Protein AF-A0A9E1XM73-F1 (afdb_monomer_lite)

Foldseek 3Di:
DPDDPDPALDDPVLVVLLVVLLVQLLVVQCCQQPVDPNHDQQLVDQQRNSLVVSLVVVVVVLVVVCVVPVVSHDALSSSVSSSVSSSVCSCVSGCNPPPVVLCVQCVCLADPVNVQCVLVDDLLQHFWADWQQPCQQCPVPQVQKWKWKDQAPPGDTDTADPVHPVVQWGWDADPPAPSPRGIWIKGFDAAGMKMKIWRKGFCDDPNDGPDAAFFWKKKKKWKAWFPADQFKKKWKWKAAPVGDTWTQDIDRDGFDADPVGNPRGGMRIRSGTGHHLHHPRIMIGITMIHGGTMMIMHRTTMIRNRLSVCVPVPAAEDEQVCLVVDDPNVNSRYHYAHPCLPDPSNVVCVVVPPRPCVSVVSSVVVSVVVVVVVVVVVVVVCVVCVCVCCPPVVPDPLSVPVVVLQSDWDQDPVRDIDRPLVVDPVNVVVVVVVCVQVVQVVCVVVHVGDHDDQKDFPLVVCVVPQLVNQLQQVVVNRGPIDGNVCVVSVVSDDPVVVVVVVVVSNVVSNQSSCCVPPVVVCVPPPCPVVVVVVVVVVVVVVVVVD

Structure (mmCIF, N/CA/C/O backbone):
data_AF-A0A9E1XM73-F1
#
_entry.id   AF-A0A9E1XM73-F1
#
loop_
_atom_site.group_PDB
_atom_site.id
_atom_site.type_symbol
_atom_site.label_atom_id
_atom_site.label_alt_id
_atom_site.label_comp_id
_atom_site.label_asym_id
_atom_site.label_entity_id
_atom_site.label_seq_id
_atom_site.pdbx_PDB_ins_code
_atom_site.Cartn_x
_atom_site.Cartn_y
_atom_site.Cartn_z
_atom_site.occupancy
_atom_site.B_iso_or_equiv
_atom_site.auth_seq_id
_atom_site.auth_comp_id
_atom_site.auth_asym_id
_atom_site.auth_atom_id
_atom_site.pdbx_PDB_model_num
ATOM 1 N N . MET A 1 1 ? -30.822 -29.667 42.435 1.00 35.81 1 MET A N 1
ATOM 2 C CA . MET A 1 1 ? -31.017 -28.547 41.488 1.00 35.81 1 MET A CA 1
ATOM 3 C C . MET A 1 1 ? -30.211 -28.839 40.231 1.00 35.81 1 MET A C 1
ATOM 5 O O . MET A 1 1 ? -28.995 -28.717 40.272 1.00 35.81 1 MET A O 1
ATOM 9 N N . SER A 1 2 ? -30.849 -29.288 39.146 1.00 38.12 2 SER A N 1
ATOM 10 C CA . SER A 1 2 ? -30.176 -29.369 37.845 1.00 38.12 2 SER A CA 1
ATOM 11 C C . SER A 1 2 ? -29.907 -27.944 37.365 1.00 38.12 2 SER A C 1
ATOM 13 O O . SER A 1 2 ? -30.855 -27.184 37.160 1.00 38.12 2 SER A O 1
ATOM 15 N N . GLN A 1 3 ? -28.639 -27.560 37.227 1.00 41.94 3 GLN A N 1
ATOM 16 C CA . GLN A 1 3 ? -28.286 -26.322 36.539 1.00 41.94 3 GLN A CA 1
ATOM 17 C C . GLN A 1 3 ? -28.843 -26.418 35.116 1.00 41.94 3 GLN A C 1
ATOM 19 O O . GLN A 1 3 ? -28.481 -27.323 34.364 1.00 41.94 3 GLN A O 1
ATOM 24 N N . SER A 1 4 ? -29.777 -25.534 34.766 1.00 43.78 4 SER A N 1
ATOM 25 C CA . SER A 1 4 ? -30.188 -25.359 33.378 1.00 43.78 4 SER A CA 1
ATOM 26 C C . SER A 1 4 ? -28.936 -25.075 32.539 1.00 43.78 4 SER A C 1
ATOM 28 O O . SER A 1 4 ? -28.057 -24.337 32.998 1.00 43.78 4 SER A O 1
ATOM 30 N N . PRO A 1 5 ? -28.799 -25.671 31.340 1.00 52.03 5 PRO A N 1
ATOM 31 C CA . PRO A 1 5 ? -27.625 -25.447 30.513 1.00 52.03 5 PRO A CA 1
ATOM 32 C C . PRO A 1 5 ? -27.493 -23.948 30.249 1.00 52.03 5 PRO A C 1
ATOM 34 O O . PRO A 1 5 ? -28.436 -23.311 29.771 1.00 52.03 5 PRO A O 1
ATOM 37 N N . LEU A 1 6 ? -26.333 -23.383 30.600 1.00 56.50 6 LEU A N 1
ATOM 38 C CA . LEU A 1 6 ? -26.008 -21.994 30.296 1.00 56.50 6 LEU A CA 1
ATOM 39 C C . LEU A 1 6 ? -26.280 -21.763 28.800 1.00 56.50 6 LEU A C 1
ATOM 41 O O . LEU A 1 6 ? -25.823 -22.565 27.977 1.00 56.50 6 LEU A O 1
ATOM 45 N N . PRO A 1 7 ? -27.041 -20.719 28.426 1.00 58.50 7 PRO A N 1
ATOM 46 C CA . PRO A 1 7 ? -27.326 -20.448 27.025 1.00 58.50 7 PRO A CA 1
ATOM 47 C C . PRO A 1 7 ? -26.005 -20.336 26.261 1.00 58.50 7 PRO A C 1
ATOM 49 O O . PRO A 1 7 ? -25.076 -19.668 26.720 1.00 58.50 7 PRO A O 1
ATOM 52 N N . LYS A 1 8 ? -25.908 -21.018 25.111 1.00 67.12 8 LYS A N 1
ATOM 53 C CA . LYS A 1 8 ? -24.701 -20.985 24.275 1.00 67.12 8 LYS A CA 1
ATOM 54 C C . LYS A 1 8 ? -24.354 -19.529 23.970 1.00 67.12 8 LYS A C 1
ATOM 56 O O . LYS A 1 8 ? -25.162 -18.816 23.378 1.00 67.12 8 LYS A O 1
ATOM 61 N N . SER A 1 9 ? -23.148 -19.113 24.357 1.00 72.38 9 SER A N 1
ATOM 62 C CA . SER A 1 9 ? -22.650 -17.747 24.157 1.00 72.38 9 SER A CA 1
ATOM 63 C C . SER A 1 9 ? -22.649 -17.336 22.683 1.00 72.38 9 SER A C 1
ATOM 65 O O . SER A 1 9 ? -22.845 -16.167 22.376 1.00 72.38 9 SER A O 1
ATOM 67 N N . PHE A 1 10 ? -22.460 -18.304 21.781 1.00 85.00 10 PHE A N 1
ATOM 68 C CA . PHE A 1 10 ? -22.568 -18.134 20.338 1.00 85.00 10 PHE A CA 1
ATOM 69 C C . PHE A 1 10 ? -23.850 -18.783 19.810 1.00 85.00 10 PHE A C 1
ATOM 71 O O . PHE A 1 10 ? -24.077 -19.981 20.008 1.00 85.00 10 PHE A O 1
ATOM 78 N N . ASN A 1 11 ? -24.669 -18.004 19.104 1.00 89.06 11 ASN A N 1
ATOM 79 C CA . ASN A 1 11 ? -25.840 -18.488 18.383 1.00 89.06 11 ASN A CA 1
ATOM 80 C C . ASN A 1 11 ? -26.101 -17.663 17.106 1.00 89.06 11 ASN A C 1
ATOM 82 O O . ASN A 1 11 ? -25.461 -16.639 16.858 1.00 89.06 11 ASN A O 1
ATOM 86 N N . ALA A 1 12 ? -27.047 -18.116 16.275 1.00 90.31 12 ALA A N 1
ATOM 87 C CA . ALA A 1 12 ? -27.368 -17.461 15.003 1.00 90.31 12 ALA A CA 1
ATOM 88 C C . ALA A 1 12 ? -27.808 -15.997 15.181 1.00 90.31 12 ALA A C 1
ATOM 90 O O . ALA A 1 12 ? -27.494 -15.148 14.351 1.00 90.31 12 ALA A O 1
ATOM 91 N N . ARG A 1 13 ? -28.487 -15.688 16.291 1.00 90.38 13 ARG A N 1
ATOM 92 C CA . ARG A 1 13 ? -28.955 -14.339 16.613 1.00 90.38 13 ARG A CA 1
ATOM 93 C C . ARG A 1 13 ? -27.790 -13.402 16.932 1.00 90.38 13 ARG A C 1
ATOM 95 O O . ARG A 1 13 ? -27.703 -12.339 16.323 1.00 90.38 13 ARG A O 1
ATOM 102 N N . SER A 1 14 ? -26.884 -13.788 17.833 1.00 91.25 14 SER A N 1
ATOM 103 C CA . SER A 1 14 ? -25.699 -12.984 18.161 1.00 91.25 14 SER A CA 1
ATOM 104 C C . SER A 1 14 ? -24.798 -12.788 16.950 1.00 91.25 14 SER A C 1
ATOM 106 O O . SER A 1 14 ? -24.252 -11.706 16.759 1.00 91.25 14 SER A O 1
ATOM 108 N N . PHE A 1 15 ? -24.681 -13.814 16.104 1.00 93.31 15 PHE A N 1
ATOM 109 C CA . PHE A 1 15 ? -23.923 -13.729 14.864 1.00 93.31 15 PHE A CA 1
ATOM 110 C C . PHE A 1 15 ? -24.558 -12.749 13.868 1.00 93.31 15 PHE A C 1
ATOM 112 O O . PHE A 1 15 ? -23.859 -11.888 13.342 1.00 93.31 15 PHE A O 1
ATOM 119 N N . ALA A 1 16 ? -25.879 -12.806 13.665 1.00 93.94 16 ALA A N 1
ATOM 120 C CA . ALA A 1 16 ? -26.592 -11.880 12.784 1.00 93.94 16 ALA A CA 1
ATOM 121 C C . ALA A 1 16 ? -26.496 -10.421 13.266 1.00 93.94 16 ALA A C 1
ATOM 123 O O . ALA A 1 16 ? -26.184 -9.530 12.477 1.00 93.94 16 ALA A O 1
ATOM 124 N N . ILE A 1 17 ? -26.697 -10.171 14.566 1.00 93.31 17 ILE A N 1
ATOM 125 C CA . ILE A 1 17 ? -26.517 -8.832 15.156 1.00 93.31 17 ILE A CA 1
ATOM 126 C C . ILE A 1 17 ? -25.060 -8.381 15.009 1.00 93.31 17 ILE A C 1
ATOM 128 O O . ILE A 1 17 ? -24.808 -7.228 14.660 1.00 93.31 17 ILE A O 1
ATOM 132 N N . GLY A 1 18 ? -24.106 -9.289 15.218 1.00 95.00 18 GLY A N 1
ATOM 133 C CA . GLY A 1 18 ? -22.690 -9.056 14.962 1.00 95.00 18 GLY A CA 1
ATOM 134 C C . GLY A 1 18 ? -22.425 -8.612 13.522 1.00 95.00 18 GLY A C 1
ATOM 135 O O . GLY A 1 18 ? -21.801 -7.578 13.328 1.00 95.00 18 GLY A O 1
ATOM 136 N N . LEU A 1 19 ? -22.952 -9.315 12.514 1.00 95.25 19 LEU A N 1
ATOM 137 C CA . LEU A 1 19 ? -22.796 -8.954 11.097 1.00 95.25 19 LEU A CA 1
ATOM 138 C C . LEU A 1 19 ? -23.386 -7.577 10.766 1.00 95.25 19 LEU A C 1
ATOM 140 O O . LEU A 1 19 ? -22.743 -6.787 10.078 1.00 95.25 19 LEU A O 1
ATOM 144 N N . ILE A 1 20 ? -24.573 -7.257 11.288 1.00 95.38 20 ILE A N 1
ATOM 145 C CA . ILE A 1 20 ? -25.176 -5.925 11.120 1.00 95.38 20 ILE A CA 1
ATOM 146 C C . ILE A 1 20 ? -24.285 -4.856 11.764 1.00 95.38 20 ILE A C 1
ATOM 148 O O . ILE A 1 20 ? -24.027 -3.811 11.169 1.00 95.38 20 ILE A O 1
ATOM 152 N N . SER A 1 21 ? -23.765 -5.133 12.959 1.00 96.19 21 SER A N 1
ATOM 153 C CA . SER A 1 21 ? -22.861 -4.226 13.672 1.00 96.19 21 SER A CA 1
ATOM 154 C C . SER A 1 21 ? -21.559 -4.008 12.894 1.00 96.19 21 SER A C 1
ATOM 156 O O . SER A 1 21 ? -21.075 -2.884 12.803 1.00 96.19 21 SER A O 1
ATOM 158 N N . LEU A 1 22 ? -21.016 -5.060 12.275 1.00 95.88 22 LEU A N 1
ATOM 159 C CA . LEU A 1 22 ? -19.850 -4.973 11.396 1.00 95.88 22 LEU A CA 1
ATOM 160 C C . LEU A 1 22 ? -20.126 -4.121 10.154 1.00 95.88 22 LEU A C 1
ATOM 162 O O . LEU A 1 22 ? -19.284 -3.309 9.785 1.00 95.88 22 LEU A O 1
ATOM 166 N N . ALA A 1 23 ? -21.299 -4.260 9.533 1.00 93.75 23 ALA A N 1
ATOM 167 C CA . ALA A 1 23 ? -21.686 -3.433 8.391 1.00 93.75 23 ALA A CA 1
ATOM 168 C C . ALA A 1 23 ? -21.808 -1.948 8.776 1.00 93.75 23 ALA A C 1
ATOM 170 O O . ALA A 1 23 ? -21.314 -1.080 8.057 1.00 93.75 23 ALA A O 1
ATOM 171 N N . LEU A 1 24 ? -22.400 -1.652 9.939 1.00 94.44 24 LEU A N 1
ATOM 172 C CA . LEU A 1 24 ? -22.470 -0.292 10.482 1.00 94.44 24 LEU A CA 1
ATOM 173 C C . LEU A 1 24 ? -21.077 0.277 10.776 1.00 94.44 24 LEU A C 1
ATOM 175 O O . LEU A 1 24 ? -20.789 1.415 10.409 1.00 94.44 24 LEU A O 1
ATOM 179 N N . LEU A 1 25 ? -20.199 -0.521 11.392 1.00 93.44 25 LEU A N 1
ATOM 180 C CA . LEU A 1 25 ? -18.812 -0.138 11.647 1.00 93.44 25 LEU A CA 1
ATOM 181 C C . LEU A 1 25 ? -18.062 0.153 10.341 1.00 93.44 25 LEU A C 1
ATOM 183 O O . LEU A 1 25 ? -17.358 1.157 10.259 1.00 93.44 25 LEU A O 1
ATOM 187 N N . ALA A 1 26 ? -18.237 -0.686 9.318 1.00 90.62 26 ALA A N 1
ATOM 188 C CA . ALA A 1 26 ? -17.618 -0.502 8.011 1.00 90.62 26 ALA A CA 1
ATOM 189 C C . ALA A 1 26 ? -18.095 0.792 7.337 1.00 90.62 26 ALA A C 1
ATOM 191 O O . ALA A 1 26 ? -17.269 1.573 6.869 1.00 90.62 26 ALA A O 1
ATOM 192 N N . ALA A 1 27 ? -19.405 1.060 7.345 1.00 90.38 27 ALA A N 1
ATOM 193 C CA . ALA A 1 27 ? -19.973 2.288 6.793 1.00 90.38 27 ALA A CA 1
ATOM 194 C C . ALA A 1 27 ? -19.458 3.535 7.528 1.00 90.38 27 ALA A C 1
ATOM 196 O O . ALA A 1 27 ? -19.053 4.514 6.898 1.00 90.38 27 ALA A O 1
ATOM 197 N N . TRP A 1 28 ? -19.413 3.485 8.862 1.00 90.44 28 TRP A N 1
ATOM 198 C CA . TRP A 1 28 ? -18.930 4.597 9.676 1.00 90.44 28 TRP A CA 1
ATOM 199 C C . TRP A 1 28 ? -17.426 4.845 9.484 1.00 90.44 28 TRP A C 1
ATOM 201 O O . TRP A 1 28 ? -17.003 5.993 9.324 1.00 90.44 28 TRP A O 1
ATOM 211 N N . SER A 1 29 ? -16.633 3.770 9.414 1.00 87.88 29 SER A N 1
ATOM 212 C CA . SER A 1 29 ? -15.202 3.814 9.094 1.00 87.88 29 SER A CA 1
ATOM 213 C C . SER A 1 29 ? -14.960 4.399 7.705 1.00 87.88 29 SER A C 1
ATOM 215 O O . SER A 1 29 ? -14.148 5.306 7.553 1.00 87.88 29 SER A O 1
ATOM 217 N N . HIS A 1 30 ? -15.695 3.939 6.689 1.00 85.94 30 HIS A N 1
ATOM 218 C CA . HIS A 1 30 ? -15.559 4.437 5.322 1.00 85.94 30 HIS A CA 1
ATOM 219 C C . HIS A 1 30 ? -15.846 5.941 5.238 1.00 85.94 30 HIS A C 1
ATOM 221 O O . HIS A 1 30 ? -15.057 6.694 4.667 1.00 85.94 30 HIS A O 1
ATOM 227 N N . TRP A 1 31 ? -16.923 6.398 5.880 1.00 86.75 31 TRP A N 1
ATOM 228 C CA . TRP A 1 31 ? -17.245 7.819 5.944 1.00 86.75 31 TRP A CA 1
ATOM 229 C C . TRP A 1 31 ? -16.103 8.640 6.563 1.00 86.75 31 TRP A C 1
ATOM 231 O O . TRP A 1 31 ? -15.586 9.554 5.923 1.00 86.75 31 TRP A O 1
ATOM 241 N N . HIS A 1 32 ? -15.655 8.293 7.773 1.00 84.31 32 HIS A N 1
ATOM 242 C CA . HIS A 1 32 ? -14.663 9.094 8.503 1.00 84.31 32 HIS A CA 1
ATOM 243 C C . HIS A 1 32 ? -13.231 8.978 7.987 1.00 84.31 32 HIS A C 1
ATOM 245 O O . HIS A 1 32 ? -12.479 9.950 8.058 1.00 84.31 32 HIS A O 1
ATOM 251 N N . CYS A 1 33 ? -12.827 7.800 7.518 1.00 78.56 33 CYS A N 1
ATOM 252 C CA . CYS A 1 33 ? -11.443 7.544 7.135 1.00 78.56 33 CYS A CA 1
ATOM 253 C C . CYS A 1 33 ? -11.191 7.782 5.641 1.00 78.56 33 CYS A C 1
ATOM 255 O O . CYS A 1 33 ? -10.046 8.034 5.267 1.00 78.56 33 CYS A O 1
ATOM 257 N N . VAL A 1 34 ? -12.226 7.719 4.790 1.00 77.25 34 VAL A N 1
ATOM 258 C CA . VAL A 1 34 ? -12.077 7.830 3.328 1.00 77.25 34 VAL A CA 1
ATOM 259 C C . VAL A 1 34 ? -12.761 9.075 2.766 1.00 77.25 34 VAL A C 1
ATOM 261 O O . VAL A 1 34 ? -12.102 9.843 2.067 1.00 77.25 34 VAL A O 1
ATOM 264 N N . LEU A 1 35 ? -14.049 9.282 3.063 1.00 82.25 35 LEU A N 1
ATOM 265 C CA . LEU A 1 35 ? -14.868 10.304 2.391 1.00 82.25 35 LEU A CA 1
ATOM 266 C C . LEU A 1 35 ? -14.705 11.713 2.977 1.00 82.25 35 LEU A C 1
ATOM 268 O O . LEU A 1 35 ? -14.743 12.698 2.242 1.00 82.25 35 LEU A O 1
ATOM 272 N N . VAL A 1 36 ? -14.536 11.833 4.295 1.00 82.12 36 VAL A N 1
ATOM 273 C CA . VAL A 1 36 ? -14.437 13.137 4.965 1.00 82.12 36 VAL A CA 1
ATOM 274 C C . VAL A 1 36 ? -13.058 13.773 4.741 1.00 82.12 36 VAL A C 1
ATOM 276 O O . VAL A 1 36 ? -12.023 13.129 4.902 1.00 82.12 36 VAL A O 1
ATOM 279 N N . VAL A 1 37 ? -13.046 15.076 4.424 1.00 70.06 37 VAL A N 1
ATOM 280 C CA . VAL A 1 37 ? -11.822 15.875 4.195 1.00 70.06 37 VAL A CA 1
ATOM 281 C C . VAL A 1 37 ? -10.913 15.885 5.432 1.00 70.06 37 VAL A C 1
ATOM 283 O O . VAL A 1 37 ? -9.709 15.670 5.327 1.00 70.06 37 VAL A O 1
ATOM 286 N N . ASN A 1 38 ? -11.499 16.065 6.619 1.00 70.06 38 ASN A N 1
ATOM 287 C CA . ASN A 1 38 ? -10.803 15.981 7.904 1.00 70.06 38 ASN A CA 1
ATOM 288 C C . ASN A 1 38 ? -10.852 14.548 8.440 1.00 70.06 38 ASN A C 1
ATOM 290 O O . ASN A 1 38 ? -11.642 14.237 9.335 1.00 70.06 38 ASN A O 1
ATOM 294 N N . ARG A 1 39 ? -10.035 13.670 7.853 1.00 69.44 39 ARG A N 1
ATOM 295 C CA . ARG A 1 39 ? -9.975 12.255 8.237 1.00 69.44 39 ARG A CA 1
ATOM 296 C C . ARG A 1 39 ? -9.687 12.108 9.729 1.00 69.44 39 ARG A C 1
ATOM 298 O O . ARG A 1 39 ? -8.763 12.730 10.252 1.00 69.44 39 ARG A O 1
ATOM 305 N N . THR A 1 40 ? -10.454 11.256 10.402 1.00 70.69 40 THR A N 1
ATOM 306 C CA . THR A 1 40 ? -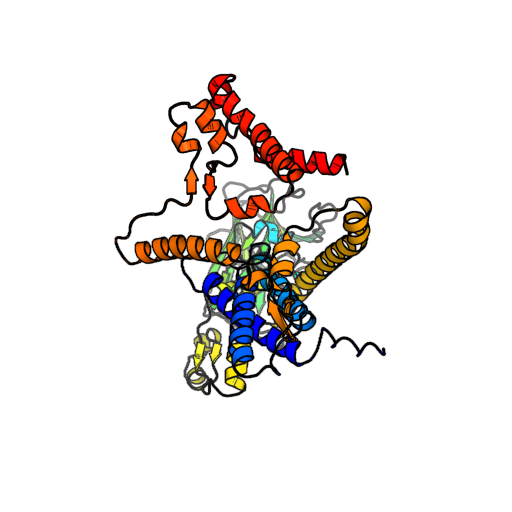10.229 10.913 11.811 1.00 70.69 40 THR A CA 1
ATOM 307 C C . THR A 1 40 ? -9.818 9.452 11.955 1.00 70.69 40 THR A C 1
ATOM 309 O O . THR A 1 40 ? -10.318 8.569 11.257 1.00 70.69 40 THR A O 1
ATOM 312 N N . SER A 1 41 ? -8.928 9.180 12.909 1.00 72.69 41 SER A N 1
ATOM 313 C CA . SER A 1 41 ? -8.505 7.827 13.283 1.00 72.69 41 SER A CA 1
ATOM 314 C C . SER A 1 41 ? -9.557 7.141 14.158 1.00 72.69 41 SER A C 1
ATOM 316 O O . SER A 1 41 ? -9.350 6.918 15.348 1.00 72.69 41 SER A O 1
ATOM 318 N N . LEU A 1 42 ? -10.722 6.829 13.583 1.00 82.50 42 LEU A N 1
ATOM 319 C CA . LEU A 1 42 ? -11.839 6.203 14.307 1.00 82.50 42 LEU A CA 1
ATOM 320 C C . LEU A 1 42 ? -11.456 4.832 14.895 1.00 82.50 42 LEU A C 1
ATOM 322 O O . LEU A 1 42 ? -11.857 4.486 16.009 1.00 82.50 42 LEU A O 1
ATOM 326 N N . ASN A 1 43 ? -10.664 4.066 14.145 1.00 83.94 43 ASN A N 1
ATOM 327 C CA . ASN A 1 43 ? -10.338 2.676 14.456 1.00 83.94 43 ASN A CA 1
ATOM 328 C C . ASN A 1 43 ? -8.887 2.452 14.903 1.00 83.94 43 ASN A C 1
ATOM 330 O O . ASN A 1 43 ? -8.560 1.342 15.310 1.00 83.94 43 ASN A O 1
ATOM 334 N N . ASP A 1 44 ? -8.039 3.485 14.907 1.00 77.06 44 ASP A N 1
ATOM 335 C CA . ASP A 1 44 ? -6.606 3.346 15.227 1.00 77.06 44 ASP A CA 1
ATOM 336 C C . ASP A 1 44 ? -6.313 3.503 16.732 1.00 77.06 44 ASP A C 1
ATOM 338 O O . ASP A 1 44 ? -5.201 3.831 17.136 1.00 77.06 44 ASP A O 1
ATOM 342 N N . ASN A 1 45 ? -7.326 3.282 17.572 1.00 79.50 45 ASN A N 1
ATOM 343 C CA . ASN A 1 45 ? -7.239 3.385 19.025 1.00 79.50 45 ASN A CA 1
ATOM 344 C C . ASN A 1 45 ? -7.458 2.015 19.661 1.00 79.50 45 ASN A C 1
ATOM 346 O O . ASN A 1 45 ? -8.061 1.124 19.064 1.00 79.50 45 ASN A O 1
ATOM 350 N N . SER A 1 46 ? -7.017 1.862 20.904 1.00 78.31 46 SER A N 1
ATOM 351 C CA . SER A 1 46 ? -7.297 0.677 21.707 1.00 78.31 46 SER A CA 1
ATOM 352 C C . SER A 1 46 ? -8.040 1.104 22.984 1.00 78.31 46 SER A C 1
ATOM 354 O O . SER A 1 46 ? -7.532 1.971 23.690 1.00 78.31 46 SER A O 1
ATOM 356 N N . PRO A 1 47 ? -9.215 0.525 23.305 1.00 82.75 47 PRO A N 1
ATOM 357 C CA . PRO A 1 47 ? -10.084 -0.196 22.375 1.00 82.75 47 PRO A CA 1
ATOM 358 C C . PRO A 1 47 ? -10.551 0.722 21.219 1.00 82.75 47 PRO A C 1
ATOM 360 O O . PRO A 1 47 ? -10.637 1.938 21.407 1.00 82.75 47 PRO A O 1
ATOM 363 N N . PRO A 1 48 ? -10.878 0.179 20.030 1.00 87.75 48 PRO A N 1
ATOM 364 C CA . PRO A 1 48 ? -11.269 1.007 18.889 1.00 87.75 48 PRO A CA 1
ATOM 365 C C . PRO A 1 48 ? -12.549 1.799 19.168 1.00 87.75 48 PRO A C 1
ATOM 367 O O . PRO A 1 48 ? -13.580 1.225 19.530 1.00 87.75 48 PRO A O 1
ATOM 370 N N . VAL A 1 49 ? -12.502 3.121 18.972 1.00 87.44 49 VAL A N 1
ATOM 371 C CA . VAL A 1 49 ? -13.629 4.025 19.264 1.00 87.44 49 VAL A CA 1
ATOM 372 C C . VAL A 1 49 ? -14.840 3.675 18.403 1.00 87.44 49 VAL A C 1
ATOM 374 O O . VAL A 1 49 ? -15.954 3.627 18.921 1.00 87.44 49 VAL A O 1
ATOM 377 N N . GLY A 1 50 ? -14.627 3.352 17.123 1.00 90.44 50 GLY A N 1
ATOM 378 C CA . GLY A 1 50 ? -15.691 2.879 16.235 1.00 90.44 50 GLY A CA 1
ATOM 379 C C . GLY A 1 50 ? -16.387 1.623 16.767 1.00 90.44 50 GLY A C 1
ATOM 380 O O . GLY A 1 50 ? -17.614 1.585 16.859 1.00 90.44 50 GLY A O 1
ATOM 381 N N . ALA A 1 51 ? -15.613 0.619 17.193 1.00 91.81 51 ALA A N 1
ATOM 382 C CA . ALA A 1 51 ? -16.147 -0.619 17.763 1.00 91.81 51 ALA A CA 1
ATOM 383 C C . ALA A 1 51 ? -16.960 -0.358 19.039 1.00 91.81 51 ALA A C 1
ATOM 385 O O . ALA A 1 51 ? -18.082 -0.845 19.171 1.00 91.81 51 ALA A O 1
ATOM 386 N N . VAL A 1 52 ? -16.417 0.444 19.960 1.00 91.19 52 VAL A N 1
ATOM 387 C CA . VAL A 1 52 ? -17.105 0.825 21.201 1.00 91.19 52 VAL A CA 1
ATOM 388 C C . VAL A 1 52 ? -18.387 1.601 20.900 1.00 91.19 52 VAL A C 1
ATOM 390 O O . VAL A 1 52 ? -19.422 1.298 21.484 1.00 91.19 52 VAL A O 1
ATOM 393 N N . GLY A 1 53 ? -18.351 2.566 19.980 1.00 91.69 53 GLY A N 1
ATOM 394 C CA . GLY A 1 53 ? -19.509 3.384 19.624 1.00 91.69 53 GLY A CA 1
ATOM 395 C C . GLY A 1 53 ? -20.649 2.564 19.018 1.00 91.69 53 GLY A C 1
ATOM 396 O O . GLY A 1 53 ? -21.787 2.671 19.473 1.00 91.69 53 GLY A O 1
ATOM 397 N N . VAL A 1 54 ? -20.347 1.684 18.057 1.00 94.62 54 VAL A N 1
ATOM 398 C CA . VAL A 1 54 ? -21.349 0.767 17.486 1.00 94.62 54 VAL A CA 1
ATOM 399 C C . VAL A 1 54 ? -21.904 -0.157 18.565 1.00 94.62 54 VAL A C 1
ATOM 401 O O . VAL A 1 54 ? -23.116 -0.343 18.653 1.00 94.62 54 VAL A O 1
ATOM 404 N N . PHE A 1 55 ? -21.040 -0.688 19.432 1.00 94.12 55 PHE A N 1
ATOM 405 C CA . PHE A 1 55 ? -21.467 -1.552 20.525 1.00 94.12 55 PHE A CA 1
ATOM 406 C C . PHE A 1 55 ? -22.394 -0.834 21.519 1.00 94.12 55 PHE A C 1
ATOM 408 O O . PHE A 1 55 ? -23.421 -1.388 21.905 1.00 94.12 55 PHE A O 1
ATOM 415 N N . LEU A 1 56 ? -22.093 0.415 21.889 1.00 91.75 56 LEU A N 1
ATOM 416 C CA . LEU A 1 56 ? -22.975 1.248 22.713 1.00 91.75 56 LEU A CA 1
ATOM 417 C C . LEU A 1 56 ? -24.324 1.499 22.026 1.00 91.75 56 LEU A C 1
ATOM 419 O O . LEU A 1 56 ? -25.357 1.461 22.692 1.00 91.75 56 LEU A O 1
ATOM 423 N N . GLY A 1 57 ? -24.334 1.693 20.704 1.00 91.56 57 GLY A N 1
ATOM 424 C CA . GLY A 1 57 ? -25.563 1.784 19.914 1.00 91.56 57 GLY A CA 1
ATOM 425 C C . GLY A 1 57 ? -26.396 0.500 19.976 1.00 91.56 57 GLY A C 1
ATOM 426 O O . GLY A 1 57 ? -27.599 0.558 20.222 1.00 91.56 57 GLY A O 1
ATOM 427 N N . VAL A 1 58 ? -25.757 -0.668 19.845 1.00 90.06 58 VAL A N 1
ATOM 428 C CA . VAL A 1 58 ? -26.420 -1.972 20.019 1.00 90.06 58 VAL A CA 1
ATOM 429 C C . VAL A 1 58 ? -26.997 -2.102 21.426 1.00 90.06 58 VAL A C 1
ATOM 431 O O . VAL A 1 58 ? -28.155 -2.485 21.569 1.00 90.06 58 VAL A O 1
ATOM 434 N N . LEU A 1 59 ? -26.233 -1.748 22.465 1.00 88.69 59 LEU A N 1
ATOM 435 C CA . LEU A 1 59 ? -26.716 -1.771 23.847 1.00 88.69 59 LEU A CA 1
ATOM 436 C C . LEU A 1 59 ? -27.920 -0.847 24.047 1.00 88.69 59 LEU A C 1
ATOM 438 O O . LEU A 1 59 ? -28.894 -1.259 24.673 1.00 88.69 59 LEU A O 1
ATOM 442 N N . LEU A 1 60 ? -27.886 0.368 23.495 1.00 88.25 60 LEU A N 1
ATOM 443 C CA . LEU A 1 60 ? -28.998 1.315 23.570 1.00 88.25 60 LEU A CA 1
ATOM 444 C C . LEU A 1 60 ? -30.260 0.737 22.925 1.00 88.25 60 LEU A C 1
ATOM 446 O O . LEU A 1 60 ? -31.321 0.744 23.544 1.00 88.25 60 LEU A O 1
ATOM 450 N N . ILE A 1 61 ? -30.136 0.197 21.711 1.00 87.88 61 ILE A N 1
ATOM 451 C CA . ILE A 1 61 ? -31.245 -0.442 20.997 1.00 87.88 61 ILE A CA 1
ATOM 452 C C . ILE A 1 61 ? -31.791 -1.605 21.830 1.00 87.88 61 ILE A C 1
ATOM 454 O O . ILE A 1 61 ? -32.989 -1.667 22.080 1.00 87.88 61 ILE A O 1
ATOM 458 N N . VAL A 1 62 ? -30.933 -2.493 22.329 1.00 83.69 62 VAL A N 1
ATOM 459 C CA . VAL A 1 62 ? -31.355 -3.645 23.141 1.00 83.69 62 VAL A CA 1
ATOM 460 C C . VAL A 1 62 ? -32.080 -3.199 24.409 1.00 83.69 62 VAL A C 1
ATOM 462 O O . VAL A 1 62 ? -33.140 -3.742 24.705 1.00 83.69 62 VAL A O 1
ATOM 465 N N . CYS A 1 63 ? -31.573 -2.185 25.116 1.00 81.31 63 CYS A N 1
ATOM 466 C CA . CYS A 1 63 ? -32.231 -1.609 26.289 1.00 81.31 63 CYS A CA 1
ATOM 467 C C . CYS A 1 63 ? -33.618 -1.039 25.951 1.00 81.31 63 CYS A C 1
ATOM 469 O O . CYS A 1 63 ? -34.579 -1.317 26.666 1.00 81.31 63 CYS A O 1
ATOM 471 N N . LEU A 1 64 ? -33.741 -0.275 24.859 1.00 84.25 64 LEU A N 1
ATOM 472 C CA . LEU A 1 64 ? -35.018 0.296 24.415 1.00 84.25 64 LEU A CA 1
ATOM 473 C C . LEU A 1 64 ? -36.021 -0.796 24.027 1.00 84.25 64 LEU A C 1
ATOM 475 O O . LEU A 1 64 ? -37.180 -0.745 24.425 1.00 84.25 64 LEU A O 1
ATOM 479 N N . TYR A 1 65 ? -35.581 -1.819 23.296 1.00 80.44 65 TYR A N 1
ATOM 480 C CA . TYR A 1 65 ? -36.444 -2.932 22.903 1.00 80.44 65 TYR A CA 1
ATOM 481 C C . TYR A 1 65 ? -36.808 -3.842 24.078 1.00 80.44 65 TYR A C 1
ATOM 483 O O . TYR A 1 65 ? -37.913 -4.380 24.100 1.00 80.44 65 TYR A O 1
ATOM 491 N N . GLU A 1 66 ? -35.939 -3.992 25.079 1.00 79.94 66 GLU A N 1
ATOM 492 C CA . GLU A 1 66 ? -36.254 -4.726 26.308 1.00 79.94 66 GLU A CA 1
ATOM 493 C C . GLU A 1 66 ? -37.392 -4.060 27.095 1.00 79.94 66 GLU A C 1
ATOM 495 O O . GLU A 1 66 ? -38.200 -4.764 27.707 1.00 79.94 66 GLU A O 1
ATOM 500 N N . MET A 1 67 ? -37.512 -2.726 27.031 1.00 80.56 67 MET A N 1
ATOM 501 C CA . MET A 1 67 ? -38.653 -2.012 27.619 1.00 80.56 67 MET A CA 1
ATOM 502 C C . MET A 1 67 ? -39.987 -2.443 26.990 1.00 80.56 67 MET A C 1
ATOM 504 O O . MET A 1 67 ? -41.001 -2.436 27.685 1.00 80.56 67 MET A O 1
ATOM 508 N N . LEU A 1 68 ? -39.987 -2.851 25.714 1.00 83.50 68 LEU A N 1
ATOM 509 C CA . LEU A 1 68 ? -41.177 -3.316 24.995 1.00 83.50 68 LEU A CA 1
ATOM 510 C C . LEU A 1 68 ? -41.366 -4.838 25.111 1.00 83.50 68 LEU A C 1
ATOM 512 O O . LEU A 1 68 ? -42.478 -5.307 25.342 1.00 83.50 68 LEU A O 1
ATOM 516 N N . ASN A 1 69 ? -40.300 -5.628 24.937 1.00 80.31 69 ASN A N 1
ATOM 517 C CA . ASN A 1 69 ? -40.366 -7.089 24.928 1.00 80.31 69 ASN A CA 1
ATOM 518 C C . ASN A 1 69 ? -39.121 -7.742 25.549 1.00 80.31 69 ASN A C 1
ATOM 520 O O . ASN A 1 69 ? -38.049 -7.828 24.947 1.00 80.31 69 ASN A O 1
ATOM 524 N N . ARG A 1 70 ? -39.311 -8.334 26.733 1.00 73.06 70 ARG A N 1
ATOM 525 C CA . ARG A 1 70 ? -38.246 -8.985 27.514 1.00 73.06 70 ARG A CA 1
ATOM 526 C C . ARG A 1 70 ? -37.621 -10.209 26.836 1.00 73.06 70 ARG A C 1
ATOM 528 O O . ARG A 1 70 ? -36.494 -10.567 27.166 1.00 73.06 70 ARG A O 1
ATOM 535 N N . LYS A 1 71 ? -38.305 -10.849 25.878 1.00 74.19 71 LYS A N 1
ATOM 536 C CA . LYS A 1 71 ? -37.765 -12.017 25.149 1.00 74.19 71 LYS A CA 1
ATOM 537 C C . LYS A 1 71 ? -36.602 -11.655 24.221 1.00 74.19 71 LYS A C 1
ATOM 539 O O . LYS A 1 71 ? -35.835 -12.530 23.837 1.00 74.19 71 LYS A O 1
ATOM 544 N N . LEU A 1 72 ? -36.457 -10.374 23.876 1.00 73.69 72 LEU A N 1
ATOM 545 C CA . LEU A 1 72 ? -35.390 -9.860 23.017 1.00 73.69 72 LEU A CA 1
ATOM 546 C C . LEU A 1 72 ? -34.160 -9.398 23.804 1.00 73.69 72 LEU A C 1
ATOM 548 O O . LEU A 1 72 ? -33.258 -8.782 23.236 1.00 73.69 72 LEU A O 1
ATOM 552 N N . ARG A 1 73 ? -34.052 -9.724 25.088 1.00 80.06 73 ARG A N 1
ATOM 553 C CA . ARG A 1 73 ? -32.831 -9.431 25.829 1.00 80.06 73 ARG A CA 1
ATOM 554 C C . ARG A 1 73 ? -31.652 -10.257 25.302 1.00 80.06 73 ARG A C 1
ATOM 556 O O . ARG A 1 73 ? -31.817 -11.420 24.931 1.00 80.06 73 ARG A O 1
ATOM 563 N N . LEU A 1 74 ? -30.467 -9.646 25.256 1.00 85.06 74 LEU A N 1
ATOM 564 C CA . LEU A 1 74 ? -29.219 -10.341 24.942 1.00 85.06 74 LEU A CA 1
ATOM 565 C C . LEU A 1 74 ? -28.519 -10.767 26.244 1.00 85.06 74 LEU A C 1
ATOM 567 O O . LEU A 1 74 ? -28.237 -9.914 27.099 1.00 85.06 74 LEU A O 1
ATOM 571 N N . PRO A 1 75 ? -28.228 -12.066 26.432 1.00 84.88 75 PRO A N 1
ATOM 572 C CA . PRO A 1 75 ? -27.415 -12.518 27.547 1.00 84.88 75 PRO A CA 1
ATOM 573 C C . PRO A 1 75 ? -25.968 -12.042 27.375 1.00 84.88 75 PRO A C 1
ATOM 575 O O . PRO A 1 75 ? -25.496 -11.787 26.265 1.00 84.88 75 PRO A O 1
ATOM 578 N N . ARG A 1 76 ? -25.230 -11.981 28.488 1.00 85.25 76 ARG A N 1
ATOM 579 C CA . ARG A 1 76 ? -23.823 -11.548 28.512 1.00 85.25 76 ARG A CA 1
ATOM 580 C C . ARG A 1 76 ? -22.943 -12.281 27.489 1.00 85.25 76 ARG A C 1
ATOM 582 O O . ARG A 1 76 ? -22.080 -11.653 26.888 1.00 85.25 76 ARG A O 1
ATOM 589 N N . GLY A 1 77 ? -23.178 -13.577 27.267 1.00 87.19 77 GLY A N 1
ATOM 590 C CA . GLY A 1 77 ? -22.445 -14.373 26.278 1.00 87.19 77 GLY A CA 1
ATOM 591 C C . GLY A 1 77 ? -22.590 -13.848 24.845 1.00 87.19 77 GLY A C 1
ATOM 592 O O . GLY A 1 77 ? -21.585 -13.676 24.163 1.00 87.19 77 GLY A O 1
ATOM 593 N N . GLU A 1 78 ? -23.811 -13.509 24.423 1.00 90.06 78 GLU A N 1
ATOM 594 C CA . GLU A 1 78 ? -24.071 -12.965 23.081 1.00 90.06 78 GLU A CA 1
ATOM 595 C C . GLU A 1 78 ? -23.436 -11.581 22.898 1.00 90.06 78 GLU A C 1
ATOM 597 O O . GLU A 1 78 ? -22.868 -11.281 21.849 1.00 90.06 78 GLU A O 1
ATOM 602 N N . LEU A 1 79 ? -23.477 -10.747 23.941 1.00 90.12 79 LEU A N 1
ATOM 603 C CA . LEU A 1 79 ? -22.850 -9.426 23.927 1.00 90.12 79 LEU A CA 1
ATOM 604 C C . LEU A 1 79 ? -21.322 -9.505 23.823 1.00 90.12 79 LEU A C 1
ATOM 606 O O . LEU A 1 79 ? -20.723 -8.699 23.115 1.00 90.12 79 LEU A O 1
ATOM 610 N N . ILE A 1 80 ? -20.695 -10.486 24.485 1.00 90.94 80 ILE A N 1
ATOM 611 C CA . ILE A 1 80 ? -19.253 -10.746 24.356 1.00 90.94 80 ILE A CA 1
ATOM 612 C C . ILE A 1 80 ? -18.905 -11.097 22.908 1.00 90.94 80 ILE A C 1
ATOM 614 O O . ILE A 1 80 ? -17.925 -10.571 22.389 1.00 90.94 80 ILE A O 1
ATOM 618 N N . VAL A 1 81 ? -19.708 -11.938 22.244 1.00 92.44 81 VAL A N 1
ATOM 619 C CA . VAL A 1 81 ? -19.491 -12.298 20.833 1.00 92.44 81 VAL A CA 1
ATOM 620 C C . VAL A 1 81 ? -19.563 -11.061 19.939 1.00 92.44 81 VAL A C 1
ATOM 622 O O . VAL A 1 81 ? -18.640 -10.822 19.165 1.00 92.44 81 VAL A O 1
ATOM 625 N N . ILE A 1 82 ? -20.612 -10.243 20.078 1.00 93.44 82 ILE A N 1
ATOM 626 C CA . ILE A 1 82 ? -20.784 -9.022 19.273 1.00 93.44 82 ILE A CA 1
ATOM 627 C C . ILE A 1 82 ? -19.618 -8.051 19.505 1.00 93.44 82 ILE A C 1
ATOM 629 O O . ILE A 1 82 ? -19.046 -7.528 18.547 1.00 93.44 82 ILE A O 1
ATOM 633 N N . TYR A 1 83 ? -19.231 -7.832 20.765 1.00 92.69 83 TYR A N 1
ATOM 634 C CA . TYR A 1 83 ? -18.115 -6.951 21.105 1.00 92.69 83 TYR A CA 1
ATOM 635 C C . TYR A 1 83 ? -16.781 -7.468 20.548 1.00 92.69 83 TYR A C 1
ATOM 637 O O . TYR A 1 83 ? -16.026 -6.701 19.954 1.00 92.69 83 TYR A O 1
ATOM 645 N N . ALA A 1 84 ? -16.507 -8.770 20.682 1.00 91.56 84 ALA A N 1
ATOM 646 C CA . ALA A 1 84 ? -15.297 -9.393 20.152 1.00 91.56 84 ALA A CA 1
ATOM 647 C C . ALA A 1 84 ? -15.218 -9.269 18.624 1.00 91.56 84 ALA A C 1
ATOM 649 O O . ALA A 1 84 ? -14.171 -8.886 18.105 1.00 91.56 84 ALA A O 1
ATOM 650 N N . MET A 1 85 ? -16.329 -9.505 17.912 1.00 94.31 85 MET A N 1
ATOM 651 C CA . MET A 1 85 ? -16.408 -9.300 16.461 1.00 94.31 85 MET A CA 1
ATOM 652 C C . MET A 1 85 ? -16.038 -7.860 16.080 1.00 94.31 85 MET A C 1
ATOM 654 O O . MET A 1 85 ? -15.214 -7.657 15.192 1.00 94.31 85 MET A O 1
ATOM 658 N N . LEU A 1 86 ? -16.597 -6.861 16.771 1.00 93.62 86 LEU A N 1
ATOM 659 C CA . LEU A 1 86 ? -16.337 -5.444 16.494 1.00 93.62 86 LEU A CA 1
ATOM 660 C C . LEU A 1 86 ? -14.886 -5.034 16.779 1.00 93.62 86 LEU A C 1
ATOM 662 O O . LEU A 1 86 ? -14.262 -4.376 15.947 1.00 93.62 86 LEU A O 1
ATOM 666 N N . VAL A 1 87 ? -14.336 -5.424 17.934 1.00 90.44 87 VAL A N 1
ATOM 667 C CA . VAL A 1 87 ? -12.954 -5.083 18.316 1.00 90.44 87 VAL A CA 1
ATOM 668 C C . VAL A 1 87 ? -11.945 -5.750 17.394 1.00 90.44 87 VAL A C 1
ATOM 670 O O . VAL A 1 87 ? -10.961 -5.116 17.022 1.00 90.44 87 VAL A O 1
ATOM 673 N N . MET A 1 88 ? -12.194 -6.998 16.990 1.00 88.06 88 MET A N 1
ATOM 674 C CA . MET A 1 88 ? -11.340 -7.675 16.021 1.00 88.06 88 MET A CA 1
ATOM 675 C C . MET A 1 88 ? -11.436 -7.041 14.637 1.00 88.06 88 MET A C 1
ATOM 677 O O . MET A 1 88 ? -10.418 -6.933 13.972 1.00 88.06 88 MET A O 1
ATOM 681 N N . ALA A 1 89 ? -12.617 -6.608 14.195 1.00 89.50 89 ALA A N 1
ATOM 682 C CA . ALA A 1 89 ? -12.802 -6.082 12.845 1.00 89.50 89 ALA A CA 1
ATOM 683 C C . ALA A 1 89 ? -12.347 -4.627 12.665 1.00 89.50 89 ALA A C 1
ATOM 685 O O . ALA A 1 89 ? -11.896 -4.265 11.580 1.00 89.50 89 ALA A O 1
ATOM 686 N N . ALA A 1 90 ? -12.441 -3.783 13.696 1.00 88.31 90 ALA A N 1
ATOM 687 C CA . ALA A 1 90 ? -12.101 -2.364 13.579 1.00 88.31 90 ALA A CA 1
ATOM 688 C C . ALA A 1 90 ? -10.672 -2.109 13.041 1.00 88.31 90 ALA A C 1
ATOM 690 O O . ALA A 1 90 ? -10.553 -1.348 12.078 1.00 88.31 90 ALA A O 1
ATOM 691 N N . PRO A 1 91 ? -9.603 -2.770 13.536 1.00 80.81 91 PRO A N 1
ATOM 692 C CA . PRO A 1 91 ? -8.256 -2.618 12.974 1.00 80.81 91 PRO A CA 1
ATOM 693 C C . PRO A 1 91 ? -8.143 -3.076 11.514 1.00 80.81 91 PRO A C 1
ATOM 695 O O . PRO A 1 91 ? -7.347 -2.523 10.753 1.00 80.81 91 PRO A O 1
ATOM 698 N N . TRP A 1 92 ? -8.953 -4.062 11.111 1.00 81.19 92 TRP A N 1
ATOM 699 C CA . TRP A 1 92 ? -8.991 -4.553 9.734 1.00 81.19 92 TRP A CA 1
ATOM 700 C C . TRP A 1 92 ? -9.675 -3.561 8.801 1.00 81.19 92 TRP A C 1
ATOM 702 O O . TRP A 1 92 ? -9.254 -3.444 7.661 1.00 81.19 92 TRP A O 1
ATOM 712 N N . MET A 1 93 ? -10.693 -2.836 9.276 1.00 82.94 93 MET A N 1
ATOM 713 C CA . MET A 1 93 ? -11.437 -1.821 8.514 1.00 82.94 93 MET A CA 1
ATOM 714 C C . MET A 1 93 ? -10.771 -0.433 8.517 1.00 82.94 93 MET A C 1
ATOM 716 O O . MET A 1 93 ? -11.188 0.443 7.759 1.00 82.94 93 MET A O 1
ATOM 720 N N . GLY A 1 94 ? -9.796 -0.212 9.402 1.00 74.69 94 GLY A N 1
ATOM 721 C CA . GLY A 1 94 ? -9.117 1.067 9.615 1.00 74.69 94 GLY A CA 1
ATOM 722 C C . GLY A 1 94 ? -7.783 1.214 8.879 1.00 74.69 94 GLY A C 1
ATOM 723 O O . GLY A 1 94 ? -7.522 0.592 7.848 1.00 74.69 94 GLY A O 1
ATOM 724 N N . HIS A 1 95 ? -6.908 2.057 9.433 1.00 64.94 95 HIS A N 1
ATOM 725 C CA . HIS A 1 95 ? -5.645 2.457 8.812 1.00 64.94 95 HIS A CA 1
ATOM 726 C C . HIS A 1 95 ? -4.584 1.337 8.800 1.00 64.94 95 HIS A C 1
ATOM 728 O O . HIS A 1 95 ? -3.592 1.424 8.073 1.00 64.94 95 HIS A O 1
ATOM 734 N N . GLY A 1 96 ? -4.770 0.293 9.616 1.00 63.06 96 GLY A N 1
ATOM 735 C CA . GLY A 1 96 ? -3.821 -0.808 9.779 1.00 63.06 96 GLY A CA 1
ATOM 736 C C . GLY A 1 96 ? -3.629 -1.612 8.497 1.00 63.06 96 GLY A C 1
ATOM 737 O O . GLY A 1 96 ? -2.541 -1.604 7.926 1.00 63.06 96 GLY A O 1
ATOM 738 N N . ILE A 1 97 ? -4.689 -2.280 8.038 1.00 67.50 97 ILE A N 1
ATOM 739 C CA . ILE A 1 97 ? -4.623 -3.141 6.853 1.00 67.50 97 ILE A CA 1
ATOM 740 C C . ILE A 1 97 ? -4.896 -2.313 5.600 1.00 67.50 97 ILE A C 1
ATOM 742 O O . ILE A 1 97 ? -3.943 -1.950 4.929 1.00 67.50 97 ILE A O 1
ATOM 746 N N . TRP A 1 98 ? -6.133 -1.915 5.297 1.00 71.50 98 TRP A N 1
ATOM 747 C CA . TRP A 1 98 ? -6.456 -1.331 3.981 1.00 71.50 98 TRP A CA 1
ATOM 748 C C . TRP A 1 98 ? -5.571 -0.154 3.550 1.00 71.50 98 TRP A C 1
ATOM 750 O O . TRP A 1 98 ? -5.131 -0.121 2.404 1.00 71.50 98 TRP A O 1
ATOM 760 N N . TYR A 1 99 ? -5.263 0.783 4.452 1.00 69.19 99 TYR A N 1
ATOM 761 C CA . TYR A 1 99 ? -4.465 1.959 4.094 1.00 69.19 99 TYR A CA 1
ATOM 762 C C . TYR A 1 99 ? -2.975 1.644 3.898 1.00 69.19 99 TYR A C 1
ATOM 764 O O . TYR A 1 99 ? -2.391 2.014 2.881 1.00 69.19 99 TYR A O 1
ATOM 772 N N . ARG A 1 100 ? -2.327 0.980 4.867 1.00 74.69 100 ARG A N 1
ATOM 773 C CA . ARG A 1 100 ? -0.875 0.731 4.800 1.00 74.69 100 ARG A CA 1
ATOM 774 C C . ARG A 1 100 ? -0.534 -0.466 3.931 1.00 74.69 100 ARG A C 1
ATOM 776 O O . ARG A 1 100 ? 0.419 -0.402 3.168 1.00 74.69 100 ARG A O 1
ATOM 783 N N . PHE A 1 101 ? -1.306 -1.538 4.035 1.00 76.25 101 PHE A N 1
ATOM 784 C CA . PHE A 1 101 ? -1.031 -2.789 3.345 1.00 76.25 101 PHE A CA 1
ATOM 785 C C . PHE A 1 101 ? -1.118 -2.643 1.832 1.00 76.25 101 PHE A C 1
ATOM 787 O O . PHE A 1 101 ? -0.161 -2.967 1.140 1.00 76.25 101 PHE A O 1
ATOM 794 N N . ILE A 1 102 ? -2.223 -2.092 1.319 1.00 78.62 102 ILE A N 1
ATOM 795 C CA . ILE A 1 102 ? -2.350 -1.861 -0.124 1.00 78.62 102 ILE A CA 1
ATOM 796 C C . ILE A 1 102 ? -1.284 -0.860 -0.572 1.00 78.62 102 ILE A C 1
ATOM 798 O O . ILE A 1 102 ? -0.636 -1.092 -1.588 1.00 78.62 102 ILE A O 1
ATOM 802 N N . GLY A 1 103 ? -1.016 0.178 0.230 1.00 80.38 103 GLY A N 1
ATOM 803 C CA . GLY A 1 103 ? 0.098 1.099 0.006 1.00 80.38 103 GLY A CA 1
ATOM 804 C C . GLY A 1 103 ? 1.435 0.386 -0.220 1.00 80.38 103 GLY A C 1
ATOM 805 O O . GLY A 1 103 ? 2.121 0.670 -1.201 1.00 80.38 103 GLY A O 1
ATOM 806 N N . LEU A 1 104 ? 1.793 -0.574 0.637 1.00 78.75 104 LEU A N 1
ATOM 807 C CA . LEU A 1 104 ? 3.037 -1.345 0.524 1.00 78.75 104 LEU A CA 1
ATOM 808 C C . LEU A 1 104 ? 3.119 -2.173 -0.765 1.00 78.75 104 LEU A C 1
ATOM 810 O O . LEU A 1 104 ? 4.214 -2.341 -1.295 1.00 78.75 104 LEU A O 1
ATOM 814 N N . ILE A 1 105 ? 1.983 -2.648 -1.280 1.00 86.31 105 ILE A N 1
ATOM 815 C CA . ILE A 1 105 ? 1.922 -3.482 -2.487 1.00 86.31 105 ILE A CA 1
ATOM 816 C C . ILE A 1 105 ? 2.304 -2.685 -3.744 1.00 86.31 105 ILE A C 1
ATOM 818 O O . ILE A 1 105 ? 3.004 -3.206 -4.606 1.00 86.31 105 ILE A O 1
ATOM 822 N N . TYR A 1 106 ? 1.864 -1.428 -3.875 1.00 86.50 106 TYR A N 1
ATOM 823 C CA . TYR A 1 106 ? 2.053 -0.671 -5.123 1.00 86.50 106 TYR A CA 1
ATOM 824 C C . TYR A 1 106 ? 3.065 0.479 -5.046 1.00 86.50 106 TYR A C 1
ATOM 826 O O . TYR A 1 106 ? 3.386 1.061 -6.078 1.00 86.50 106 TYR A O 1
ATOM 834 N N . THR A 1 107 ? 3.558 0.869 -3.864 1.00 86.88 107 THR A N 1
ATOM 835 C CA . THR A 1 107 ? 4.386 2.089 -3.732 1.00 86.88 107 THR A CA 1
ATOM 836 C C . THR A 1 107 ? 5.664 2.034 -4.577 1.00 86.88 107 THR A C 1
ATOM 838 O O . THR A 1 107 ? 5.968 2.999 -5.280 1.00 86.88 107 THR A O 1
ATOM 841 N N . ILE A 1 108 ? 6.384 0.909 -4.549 1.00 88.81 108 ILE A N 1
ATOM 842 C CA . ILE A 1 108 ? 7.636 0.713 -5.301 1.00 88.81 108 ILE A CA 1
ATOM 843 C C . ILE A 1 108 ? 7.409 0.775 -6.823 1.00 88.81 108 ILE A C 1
ATOM 845 O O . ILE A 1 108 ? 8.049 1.603 -7.470 1.00 88.81 108 ILE A O 1
ATOM 849 N N . PRO A 1 109 ? 6.489 -0.012 -7.416 1.00 88.69 109 PRO A N 1
ATOM 850 C CA . PRO A 1 109 ? 6.233 0.024 -8.860 1.00 88.69 109 PRO A CA 1
ATOM 851 C C . PRO A 1 109 ? 5.471 1.272 -9.338 1.00 88.69 109 PRO A C 1
ATOM 853 O O . PRO A 1 109 ? 5.160 1.377 -10.521 1.00 88.69 109 PRO A O 1
ATOM 856 N N . ARG A 1 110 ? 5.145 2.228 -8.458 1.00 88.38 110 ARG A N 1
ATOM 857 C CA . ARG A 1 110 ? 4.411 3.451 -8.817 1.00 88.38 110 ARG A CA 1
ATOM 858 C C . ARG A 1 110 ? 5.272 4.710 -8.786 1.00 88.38 110 ARG A C 1
ATOM 860 O O . ARG A 1 110 ? 5.179 5.524 -9.702 1.00 88.38 110 ARG A O 1
ATOM 867 N N . ASP A 1 111 ? 6.024 4.926 -7.708 1.00 84.62 111 ASP A N 1
ATOM 868 C CA . ASP A 1 111 ? 6.758 6.174 -7.477 1.00 84.62 111 ASP A CA 1
ATOM 869 C C . ASP A 1 111 ? 8.189 6.065 -8.002 1.00 84.62 111 ASP A C 1
ATOM 871 O O . ASP A 1 111 ? 8.968 5.245 -7.526 1.00 84.62 111 ASP A O 1
ATOM 875 N N . THR A 1 112 ? 8.571 6.947 -8.925 1.00 83.12 112 THR A N 1
ATOM 876 C CA . THR A 1 112 ? 9.922 7.027 -9.495 1.00 83.12 112 THR A CA 1
ATOM 877 C C . THR A 1 112 ? 11.028 7.107 -8.437 1.00 83.12 112 THR A C 1
ATOM 879 O O . THR A 1 112 ? 12.126 6.602 -8.668 1.00 83.12 112 THR A O 1
ATOM 882 N N . ARG A 1 113 ? 10.776 7.718 -7.269 1.00 83.25 113 ARG A N 1
ATOM 883 C CA . ARG A 1 113 ? 11.773 7.788 -6.183 1.00 83.25 113 ARG A CA 1
ATOM 884 C C . ARG A 1 113 ? 12.017 6.428 -5.536 1.00 83.25 113 ARG A C 1
ATOM 886 O O . ARG A 1 113 ? 13.158 6.104 -5.219 1.00 83.25 113 ARG A O 1
ATOM 893 N N . GLN A 1 114 ? 10.952 5.652 -5.365 1.00 84.50 114 GLN A N 1
ATOM 894 C CA . GLN A 1 114 ? 10.984 4.331 -4.735 1.00 84.50 114 GLN A CA 1
ATOM 895 C C . GLN A 1 114 ? 11.315 3.224 -5.736 1.00 84.50 114 GLN A C 1
ATOM 897 O O . GLN A 1 114 ? 11.868 2.196 -5.355 1.00 84.50 114 GLN A O 1
ATOM 902 N N . ALA A 1 115 ? 11.054 3.459 -7.021 1.00 79.38 115 ALA A N 1
ATOM 903 C CA . ALA A 1 115 ? 11.306 2.530 -8.113 1.00 79.38 115 ALA A CA 1
ATOM 904 C C . ALA A 1 115 ? 12.786 2.134 -8.245 1.00 79.38 115 ALA A C 1
ATOM 906 O O . ALA A 1 115 ? 13.087 1.105 -8.832 1.00 79.38 115 ALA A O 1
ATOM 907 N N . ARG A 1 116 ? 13.726 2.865 -7.630 1.00 80.81 116 ARG A N 1
ATOM 908 C CA . ARG A 1 116 ? 15.129 2.421 -7.506 1.00 80.81 116 ARG A CA 1
ATOM 909 C C . ARG A 1 116 ? 15.270 1.070 -6.795 1.00 80.81 116 ARG A C 1
ATOM 911 O O . ARG A 1 116 ? 16.204 0.333 -7.074 1.00 80.81 116 ARG A O 1
ATOM 918 N N . LEU A 1 117 ? 14.336 0.739 -5.903 1.00 86.38 117 LEU A N 1
ATOM 919 C CA . LEU A 1 117 ? 14.291 -0.539 -5.192 1.00 86.38 117 LEU A CA 1
ATOM 920 C C . LEU A 1 117 ? 13.613 -1.652 -6.004 1.00 86.38 117 LEU A C 1
ATOM 922 O O . LEU A 1 117 ? 13.562 -2.788 -5.544 1.00 86.38 117 LEU A O 1
ATOM 926 N N . PHE A 1 118 ? 13.081 -1.348 -7.191 1.00 88.88 118 PHE A N 1
ATOM 927 C CA . PHE A 1 118 ? 12.263 -2.272 -7.974 1.00 88.88 118 PHE A CA 1
ATOM 928 C C . PHE A 1 118 ? 12.998 -3.566 -8.332 1.00 88.88 118 PHE A C 1
ATOM 930 O O . PHE A 1 118 ? 12.424 -4.638 -8.196 1.00 88.88 118 PHE A O 1
ATOM 937 N N . HIS A 1 119 ? 14.282 -3.498 -8.694 1.00 85.00 119 HIS A N 1
ATOM 938 C CA . HIS A 1 119 ? 15.059 -4.701 -9.021 1.00 85.00 119 HIS A CA 1
ATOM 939 C C . HIS A 1 119 ? 15.309 -5.612 -7.806 1.00 85.00 119 HIS A C 1
ATOM 941 O O . HIS A 1 119 ? 15.508 -6.811 -7.980 1.00 85.00 119 HIS A O 1
ATOM 947 N N . HIS A 1 120 ? 15.227 -5.076 -6.585 1.00 84.38 120 HIS A N 1
ATOM 948 C CA . HIS A 1 120 ? 15.295 -5.850 -5.339 1.00 84.38 120 HIS A CA 1
ATOM 949 C C . HIS A 1 120 ? 13.916 -6.324 -4.861 1.00 84.38 120 HIS A C 1
ATOM 951 O O . HIS A 1 120 ? 13.808 -7.056 -3.877 1.00 84.38 120 HIS A O 1
ATOM 957 N N . TYR A 1 121 ? 12.851 -5.889 -5.531 1.00 87.06 121 TYR A N 1
ATOM 958 C CA . TYR A 1 121 ? 11.484 -6.214 -5.182 1.00 87.06 121 TYR A CA 1
ATOM 959 C C . TYR A 1 121 ? 10.978 -7.355 -6.066 1.00 87.06 121 TYR A C 1
ATOM 961 O O . TYR A 1 121 ? 11.067 -7.312 -7.290 1.00 87.06 121 TYR A O 1
ATOM 969 N N . SER A 1 122 ? 10.463 -8.413 -5.439 1.00 90.38 122 SER A N 1
ATOM 970 C CA . SER A 1 122 ? 9.974 -9.585 -6.167 1.00 90.38 122 SER A CA 1
ATOM 971 C C . SER A 1 122 ? 8.753 -9.230 -7.011 1.00 90.38 122 SER A C 1
ATOM 973 O O . SER A 1 122 ? 7.790 -8.659 -6.497 1.00 90.38 122 SER A O 1
ATOM 975 N N . ASP A 1 123 ? 8.752 -9.666 -8.273 1.00 89.81 123 ASP A N 1
ATOM 976 C CA . ASP A 1 123 ? 7.632 -9.448 -9.195 1.00 89.81 123 ASP A CA 1
ATOM 977 C C . ASP A 1 123 ? 6.309 -9.996 -8.631 1.00 89.81 123 ASP A C 1
ATOM 979 O O . ASP A 1 123 ? 5.256 -9.387 -8.757 1.00 89.81 123 ASP A O 1
ATOM 983 N N . LYS A 1 124 ? 6.371 -11.073 -7.840 1.00 91.69 124 LYS A N 1
ATOM 984 C CA . LYS A 1 124 ? 5.189 -11.699 -7.227 1.00 91.69 124 LYS A CA 1
ATOM 985 C C . LYS A 1 124 ? 4.480 -10.821 -6.182 1.00 91.69 124 LYS A C 1
ATOM 987 O O . LYS A 1 124 ? 3.372 -11.161 -5.770 1.00 91.69 124 LYS A O 1
ATOM 992 N N . LEU A 1 125 ? 5.126 -9.763 -5.688 1.00 91.75 125 LEU A N 1
ATOM 993 C CA . LEU A 1 125 ? 4.647 -8.961 -4.558 1.00 91.75 125 LEU A CA 1
ATOM 994 C C . LEU A 1 125 ? 3.879 -7.700 -4.966 1.00 91.75 125 LEU A C 1
ATOM 996 O O . LEU A 1 125 ? 3.349 -7.023 -4.086 1.00 91.75 125 LEU A O 1
ATOM 1000 N N . TRP A 1 126 ? 3.744 -7.416 -6.261 1.00 92.38 126 TRP A N 1
ATOM 1001 C CA . TRP A 1 126 ? 2.931 -6.310 -6.764 1.00 92.38 126 TRP A CA 1
ATOM 1002 C C . TRP A 1 126 ? 2.029 -6.737 -7.928 1.00 92.38 126 TRP A C 1
ATOM 1004 O O . TRP A 1 126 ? 2.274 -7.762 -8.557 1.00 92.38 126 TRP A O 1
ATOM 1014 N N . PRO A 1 127 ? 0.939 -5.999 -8.194 1.00 92.81 127 PRO A N 1
ATOM 1015 C CA . PRO A 1 127 ? 0.030 -6.305 -9.289 1.00 92.81 127 PRO A CA 1
ATOM 1016 C C . PRO A 1 127 ? 0.595 -5.816 -10.616 1.00 92.81 127 PRO A C 1
ATOM 1018 O O . PRO A 1 127 ? 0.883 -4.632 -10.775 1.00 92.81 127 PRO A O 1
ATOM 1021 N N . HIS A 1 128 ? 0.702 -6.726 -11.575 1.00 93.06 128 HIS A N 1
ATOM 1022 C CA . HIS A 1 128 ? 1.228 -6.428 -12.898 1.00 93.06 128 HIS A CA 1
ATOM 1023 C C . HIS A 1 128 ? 0.597 -7.317 -13.969 1.00 93.06 128 HIS A C 1
ATOM 1025 O O . HIS A 1 128 ? 0.092 -8.409 -13.687 1.00 93.06 128 HIS A O 1
ATOM 1031 N N . GLY A 1 129 ? 0.630 -6.855 -15.220 1.00 90.88 129 GLY A N 1
ATOM 1032 C CA . GLY A 1 129 ? 0.381 -7.713 -16.379 1.00 90.88 129 GLY A CA 1
ATOM 1033 C C . GLY A 1 129 ? 1.555 -8.659 -16.666 1.00 90.88 129 GLY A C 1
ATOM 1034 O O . GLY A 1 129 ? 2.572 -8.615 -15.979 1.00 90.88 129 GLY A O 1
ATOM 1035 N N . PRO A 1 130 ? 1.456 -9.533 -17.677 1.00 91.12 130 PRO A N 1
ATOM 1036 C CA . PRO A 1 130 ? 2.568 -10.408 -18.044 1.00 91.12 130 PRO A CA 1
ATOM 1037 C C . PRO A 1 130 ? 3.823 -9.604 -18.426 1.00 91.12 130 PRO A C 1
ATOM 1039 O O . PRO A 1 130 ? 3.728 -8.477 -18.909 1.00 91.12 130 PRO A O 1
ATOM 1042 N N . GLN A 1 131 ? 4.996 -10.207 -18.219 1.00 93.31 131 GLN A N 1
ATOM 1043 C CA . GLN A 1 131 ? 6.261 -9.686 -18.737 1.00 93.31 131 GLN A CA 1
ATOM 1044 C C . GLN A 1 131 ? 6.224 -9.725 -20.269 1.00 93.31 131 GLN A C 1
ATOM 1046 O O . GLN A 1 131 ? 6.109 -10.810 -20.847 1.00 93.31 131 GLN A O 1
ATOM 1051 N N . LEU A 1 132 ? 6.320 -8.564 -20.917 1.00 93.69 132 LEU A N 1
ATOM 1052 C CA . LEU A 1 132 ? 6.229 -8.460 -22.374 1.00 93.69 132 LEU A CA 1
ATOM 1053 C C . LEU A 1 132 ? 7.541 -8.834 -23.073 1.00 93.69 132 LEU A C 1
ATOM 1055 O O . LEU A 1 132 ? 7.510 -9.419 -24.157 1.00 93.69 132 LEU A O 1
ATOM 1059 N N . ASN A 1 133 ? 8.686 -8.572 -22.436 1.00 93.56 133 ASN A N 1
ATOM 1060 C CA . ASN A 1 133 ? 9.988 -8.992 -22.947 1.00 93.56 133 ASN A CA 1
ATOM 1061 C C . ASN A 1 133 ? 10.350 -10.405 -22.450 1.00 93.56 133 ASN A C 1
ATOM 1063 O O . ASN A 1 133 ? 10.763 -10.581 -21.302 1.00 93.56 133 ASN A O 1
ATOM 1067 N N . ARG A 1 134 ? 10.194 -11.428 -23.303 1.00 89.44 134 ARG A N 1
ATOM 1068 C CA . ARG A 1 134 ? 10.465 -12.832 -22.924 1.00 89.44 134 ARG A CA 1
ATOM 1069 C C . ARG A 1 134 ? 11.955 -13.109 -22.710 1.00 89.44 134 ARG A C 1
ATOM 1071 O O . ARG A 1 134 ? 12.298 -13.815 -21.766 1.00 89.44 134 ARG A O 1
ATOM 1078 N N . ASN A 1 135 ? 12.823 -12.508 -23.521 1.00 92.50 135 ASN A N 1
ATOM 1079 C CA . ASN A 1 135 ? 14.273 -12.679 -23.443 1.00 92.50 135 ASN A CA 1
ATOM 1080 C C . ASN A 1 135 ? 14.922 -11.513 -22.667 1.00 92.50 135 ASN A C 1
ATOM 1082 O O . ASN A 1 135 ? 15.870 -10.873 -23.120 1.00 92.50 135 ASN A O 1
ATOM 1086 N N . LYS A 1 136 ? 14.378 -11.209 -21.479 1.00 90.94 136 LYS A N 1
ATOM 1087 C CA . LYS A 1 136 ? 14.824 -10.088 -20.627 1.00 90.94 136 LYS A CA 1
ATOM 1088 C C . LYS A 1 136 ? 16.254 -10.221 -20.092 1.00 90.94 136 LYS A C 1
ATOM 1090 O O . LYS A 1 136 ? 16.881 -9.214 -19.778 1.00 90.94 136 LYS A O 1
ATOM 1095 N N . ASP A 1 137 ? 16.732 -11.460 -19.970 1.00 89.69 137 ASP A N 1
ATOM 1096 C CA . ASP A 1 137 ? 18.039 -11.805 -19.400 1.00 89.69 137 ASP A CA 1
ATOM 1097 C C . ASP A 1 137 ? 19.050 -12.231 -20.476 1.00 89.69 137 ASP A C 1
ATOM 1099 O O . ASP A 1 137 ? 20.148 -12.642 -20.123 1.00 89.69 137 ASP A O 1
ATOM 1103 N N . PHE A 1 138 ? 18.705 -12.179 -21.769 1.00 92.31 138 PHE A N 1
ATOM 1104 C CA . PHE A 1 138 ? 19.569 -12.612 -22.883 1.00 92.31 138 PHE A CA 1
ATOM 1105 C C . PHE A 1 138 ? 20.007 -14.090 -22.831 1.00 92.31 138 PHE A C 1
ATOM 1107 O O . PHE A 1 138 ? 21.063 -14.459 -23.347 1.00 92.31 138 PHE A O 1
ATOM 1114 N N . LYS A 1 139 ? 19.203 -14.967 -22.213 1.00 88.62 139 LYS A N 1
ATOM 1115 C CA . LYS A 1 139 ? 19.496 -16.413 -22.142 1.00 88.62 139 LYS A CA 1
ATOM 1116 C C . LYS A 1 139 ? 19.424 -17.084 -23.511 1.00 88.62 139 LYS A C 1
ATOM 1118 O O . LYS A 1 139 ? 20.219 -17.981 -23.780 1.00 88.62 139 LYS A O 1
ATOM 1123 N N . ASP A 1 140 ? 18.526 -16.595 -24.360 1.00 89.62 140 ASP A N 1
ATOM 1124 C CA . ASP A 1 140 ? 18.302 -17.077 -25.724 1.00 89.62 140 ASP A CA 1
ATOM 1125 C C . ASP A 1 140 ? 19.069 -16.213 -26.752 1.00 89.62 140 ASP A C 1
ATOM 1127 O O . ASP A 1 140 ? 18.678 -16.063 -27.909 1.00 89.62 140 ASP A O 1
ATOM 1131 N N . GLY A 1 141 ? 20.173 -15.584 -26.326 1.00 90.25 141 GLY A N 1
ATOM 1132 C CA . GLY A 1 141 ? 20.971 -14.690 -27.165 1.00 90.25 141 GLY A CA 1
ATOM 1133 C C . GLY A 1 141 ? 20.200 -13.423 -27.540 1.00 90.25 141 GLY A C 1
ATOM 1134 O O . GLY A 1 141 ? 19.694 -12.727 -26.660 1.00 90.25 141 GLY A O 1
ATOM 1135 N N . PHE A 1 142 ? 20.102 -13.138 -28.841 1.00 91.50 142 PHE A N 1
ATOM 1136 C CA . PHE A 1 142 ? 19.425 -11.957 -29.394 1.00 91.50 142 PHE A CA 1
ATOM 1137 C C . PHE A 1 142 ? 17.988 -12.223 -29.871 1.00 91.50 142 PHE A C 1
ATOM 1139 O O . PHE A 1 142 ? 17.425 -11.403 -30.591 1.00 91.50 142 PHE A O 1
ATOM 1146 N N . GLU A 1 143 ? 17.359 -13.343 -29.493 1.00 90.50 143 GLU A N 1
ATOM 1147 C CA . GLU A 1 143 ? 15.974 -13.613 -29.898 1.00 90.50 143 GLU A CA 1
ATOM 1148 C C . GLU A 1 143 ? 15.031 -12.471 -29.466 1.00 90.50 143 GLU A C 1
ATOM 1150 O O . GLU A 1 143 ? 14.974 -12.117 -28.285 1.00 90.50 143 GLU A O 1
ATOM 1155 N N . GLY A 1 144 ? 14.292 -11.906 -30.431 1.00 87.75 144 GLY A N 1
ATOM 1156 C CA . GLY A 1 144 ? 13.369 -10.782 -30.225 1.00 87.75 144 GLY A CA 1
ATOM 1157 C C . GLY A 1 144 ? 14.013 -9.391 -30.255 1.00 87.75 144 GLY A C 1
ATOM 1158 O O . GLY A 1 144 ? 13.318 -8.408 -29.984 1.00 87.75 144 GLY A O 1
ATOM 1159 N N . TYR A 1 145 ? 15.306 -9.304 -30.582 1.00 92.00 145 TYR A N 1
ATOM 1160 C CA . TYR A 1 145 ? 16.039 -8.049 -30.705 1.00 92.00 145 TYR A CA 1
ATOM 1161 C C . TYR A 1 145 ? 16.510 -7.801 -32.139 1.00 92.00 145 TYR A C 1
ATOM 1163 O O . TYR A 1 145 ? 16.850 -8.732 -32.867 1.00 92.00 145 TYR A O 1
ATOM 1171 N N . GLU A 1 146 ? 16.570 -6.529 -32.513 1.00 90.81 146 GLU A N 1
ATOM 1172 C CA . GLU A 1 146 ? 17.106 -6.039 -33.782 1.00 90.81 146 GLU A CA 1
ATOM 1173 C C . GLU A 1 146 ? 18.193 -4.999 -33.516 1.00 90.81 146 GLU A C 1
ATOM 1175 O O . GLU A 1 146 ? 18.202 -4.338 -32.471 1.00 90.81 146 GLU A O 1
ATOM 1180 N N . LEU A 1 147 ? 19.130 -4.875 -34.452 1.00 89.94 147 LEU A N 1
ATOM 1181 C CA . LEU A 1 147 ? 20.241 -3.941 -34.365 1.00 89.94 147 LEU A CA 1
ATOM 1182 C C . LEU A 1 147 ? 20.194 -2.970 -35.536 1.00 89.94 147 LEU A C 1
ATOM 1184 O O . LEU A 1 147 ? 20.162 -3.382 -36.690 1.00 89.94 147 LEU A O 1
ATOM 1188 N N . THR A 1 148 ? 20.287 -1.685 -35.223 1.00 87.44 148 THR A N 1
ATOM 1189 C CA . THR A 1 148 ? 20.524 -0.627 -36.201 1.00 87.44 148 THR A CA 1
ATOM 1190 C C . THR A 1 148 ? 21.815 0.108 -35.839 1.00 87.44 148 THR A C 1
ATOM 1192 O O . THR A 1 148 ? 22.039 0.465 -34.679 1.00 87.44 148 THR A O 1
ATOM 1195 N N . ILE A 1 149 ? 22.670 0.337 -36.832 1.00 83.62 149 ILE A N 1
ATOM 1196 C CA . ILE A 1 149 ? 23.973 0.989 -36.682 1.00 83.62 149 ILE A CA 1
ATOM 1197 C C . ILE A 1 149 ? 23.978 2.263 -37.520 1.00 83.62 149 ILE A C 1
ATOM 1199 O O . ILE A 1 149 ? 23.676 2.227 -38.711 1.00 83.62 149 ILE A O 1
ATOM 1203 N N . ALA A 1 150 ? 24.351 3.386 -36.912 1.00 80.81 150 ALA A N 1
ATOM 1204 C CA . ALA A 1 150 ? 24.599 4.636 -37.619 1.00 80.81 150 ALA A CA 1
ATOM 1205 C C . ALA A 1 150 ? 26.071 5.050 -37.420 1.00 80.81 150 ALA A C 1
ATOM 1207 O O . ALA A 1 150 ? 26.494 5.240 -36.272 1.00 80.81 150 ALA A O 1
ATOM 1208 N N . PRO A 1 151 ? 26.861 5.202 -38.502 1.00 70.25 151 PRO A N 1
ATOM 1209 C CA . PRO A 1 151 ? 28.275 5.580 -38.408 1.00 70.25 151 PRO A CA 1
ATOM 1210 C C . PRO A 1 151 ? 28.485 6.986 -37.838 1.00 70.25 151 PRO A C 1
ATOM 1212 O O . PRO A 1 151 ? 29.511 7.264 -37.219 1.00 70.25 151 PRO A O 1
ATOM 1215 N N . SER A 1 152 ? 27.511 7.878 -38.039 1.00 67.81 152 SER A N 1
ATOM 1216 C CA . SER A 1 152 ? 27.548 9.257 -37.565 1.00 67.81 152 SER A CA 1
ATOM 1217 C C . SER A 1 152 ? 26.149 9.770 -37.202 1.00 67.81 152 SER A C 1
ATOM 1219 O O . SER A 1 152 ? 25.127 9.168 -37.526 1.00 67.81 152 SER A O 1
ATOM 1221 N N . LYS A 1 153 ? 26.084 10.913 -36.505 1.00 61.69 153 LYS A N 1
ATOM 1222 C CA . LYS A 1 153 ? 24.825 11.537 -36.046 1.00 61.69 153 LYS A CA 1
ATOM 1223 C C . LYS A 1 153 ? 23.905 11.989 -37.191 1.00 61.69 153 LYS A C 1
ATOM 1225 O O . LYS A 1 153 ? 22.716 12.197 -36.954 1.00 61.69 153 LYS A O 1
ATOM 1230 N N . GLU A 1 154 ? 24.475 12.205 -38.370 1.00 61.91 154 GLU A N 1
ATOM 1231 C CA . GLU A 1 154 ? 23.822 12.795 -39.544 1.00 61.91 154 GLU A CA 1
ATOM 1232 C C . GLU A 1 154 ? 23.416 11.735 -40.575 1.00 61.91 154 GLU A C 1
ATOM 1234 O O . GLU A 1 154 ? 22.656 12.035 -41.492 1.00 61.91 154 GLU A O 1
ATOM 1239 N N . GLU A 1 155 ? 23.887 10.500 -40.401 1.00 66.19 155 GLU A N 1
ATOM 1240 C CA . GLU A 1 155 ? 23.563 9.369 -41.259 1.00 66.19 155 GLU A CA 1
ATOM 1241 C C . GLU A 1 155 ? 22.343 8.606 -40.742 1.00 66.19 155 GLU A C 1
ATOM 1243 O O . GLU A 1 155 ? 22.124 8.449 -39.536 1.00 66.19 155 GLU A O 1
ATOM 1248 N N . GLU A 1 156 ? 21.532 8.132 -41.683 1.00 67.44 156 GLU A N 1
ATOM 1249 C CA . GLU A 1 156 ? 20.386 7.285 -41.389 1.00 67.44 156 GLU A CA 1
ATOM 1250 C C . GLU A 1 156 ? 20.887 5.921 -40.896 1.00 67.44 156 GLU A C 1
ATOM 1252 O O . GLU A 1 156 ? 21.800 5.331 -41.475 1.00 67.44 156 GLU A O 1
ATOM 1257 N N . GLY A 1 157 ? 20.332 5.442 -39.781 1.00 77.00 157 GLY A N 1
ATOM 1258 C CA . GLY A 1 157 ? 20.733 4.161 -39.212 1.00 77.00 157 GLY A CA 1
ATOM 1259 C C . GLY A 1 157 ? 20.391 3.014 -40.158 1.00 77.00 157 GLY A C 1
ATOM 1260 O O . GLY A 1 157 ? 19.266 2.932 -40.646 1.00 77.00 157 GLY A O 1
ATOM 1261 N N . VAL A 1 158 ? 21.351 2.123 -40.389 1.00 82.44 158 VAL A N 1
ATOM 1262 C CA . VAL A 1 158 ? 21.194 0.948 -41.249 1.00 82.44 158 VAL A CA 1
ATOM 1263 C C . VAL A 1 158 ? 21.016 -0.286 -40.376 1.00 82.44 158 VAL A C 1
ATOM 1265 O O . VAL A 1 158 ? 21.762 -0.487 -39.414 1.00 82.44 158 VAL A O 1
ATOM 1268 N N . ASP A 1 159 ? 20.029 -1.118 -40.701 1.00 86.50 159 ASP A N 1
ATOM 1269 C CA . ASP A 1 159 ? 19.821 -2.382 -40.000 1.00 86.50 159 ASP A CA 1
ATOM 1270 C C . ASP A 1 159 ? 21.008 -3.322 -40.228 1.00 86.50 159 ASP A C 1
ATOM 1272 O O . ASP A 1 159 ? 21.468 -3.528 -41.354 1.00 86.50 159 ASP A O 1
ATOM 1276 N N . ALA A 1 160 ? 21.509 -3.890 -39.137 1.00 86.44 160 ALA A N 1
ATOM 1277 C CA . ALA A 1 160 ? 22.644 -4.795 -39.125 1.00 86.44 160 ALA A CA 1
ATOM 1278 C C . ALA A 1 160 ? 22.225 -6.164 -38.566 1.00 86.44 160 ALA A C 1
ATOM 1280 O O . ALA A 1 160 ? 21.337 -6.253 -37.713 1.00 86.44 160 ALA A O 1
ATOM 1281 N N . PRO A 1 161 ? 22.848 -7.258 -39.034 1.00 87.62 161 PRO A N 1
ATOM 1282 C CA . PRO A 1 161 ? 22.540 -8.584 -38.524 1.00 87.62 161 PRO A CA 1
ATOM 1283 C C . PRO A 1 161 ? 22.993 -8.738 -37.064 1.00 87.62 161 PRO A C 1
ATOM 1285 O O . PRO A 1 161 ? 24.028 -8.215 -36.658 1.00 87.62 161 PRO A O 1
ATOM 1288 N N . LEU A 1 162 ? 22.229 -9.515 -36.293 1.00 85.12 162 LEU A N 1
ATOM 1289 C CA . LEU A 1 162 ? 22.631 -10.033 -34.985 1.00 85.12 162 LEU A CA 1
ATOM 1290 C C . LEU A 1 162 ? 22.881 -11.546 -35.107 1.00 85.12 162 LEU A C 1
ATOM 1292 O O . LEU A 1 162 ? 22.007 -12.250 -35.621 1.00 85.12 162 LEU A O 1
ATOM 1296 N N . PRO A 1 163 ? 24.019 -12.085 -34.625 1.00 83.31 163 PRO A N 1
ATOM 1297 C CA . PRO A 1 163 ? 25.153 -11.393 -33.995 1.00 83.31 163 PRO A CA 1
ATOM 1298 C C . PRO A 1 163 ? 25.907 -10.455 -34.953 1.00 83.31 163 PRO A C 1
ATOM 1300 O O . PRO A 1 163 ? 26.013 -10.754 -36.142 1.00 83.31 163 PRO A O 1
ATOM 1303 N N . ASP A 1 164 ? 26.445 -9.352 -34.424 1.00 86.12 164 ASP A N 1
ATOM 1304 C CA . ASP A 1 164 ? 27.199 -8.365 -35.210 1.00 86.12 164 ASP A CA 1
ATOM 1305 C C . ASP A 1 164 ? 28.555 -8.942 -35.675 1.00 86.12 164 ASP A C 1
ATOM 1307 O O . ASP A 1 164 ? 29.334 -9.389 -34.826 1.00 86.12 164 ASP A O 1
ATOM 1311 N N . PRO A 1 165 ? 28.883 -8.918 -36.984 1.00 81.69 165 PRO A N 1
ATOM 1312 C CA . PRO A 1 165 ? 30.158 -9.414 -37.507 1.00 81.69 165 PRO A CA 1
ATOM 1313 C C . PRO A 1 165 ? 31.390 -8.746 -36.887 1.00 81.69 165 PRO A C 1
ATOM 1315 O O . PRO A 1 165 ? 32.427 -9.393 -36.736 1.00 81.69 165 PRO A O 1
ATOM 1318 N N . ASP A 1 166 ? 31.266 -7.474 -36.503 1.00 83.62 166 ASP A N 1
ATOM 1319 C CA . ASP A 1 166 ? 32.358 -6.683 -35.928 1.00 83.62 166 ASP A CA 1
ATOM 1320 C C . ASP A 1 166 ? 32.464 -6.833 -34.400 1.00 83.62 166 ASP A C 1
ATOM 1322 O O . ASP A 1 166 ? 33.311 -6.198 -33.770 1.00 83.62 166 ASP A O 1
ATOM 1326 N N . ASN A 1 167 ? 31.624 -7.680 -33.787 1.00 86.50 167 ASN A N 1
ATOM 1327 C CA . ASN A 1 167 ? 31.520 -7.868 -32.337 1.00 86.50 167 ASN A CA 1
ATOM 1328 C C . ASN A 1 167 ? 31.328 -6.554 -31.555 1.00 86.50 167 ASN A C 1
ATOM 1330 O O . ASN A 1 167 ? 31.724 -6.461 -30.392 1.00 86.50 167 ASN A O 1
ATOM 1334 N N . ARG A 1 168 ? 30.703 -5.532 -32.156 1.00 86.62 168 ARG A N 1
ATOM 1335 C CA . ARG A 1 168 ? 30.344 -4.302 -31.436 1.00 86.62 168 ARG A CA 1
ATOM 1336 C C . ARG A 1 168 ? 29.211 -4.554 -30.458 1.00 86.62 168 ARG A C 1
ATOM 1338 O O . ARG A 1 168 ? 29.125 -3.855 -29.455 1.00 86.62 168 ARG A O 1
ATOM 1345 N N . ILE A 1 169 ? 28.367 -5.555 -30.718 1.00 91.25 169 ILE A N 1
ATOM 1346 C CA . ILE A 1 169 ? 27.344 -6.016 -29.778 1.00 91.25 169 ILE A CA 1
ATOM 1347 C C . ILE A 1 169 ? 27.523 -7.495 -29.470 1.00 91.25 169 ILE A C 1
ATOM 1349 O O . ILE A 1 169 ? 27.448 -8.342 -30.359 1.00 91.25 169 ILE A O 1
ATOM 1353 N N . VAL A 1 170 ? 27.704 -7.812 -28.188 1.00 93.25 170 VAL A N 1
ATOM 1354 C CA . VAL A 1 170 ? 27.944 -9.178 -27.711 1.00 93.25 170 VAL A CA 1
ATOM 1355 C C . VAL A 1 170 ? 27.080 -9.466 -26.488 1.00 93.25 170 VAL A C 1
ATOM 1357 O O . VAL A 1 170 ? 26.900 -8.612 -25.624 1.00 93.25 170 VAL A O 1
ATOM 1360 N N . VAL A 1 171 ? 26.544 -10.686 -26.392 1.00 92.56 171 VAL A N 1
ATOM 1361 C CA . VAL A 1 171 ? 25.948 -11.174 -25.141 1.00 92.56 171 VAL A CA 1
ATOM 1362 C C . VAL A 1 171 ? 27.062 -11.713 -24.246 1.00 92.56 171 VAL A C 1
ATOM 1364 O O . VAL A 1 171 ? 27.667 -12.745 -24.541 1.00 92.56 171 VAL A O 1
ATOM 1367 N N . GLU A 1 172 ? 27.328 -11.027 -23.139 1.00 92.81 172 GLU A N 1
ATOM 1368 C CA . GLU A 1 172 ? 28.316 -11.419 -22.137 1.00 92.81 172 GLU A CA 1
ATOM 1369 C C . GLU A 1 172 ? 27.654 -12.245 -21.024 1.00 92.81 172 GLU A C 1
ATOM 1371 O O . GLU A 1 172 ? 26.584 -11.903 -20.514 1.00 92.81 172 GLU A O 1
ATOM 1376 N N . LYS A 1 173 ? 28.306 -13.334 -20.598 1.00 90.25 173 LYS A N 1
ATOM 1377 C CA . LYS A 1 173 ? 27.916 -14.074 -19.387 1.00 90.25 173 LYS A CA 1
ATOM 1378 C C . LYS A 1 173 ? 28.615 -13.475 -18.173 1.00 90.25 173 LYS A C 1
ATOM 1380 O O . LYS A 1 173 ? 29.840 -13.420 -18.122 1.00 90.25 173 LYS A O 1
ATOM 1385 N N . LEU A 1 174 ? 27.836 -13.087 -17.172 1.00 87.94 174 LEU A N 1
ATOM 1386 C CA . LEU A 1 174 ? 28.324 -12.424 -15.968 1.00 87.94 174 LEU A CA 1
ATOM 1387 C C . LEU A 1 174 ? 28.592 -13.463 -14.869 1.00 87.94 174 LEU A C 1
ATOM 1389 O O . LEU A 1 174 ? 27.708 -13.804 -14.092 1.00 87.94 174 LEU A O 1
ATOM 1393 N N . THR A 1 175 ? 29.813 -14.002 -14.797 1.00 76.50 175 THR A N 1
ATOM 1394 C CA . THR A 1 175 ? 30.159 -15.063 -13.823 1.00 76.50 175 THR A CA 1
ATOM 1395 C C . THR A 1 175 ? 30.614 -14.548 -12.456 1.00 76.50 175 THR A C 1
ATOM 1397 O O . THR A 1 175 ? 30.600 -15.300 -11.487 1.00 76.50 175 THR A O 1
ATOM 1400 N N . THR A 1 176 ? 31.045 -13.288 -12.361 1.00 74.44 176 THR A N 1
ATOM 1401 C CA . THR A 1 176 ? 31.633 -12.679 -11.147 1.00 74.44 176 THR A CA 1
ATOM 1402 C C . THR A 1 176 ? 30.805 -11.519 -10.583 1.00 74.44 176 THR A C 1
ATOM 1404 O O . THR A 1 176 ? 31.243 -10.829 -9.662 1.00 74.44 176 THR A O 1
ATOM 1407 N N . ASN A 1 177 ? 29.608 -11.292 -11.126 1.00 82.62 177 ASN A N 1
ATOM 1408 C CA . ASN A 1 177 ? 28.733 -10.194 -10.734 1.00 82.62 177 ASN A CA 1
ATOM 1409 C C . ASN A 1 177 ? 28.150 -10.409 -9.322 1.00 82.62 177 ASN A C 1
ATOM 1411 O O . ASN A 1 177 ? 27.721 -11.505 -8.972 1.00 82.62 177 ASN A O 1
ATOM 1415 N N . LYS A 1 178 ? 28.116 -9.341 -8.516 1.00 80.75 178 LYS A N 1
ATOM 1416 C CA . LYS A 1 178 ? 27.619 -9.336 -7.125 1.00 80.75 178 LYS A CA 1
ATOM 1417 C C . LYS A 1 178 ? 26.171 -8.831 -6.999 1.00 80.75 178 LYS A C 1
ATOM 1419 O O . LYS A 1 178 ? 25.731 -8.499 -5.903 1.00 80.75 178 LYS A O 1
ATOM 1424 N N . GLN A 1 179 ? 25.452 -8.721 -8.116 1.00 85.12 179 GLN A N 1
ATOM 1425 C CA . GLN A 1 179 ? 24.060 -8.262 -8.220 1.00 85.12 179 GLN A CA 1
ATOM 1426 C C . GLN A 1 179 ? 23.134 -9.358 -8.796 1.00 85.12 179 GLN A C 1
ATOM 1428 O O . GLN A 1 179 ? 22.063 -9.041 -9.308 1.00 85.12 179 GLN A O 1
ATOM 1433 N N . ASP A 1 180 ? 23.539 -10.633 -8.713 1.00 84.69 180 ASP A N 1
ATOM 1434 C CA . ASP A 1 180 ? 22.786 -11.817 -9.166 1.00 84.69 180 ASP A CA 1
ATOM 1435 C C . ASP A 1 180 ? 22.379 -11.803 -10.656 1.00 84.69 180 ASP A C 1
ATOM 1437 O O . ASP A 1 180 ? 21.392 -12.425 -11.062 1.00 84.69 180 ASP A O 1
ATOM 1441 N N . LEU A 1 181 ? 23.151 -11.111 -11.499 1.00 88.00 181 LEU A N 1
ATOM 1442 C CA . LEU A 1 181 ? 22.940 -11.088 -12.947 1.00 88.00 181 LEU A CA 1
ATOM 1443 C C . LEU A 1 181 ? 23.625 -12.274 -13.624 1.00 88.00 181 LEU A C 1
ATOM 1445 O O . LEU A 1 181 ? 24.739 -12.647 -13.272 1.00 88.00 181 LEU A O 1
ATOM 1449 N N . THR A 1 182 ? 22.959 -12.847 -14.629 1.00 87.31 182 THR A N 1
ATOM 1450 C CA . THR A 1 182 ? 23.456 -14.032 -15.355 1.00 87.31 182 THR A CA 1
ATOM 1451 C C . THR A 1 182 ? 24.104 -13.678 -16.689 1.00 87.31 182 THR A C 1
ATOM 1453 O O . THR A 1 182 ? 25.142 -14.238 -17.047 1.00 87.31 182 THR A O 1
ATOM 1456 N N . SER A 1 183 ? 23.526 -12.720 -17.405 1.00 92.81 183 SER A N 1
ATOM 1457 C CA . SER A 1 183 ? 24.021 -12.233 -18.689 1.00 92.81 183 SER A CA 1
ATOM 1458 C C . SER A 1 183 ? 23.593 -10.791 -18.927 1.00 92.81 183 SER A C 1
ATOM 1460 O O . SER A 1 183 ? 22.621 -10.307 -18.339 1.00 92.81 183 SER A O 1
ATOM 1462 N N . CYS A 1 184 ? 24.336 -10.109 -19.788 1.00 93.81 184 CYS A N 1
ATOM 1463 C CA . CYS A 1 184 ? 24.021 -8.780 -20.288 1.00 93.81 184 CYS A CA 1
ATOM 1464 C C . CYS A 1 184 ? 24.357 -8.690 -21.777 1.00 93.81 184 CYS A C 1
ATOM 1466 O O . CYS A 1 184 ? 25.084 -9.522 -22.317 1.00 93.81 184 CYS A O 1
ATOM 1468 N N . VAL A 1 185 ? 23.834 -7.663 -22.435 1.00 95.06 185 VAL A N 1
ATOM 1469 C CA . VAL A 1 185 ? 24.312 -7.243 -23.751 1.00 95.06 185 VAL A CA 1
ATOM 1470 C C . VAL A 1 185 ? 25.317 -6.114 -23.566 1.00 95.06 185 VAL A C 1
ATOM 1472 O O . VAL A 1 185 ? 25.006 -5.124 -22.906 1.00 95.06 185 VAL A O 1
ATOM 1475 N N . ALA A 1 186 ? 26.514 -6.271 -24.120 1.00 94.44 186 ALA A N 1
ATOM 1476 C CA . ALA A 1 186 ? 27.541 -5.243 -24.190 1.00 94.44 186 ALA A CA 1
ATOM 1477 C C . ALA A 1 186 ? 27.525 -4.608 -25.581 1.00 94.44 186 ALA A C 1
ATOM 1479 O O . ALA A 1 186 ? 27.492 -5.316 -26.584 1.00 94.44 186 ALA A O 1
ATOM 1480 N N . MET A 1 187 ? 27.521 -3.279 -25.626 1.00 92.69 187 MET A N 1
ATOM 1481 C CA . MET A 1 187 ? 27.578 -2.465 -26.834 1.00 92.69 187 MET A CA 1
ATOM 1482 C C . MET A 1 187 ? 28.821 -1.584 -26.770 1.00 92.69 187 MET A C 1
ATOM 1484 O O . MET A 1 187 ? 28.946 -0.753 -25.868 1.00 92.69 187 MET A O 1
ATOM 1488 N N . HIS A 1 188 ? 29.729 -1.768 -27.718 1.00 92.31 188 HIS A N 1
ATOM 1489 C CA . HIS A 1 188 ? 30.994 -1.055 -27.819 1.00 92.31 188 HIS A CA 1
ATOM 1490 C C . HIS A 1 188 ? 30.918 -0.035 -28.952 1.00 92.31 188 HIS A C 1
ATOM 1492 O O . HIS A 1 188 ? 30.669 -0.400 -30.101 1.00 92.31 188 HIS A O 1
ATOM 1498 N N . THR A 1 189 ? 31.152 1.237 -28.637 1.00 86.88 189 THR A N 1
ATOM 1499 C CA . THR A 1 189 ? 31.102 2.331 -29.616 1.00 86.88 189 THR A CA 1
ATOM 1500 C C . THR A 1 189 ? 32.328 3.223 -29.538 1.00 86.88 189 THR A C 1
ATOM 1502 O O . THR A 1 189 ? 32.922 3.440 -28.474 1.00 86.88 189 THR A O 1
ATOM 1505 N N . THR A 1 190 ? 32.695 3.783 -30.689 1.00 81.56 190 THR A N 1
ATOM 1506 C CA . THR A 1 190 ? 33.679 4.865 -30.784 1.00 81.56 190 THR A CA 1
ATOM 1507 C C . THR A 1 190 ? 32.997 6.241 -30.742 1.00 81.56 190 THR A C 1
ATOM 1509 O O . THR A 1 190 ? 31.778 6.347 -30.820 1.00 81.56 190 THR A O 1
ATOM 1512 N N . ASP A 1 191 ? 33.773 7.320 -30.572 1.00 72.00 191 ASP A N 1
ATOM 1513 C CA . ASP A 1 191 ? 33.298 8.664 -30.166 1.00 72.00 191 ASP A CA 1
ATOM 1514 C C . ASP A 1 191 ? 32.162 9.276 -31.019 1.00 72.00 191 ASP A C 1
ATOM 1516 O O . ASP A 1 191 ? 31.468 10.181 -30.557 1.00 72.00 191 ASP A O 1
ATOM 1520 N N . ILE A 1 192 ? 31.978 8.803 -32.253 1.00 74.88 192 ILE A N 1
ATOM 1521 C CA . ILE A 1 192 ? 31.058 9.375 -33.249 1.00 74.88 192 ILE A CA 1
ATOM 1522 C C . ILE A 1 192 ? 29.929 8.411 -33.645 1.00 74.88 192 ILE A C 1
ATOM 1524 O O . ILE A 1 192 ? 28.946 8.843 -34.247 1.00 74.88 192 ILE A O 1
ATOM 1528 N N . GLU A 1 193 ? 30.054 7.132 -33.287 1.00 79.19 193 GLU A N 1
ATOM 1529 C CA . GLU A 1 193 ? 29.111 6.084 -33.672 1.00 79.19 193 GLU A CA 1
ATOM 1530 C C . GLU A 1 193 ? 27.861 6.090 -32.787 1.00 79.19 193 GLU A C 1
ATOM 1532 O O . GLU A 1 193 ? 27.859 6.537 -31.631 1.00 79.19 193 GLU A O 1
ATOM 1537 N N . MET A 1 194 ? 26.778 5.555 -33.346 1.00 87.25 194 MET A N 1
ATOM 1538 C CA . MET A 1 194 ? 25.531 5.310 -32.641 1.00 87.25 194 MET A CA 1
ATOM 1539 C C . MET A 1 194 ? 25.070 3.874 -32.894 1.00 87.25 194 MET A C 1
ATOM 1541 O O . MET A 1 194 ? 24.901 3.450 -34.037 1.00 87.25 194 MET A O 1
ATOM 1545 N N . LEU A 1 195 ? 24.841 3.137 -31.807 1.00 90.69 195 LEU A N 1
ATOM 1546 C CA . LEU A 1 195 ? 24.236 1.808 -31.833 1.00 90.69 195 LEU A CA 1
ATOM 1547 C C . LEU A 1 195 ? 22.831 1.879 -31.250 1.00 90.69 195 LEU A C 1
ATOM 1549 O O . LEU A 1 195 ? 22.608 2.484 -30.200 1.00 90.69 195 LEU A O 1
ATOM 1553 N N . GLN A 1 196 ? 21.883 1.239 -31.924 1.00 93.06 196 GLN A N 1
ATOM 1554 C CA . GLN A 1 196 ? 20.519 1.074 -31.450 1.00 93.06 196 GLN A CA 1
ATOM 1555 C C . GLN A 1 196 ? 20.195 -0.408 -31.342 1.00 93.06 196 GLN A C 1
ATOM 1557 O O . GLN A 1 196 ? 20.031 -1.091 -32.351 1.00 93.06 196 GLN A O 1
ATOM 1562 N N . LEU A 1 197 ? 20.042 -0.887 -30.112 1.00 94.19 197 LEU A N 1
ATOM 1563 C CA . LEU A 1 197 ? 19.453 -2.192 -29.846 1.00 94.19 197 LEU A CA 1
ATOM 1564 C C . LEU A 1 197 ? 17.947 -2.016 -29.642 1.00 94.19 197 LEU A C 1
ATOM 1566 O O . LEU A 1 197 ? 17.523 -1.281 -28.749 1.00 94.19 197 LEU A O 1
ATOM 1570 N N . ARG A 1 198 ? 17.130 -2.684 -30.452 1.00 94.06 198 ARG A N 1
ATOM 1571 C CA . ARG A 1 198 ? 15.667 -2.573 -30.428 1.00 94.06 198 ARG A CA 1
ATOM 1572 C C . ARG A 1 198 ? 15.065 -3.878 -29.937 1.00 94.06 198 ARG A C 1
ATOM 1574 O O . ARG A 1 198 ? 15.294 -4.918 -30.539 1.00 94.06 198 ARG A O 1
ATOM 1581 N N . ALA A 1 199 ? 14.306 -3.842 -28.847 1.00 94.06 199 ALA A N 1
ATOM 1582 C CA . ALA A 1 199 ? 13.507 -4.987 -28.419 1.00 94.06 199 ALA A CA 1
ATOM 1583 C C . ALA A 1 199 ? 12.104 -4.867 -29.024 1.00 94.06 199 ALA A C 1
ATOM 1585 O O . ALA A 1 199 ? 11.350 -3.966 -28.643 1.00 94.06 199 ALA A O 1
ATOM 1586 N N . ARG A 1 200 ? 11.756 -5.771 -29.946 1.00 92.88 200 ARG A N 1
ATOM 1587 C CA . ARG A 1 200 ? 10.485 -5.722 -30.674 1.00 92.88 200 ARG A CA 1
ATOM 1588 C C . ARG A 1 200 ? 9.365 -6.371 -29.870 1.00 92.88 200 ARG A C 1
ATOM 1590 O O . ARG A 1 200 ? 9.349 -7.585 -29.641 1.00 92.88 200 ARG A O 1
ATOM 1597 N N . ILE A 1 201 ? 8.391 -5.565 -29.459 1.00 93.75 201 ILE A N 1
ATOM 1598 C CA . ILE A 1 201 ? 7.246 -6.002 -28.659 1.00 93.75 201 ILE A CA 1
ATOM 1599 C C . ILE A 1 201 ? 5.986 -5.985 -29.530 1.00 93.75 201 ILE A C 1
ATOM 1601 O O . ILE A 1 201 ? 5.498 -4.911 -29.874 1.00 93.75 201 ILE A O 1
ATOM 1605 N N . PRO A 1 202 ? 5.417 -7.148 -29.890 1.00 91.81 202 PRO A N 1
ATOM 1606 C CA . PRO A 1 202 ? 4.224 -7.186 -30.725 1.00 91.81 202 PRO A CA 1
ATOM 1607 C C . PRO A 1 202 ? 2.993 -6.689 -29.962 1.00 91.81 202 PRO A C 1
ATOM 1609 O O . PRO A 1 202 ? 2.776 -7.054 -28.802 1.00 91.81 202 PRO A O 1
ATOM 1612 N N . THR A 1 203 ? 2.143 -5.921 -30.643 1.00 89.62 203 THR A N 1
ATOM 1613 C CA . THR A 1 203 ? 0.879 -5.399 -30.105 1.00 89.62 203 THR A CA 1
ATOM 1614 C C . THR A 1 203 ? -0.088 -6.535 -29.772 1.00 89.62 203 THR A C 1
ATOM 1616 O O . THR A 1 203 ? -0.756 -6.510 -28.734 1.00 89.62 203 THR A O 1
ATOM 1619 N N . VAL A 1 204 ? -0.130 -7.571 -30.614 1.00 88.50 204 VAL A N 1
ATOM 1620 C CA . VAL A 1 204 ? -0.928 -8.787 -30.416 1.00 88.50 204 VAL A CA 1
ATOM 1621 C C . VAL A 1 204 ? -0.017 -10.007 -30.499 1.00 88.50 204 VAL A C 1
ATOM 1623 O O . VAL A 1 204 ? 0.747 -10.164 -31.445 1.00 88.50 204 VAL A O 1
ATOM 1626 N N . ARG A 1 205 ? -0.114 -10.907 -29.518 1.00 86.31 205 ARG A N 1
ATOM 1627 C CA . ARG A 1 205 ? 0.616 -12.183 -29.506 1.00 86.31 205 ARG A CA 1
ATOM 1628 C C . ARG A 1 205 ? -0.298 -13.300 -29.035 1.00 86.31 205 ARG A C 1
ATOM 1630 O O . ARG A 1 205 ? -1.027 -13.123 -28.061 1.00 86.31 205 ARG A O 1
ATOM 1637 N N . ASP A 1 206 ? -0.257 -14.446 -29.712 1.00 86.25 206 ASP A N 1
ATOM 1638 C CA . ASP A 1 206 ? -1.073 -15.625 -29.386 1.00 86.25 206 ASP A CA 1
ATOM 1639 C C . ASP A 1 206 ? -2.585 -15.296 -29.310 1.00 86.25 206 ASP A C 1
ATOM 1641 O O . ASP A 1 206 ? -3.311 -15.794 -28.448 1.00 86.25 206 ASP A O 1
ATOM 1645 N N . GLY A 1 207 ? -3.054 -14.379 -30.171 1.00 80.69 207 GLY A N 1
ATOM 1646 C CA . GLY A 1 207 ? -4.440 -13.891 -30.191 1.00 80.69 207 GLY A CA 1
ATOM 1647 C C . GLY A 1 207 ? -4.833 -12.982 -29.017 1.00 80.69 207 GLY A C 1
ATOM 1648 O O . GLY A 1 207 ? -6.011 -12.663 -28.867 1.00 80.69 207 GLY A O 1
ATOM 1649 N N . LYS A 1 208 ? -3.879 -12.562 -28.176 1.00 83.56 208 LYS A N 1
ATOM 1650 C CA . LYS A 1 208 ? -4.098 -11.656 -27.039 1.00 83.56 208 LYS A CA 1
ATOM 1651 C C . LYS A 1 208 ? -3.399 -10.319 -27.261 1.00 83.56 208 LYS A C 1
ATOM 1653 O O . LYS A 1 208 ? -2.207 -10.285 -27.567 1.00 83.56 208 LYS A O 1
ATOM 1658 N N . THR A 1 209 ? -4.125 -9.228 -27.039 1.00 86.06 209 THR A N 1
ATOM 1659 C CA . THR A 1 209 ? -3.566 -7.872 -27.011 1.00 86.06 209 THR A CA 1
ATOM 1660 C C . THR A 1 209 ? -2.599 -7.732 -25.835 1.00 86.06 209 THR A C 1
ATOM 1662 O O . THR A 1 209 ? -2.971 -7.987 -24.690 1.00 86.06 209 THR A O 1
ATOM 1665 N N . GLN A 1 210 ? -1.353 -7.366 -26.126 1.00 85.81 210 GLN A N 1
ATOM 1666 C CA . GLN A 1 210 ? -0.285 -7.141 -25.146 1.00 85.81 210 GLN A CA 1
ATOM 1667 C C . GLN A 1 210 ? -0.150 -5.654 -24.805 1.00 85.81 210 GLN A C 1
ATOM 1669 O O . GLN A 1 210 ? 0.025 -5.288 -23.640 1.00 85.81 210 GLN A O 1
ATOM 1674 N N . LEU A 1 211 ? -0.243 -4.806 -25.833 1.00 88.88 211 LEU A N 1
ATOM 1675 C CA . LEU A 1 211 ? -0.117 -3.356 -25.743 1.00 88.88 211 LEU A CA 1
ATOM 1676 C C . LEU A 1 211 ? -1.480 -2.707 -25.963 1.00 88.88 211 LEU A C 1
ATOM 1678 O O . LEU A 1 211 ? -2.110 -2.914 -26.999 1.00 88.88 211 LEU A O 1
ATOM 1682 N N . VAL A 1 212 ? -1.933 -1.939 -24.977 1.00 86.62 212 VAL A N 1
ATOM 1683 C CA . VAL A 1 212 ? -3.189 -1.193 -25.048 1.00 86.62 212 VAL A CA 1
ATOM 1684 C C . VAL A 1 212 ? -2.862 0.297 -25.183 1.00 86.62 212 VAL A C 1
ATOM 1686 O O . VAL A 1 212 ? -2.197 0.851 -24.300 1.00 86.62 212 VAL A O 1
ATOM 1689 N N . PRO A 1 213 ? -3.305 0.956 -26.269 1.00 86.06 213 PRO A N 1
ATOM 1690 C CA . PRO A 1 213 ? -3.127 2.392 -26.445 1.00 86.06 213 PRO A CA 1
ATOM 1691 C C . PRO A 1 213 ? -3.681 3.193 -25.261 1.00 86.06 213 PRO A C 1
ATOM 1693 O O . PRO A 1 213 ? -4.794 2.945 -24.792 1.00 86.06 213 PRO A O 1
ATOM 1696 N N . GLY A 1 214 ? -2.905 4.160 -24.769 1.00 83.38 214 GLY A N 1
ATOM 1697 C CA . GLY A 1 214 ? -3.307 5.027 -23.661 1.00 83.38 214 GLY A CA 1
ATOM 1698 C C . GLY A 1 214 ? -3.247 4.398 -22.262 1.00 83.38 214 GLY A C 1
ATOM 1699 O O . GLY A 1 214 ? -3.554 5.093 -21.291 1.00 83.38 214 GLY A O 1
ATOM 1700 N N . GLU A 1 215 ? -2.835 3.134 -22.123 1.00 88.19 215 GLU A N 1
ATOM 1701 C CA . GLU A 1 215 ? -2.520 2.538 -20.820 1.00 88.19 215 GLU A CA 1
ATOM 1702 C C . GLU A 1 215 ? -1.073 2.826 -20.393 1.00 88.19 215 GLU A C 1
ATOM 1704 O O . GLU A 1 215 ? -0.187 3.133 -21.199 1.00 88.19 215 GLU A O 1
ATOM 1709 N N . ASN A 1 216 ? -0.827 2.731 -19.086 1.00 91.19 216 ASN A N 1
ATOM 1710 C CA . ASN A 1 216 ? 0.479 2.955 -18.489 1.00 91.19 216 ASN A CA 1
ATOM 1711 C C . ASN A 1 216 ? 1.240 1.646 -18.276 1.00 91.19 216 ASN A C 1
ATOM 1713 O O . ASN A 1 216 ? 0.751 0.687 -17.673 1.00 91.19 216 ASN A O 1
ATOM 1717 N N . TYR A 1 217 ? 2.504 1.660 -18.674 1.00 93.81 217 TYR A N 1
ATOM 1718 C CA . TYR A 1 217 ? 3.422 0.545 -18.519 1.00 93.81 217 TYR A CA 1
ATOM 1719 C C . TYR A 1 217 ? 4.621 0.938 -17.657 1.00 93.81 217 TYR A C 1
ATOM 1721 O O . TYR A 1 217 ? 4.990 2.111 -17.552 1.00 93.81 217 TYR A O 1
ATOM 1729 N N . LEU A 1 218 ? 5.216 -0.065 -17.018 1.00 94.75 218 LEU A N 1
ATOM 1730 C CA . LEU A 1 218 ? 6.469 0.043 -16.288 1.00 94.75 218 LEU A CA 1
ATOM 1731 C C . LEU A 1 218 ? 7.583 -0.543 -17.146 1.00 94.75 218 LEU A C 1
ATOM 1733 O O . LEU A 1 218 ? 7.515 -1.706 -17.543 1.00 94.75 218 LEU A O 1
ATOM 1737 N N . ILE A 1 219 ? 8.618 0.259 -17.381 1.00 95.38 219 ILE A N 1
ATOM 1738 C CA . ILE A 1 219 ? 9.834 -0.158 -18.078 1.00 95.38 219 ILE A CA 1
ATOM 1739 C C . ILE A 1 219 ? 11.004 -0.018 -17.115 1.00 95.38 219 ILE A C 1
ATOM 1741 O O . ILE A 1 219 ? 11.161 1.014 -16.458 1.00 95.38 219 ILE A O 1
ATOM 1745 N N . SER A 1 220 ? 11.805 -1.070 -17.010 1.00 94.62 220 SER A N 1
ATOM 1746 C CA . SER A 1 220 ? 12.939 -1.149 -16.096 1.00 94.62 220 SER A CA 1
ATOM 1747 C C . SER A 1 220 ? 14.088 -1.884 -16.753 1.00 94.62 220 SER A C 1
ATOM 1749 O O . SER A 1 220 ? 13.863 -2.900 -17.400 1.00 94.62 220 SER A O 1
ATOM 1751 N N . TYR A 1 221 ? 15.308 -1.408 -16.565 1.00 94.75 221 TYR A N 1
ATOM 1752 C CA . TYR A 1 221 ? 16.509 -2.111 -16.997 1.00 94.75 221 TYR A CA 1
ATOM 1753 C C . TYR A 1 221 ? 17.696 -1.687 -16.134 1.00 94.75 221 TYR A C 1
ATOM 1755 O O . TYR A 1 221 ? 17.693 -0.615 -15.522 1.00 94.75 221 TYR A O 1
ATOM 1763 N N . LEU A 1 222 ? 18.709 -2.543 -16.085 1.00 94.31 222 LEU A N 1
ATOM 1764 C CA . LEU A 1 222 ? 19.982 -2.253 -15.447 1.00 94.31 222 LEU A CA 1
ATOM 1765 C C . LEU A 1 222 ? 20.979 -1.818 -16.514 1.00 94.31 222 LEU A C 1
ATOM 1767 O O . LEU A 1 222 ? 21.112 -2.496 -17.532 1.00 94.31 222 LEU A O 1
ATOM 1771 N N . ALA A 1 223 ? 21.674 -0.710 -16.280 1.00 95.06 223 ALA A N 1
ATOM 1772 C CA . ALA A 1 223 ? 22.684 -0.196 -17.194 1.00 95.06 223 ALA A CA 1
ATOM 1773 C C . ALA A 1 223 ? 24.008 0.038 -16.468 1.00 95.06 223 ALA A C 1
ATOM 1775 O O . ALA A 1 223 ? 24.028 0.503 -15.332 1.00 95.06 223 ALA A O 1
ATOM 1776 N N . ASN A 1 224 ? 25.102 -0.260 -17.150 1.00 95.25 224 ASN A N 1
ATOM 1777 C CA . ASN A 1 224 ? 26.457 0.033 -16.714 1.00 95.25 224 ASN A CA 1
ATOM 1778 C C . ASN A 1 224 ? 27.202 0.658 -17.899 1.00 95.25 224 ASN A C 1
ATOM 1780 O O . ASN A 1 224 ? 27.228 0.067 -18.976 1.00 95.25 224 ASN A O 1
ATOM 1784 N N . ILE A 1 225 ? 27.743 1.863 -17.726 1.00 95.19 225 ILE A N 1
ATOM 1785 C CA . ILE A 1 225 ? 28.576 2.518 -18.744 1.00 95.19 225 ILE A CA 1
ATOM 1786 C C . ILE A 1 225 ? 30.005 2.579 -18.219 1.00 95.19 225 ILE A C 1
ATOM 1788 O O . ILE A 1 225 ? 30.224 3.100 -17.129 1.00 95.19 225 ILE A O 1
ATOM 1792 N N . GLU A 1 226 ? 30.954 2.115 -19.027 1.00 93.62 226 GLU A N 1
ATOM 1793 C CA . GLU A 1 226 ? 32.397 2.202 -18.781 1.00 93.62 226 GLU A CA 1
ATOM 1794 C C . GLU A 1 226 ? 33.081 3.010 -19.890 1.00 93.62 226 GLU A C 1
ATOM 1796 O O . GLU A 1 226 ? 32.754 2.873 -21.074 1.00 93.62 226 GLU A O 1
ATOM 1801 N N . GLY A 1 227 ? 34.052 3.849 -19.522 1.00 90.88 227 GLY A N 1
ATOM 1802 C CA . GLY A 1 227 ? 34.807 4.672 -20.467 1.00 90.88 227 GLY A CA 1
ATOM 1803 C C . GLY A 1 227 ? 34.004 5.834 -21.056 1.00 90.88 227 GLY A C 1
ATOM 1804 O O . GLY A 1 227 ? 34.247 6.225 -22.201 1.00 90.88 227 GLY A O 1
ATOM 1805 N N . ALA A 1 228 ? 33.043 6.376 -20.298 1.00 88.88 228 ALA A N 1
ATOM 1806 C CA . ALA A 1 228 ? 32.208 7.486 -20.750 1.00 88.88 228 ALA A CA 1
ATOM 1807 C C . ALA A 1 228 ? 33.033 8.766 -20.975 1.00 88.88 228 ALA A C 1
ATOM 1809 O O . ALA A 1 228 ? 33.835 9.178 -20.138 1.00 88.88 228 ALA A O 1
ATOM 1810 N N . LYS A 1 229 ? 32.777 9.451 -22.088 1.00 88.50 229 LYS A N 1
ATOM 1811 C CA . LYS A 1 229 ? 33.275 10.797 -22.394 1.00 88.50 229 LYS A CA 1
ATOM 1812 C C . LYS A 1 229 ? 32.116 11.796 -22.444 1.00 88.50 229 LYS A C 1
ATOM 1814 O O . LYS A 1 229 ? 30.954 11.437 -22.294 1.00 88.50 229 LYS A O 1
ATOM 1819 N N . GLY A 1 230 ? 32.415 13.072 -22.701 1.00 84.50 230 GLY A N 1
ATOM 1820 C CA . GLY A 1 230 ? 31.392 14.125 -22.800 1.00 84.50 230 GLY A CA 1
ATOM 1821 C C . GLY A 1 230 ? 30.349 13.919 -23.913 1.00 84.50 230 GLY A C 1
ATOM 1822 O O . GLY A 1 230 ? 29.281 14.521 -23.855 1.00 84.50 230 GLY A O 1
ATOM 1823 N N . SER A 1 231 ? 30.642 13.079 -24.911 1.00 85.00 231 SER A N 1
ATOM 1824 C CA . SER A 1 231 ? 29.739 12.675 -26.001 1.00 85.00 231 SER A CA 1
ATOM 1825 C C . SER A 1 231 ? 28.839 11.484 -25.637 1.00 85.00 231 SER A C 1
ATOM 1827 O O . SER A 1 231 ? 27.878 11.212 -26.360 1.00 85.00 231 SER A O 1
ATOM 1829 N N . THR A 1 232 ? 29.135 10.777 -24.540 1.00 91.31 232 THR A N 1
ATOM 1830 C CA . THR A 1 232 ? 28.503 9.505 -24.191 1.00 91.31 232 THR A CA 1
ATOM 1831 C C . THR A 1 232 ? 27.087 9.705 -23.674 1.00 91.31 232 THR A C 1
ATOM 1833 O O . THR A 1 232 ? 26.851 10.422 -22.701 1.00 91.31 232 THR A O 1
ATOM 1836 N N . ASN A 1 233 ? 26.122 9.046 -24.307 1.00 92.75 233 ASN A N 1
ATOM 1837 C CA . ASN A 1 233 ? 24.727 9.120 -23.905 1.00 92.75 233 ASN A CA 1
ATOM 1838 C C . ASN A 1 233 ? 23.985 7.827 -24.249 1.00 92.75 233 ASN A C 1
ATOM 1840 O O . ASN A 1 233 ? 23.889 7.444 -25.413 1.00 92.75 233 ASN A O 1
ATOM 1844 N N . LEU A 1 234 ? 23.400 7.205 -23.232 1.00 94.81 234 LEU A N 1
ATOM 1845 C CA . LEU A 1 234 ? 22.371 6.187 -23.354 1.00 94.81 234 LEU A CA 1
ATOM 1846 C C . LEU A 1 234 ? 21.005 6.859 -23.299 1.00 94.81 234 LEU A C 1
ATOM 1848 O O . LEU A 1 234 ? 20.654 7.481 -22.299 1.00 94.81 234 LEU A O 1
ATOM 1852 N N . SER A 1 235 ? 20.200 6.667 -24.335 1.00 94.62 235 SER A N 1
ATOM 1853 C CA . SER A 1 235 ? 18.790 7.048 -24.368 1.00 94.62 235 SER A CA 1
ATOM 1854 C C . SER A 1 235 ? 17.918 5.826 -24.635 1.00 94.62 235 SER A C 1
ATOM 1856 O O . SER A 1 235 ? 18.151 5.072 -25.569 1.00 94.62 235 SER A O 1
ATOM 1858 N N . CYS A 1 236 ? 16.886 5.649 -23.824 1.00 95.44 236 CYS A N 1
ATOM 1859 C CA . CYS A 1 236 ? 15.876 4.614 -23.952 1.00 95.44 236 CYS A CA 1
ATOM 1860 C C . CYS A 1 236 ? 14.522 5.257 -24.235 1.00 95.44 236 CYS A C 1
ATOM 1862 O O . CYS A 1 236 ? 14.079 6.172 -23.527 1.00 95.44 236 CYS A O 1
ATOM 1864 N N . TYR A 1 237 ? 13.864 4.789 -25.286 1.00 94.94 237 TYR A N 1
ATOM 1865 C CA . TYR A 1 237 ? 12.577 5.303 -25.720 1.00 94.94 237 TYR A CA 1
ATOM 1866 C C . TYR A 1 237 ? 11.767 4.225 -26.422 1.00 94.94 237 TYR A C 1
ATOM 1868 O O . TYR A 1 237 ? 12.300 3.253 -26.946 1.00 94.94 237 TYR A O 1
ATOM 1876 N N . ILE A 1 238 ? 10.460 4.428 -26.422 1.00 94.38 238 ILE A N 1
ATOM 1877 C CA . ILE A 1 238 ? 9.525 3.672 -27.235 1.00 94.38 238 ILE A CA 1
ATOM 1878 C C . ILE A 1 238 ? 9.460 4.319 -28.619 1.00 94.38 238 ILE A C 1
ATOM 1880 O O . ILE A 1 238 ? 9.341 5.545 -28.700 1.00 94.38 238 ILE A O 1
ATOM 1884 N N . LEU A 1 239 ? 9.515 3.504 -29.667 1.00 92.75 239 LEU A N 1
ATOM 1885 C CA . LEU A 1 239 ? 9.310 3.893 -31.058 1.00 92.75 239 LEU A CA 1
ATOM 1886 C C . LEU A 1 239 ? 8.177 3.054 -31.664 1.00 92.75 239 LEU A C 1
ATOM 1888 O O . LEU A 1 239 ? 8.173 1.830 -31.537 1.00 92.75 239 LEU A O 1
ATOM 1892 N N . THR A 1 240 ? 7.210 3.714 -32.293 1.00 91.44 240 THR A N 1
ATOM 1893 C CA . THR A 1 240 ? 6.120 3.061 -33.035 1.00 91.44 240 THR A CA 1
ATOM 1894 C C . THR A 1 240 ? 6.454 2.974 -34.523 1.00 91.44 240 THR A C 1
ATOM 1896 O O . THR A 1 240 ? 7.314 3.711 -35.008 1.00 91.44 240 THR A O 1
ATOM 1899 N N . GLU A 1 241 ? 5.743 2.125 -35.270 1.00 85.56 241 GLU A N 1
ATOM 1900 C CA . GLU A 1 241 ? 5.882 2.043 -36.737 1.00 85.56 241 GLU A CA 1
ATOM 1901 C C . GLU A 1 241 ? 5.588 3.380 -37.444 1.00 85.56 241 GLU A C 1
ATOM 1903 O O . GLU A 1 241 ? 6.165 3.673 -38.488 1.00 85.56 241 GLU A O 1
ATOM 1908 N N . GLU A 1 242 ? 4.726 4.223 -36.864 1.00 81.38 242 GLU A N 1
ATOM 1909 C CA . GLU A 1 242 ? 4.414 5.560 -37.394 1.00 81.38 242 GLU A CA 1
ATOM 1910 C C . GLU A 1 242 ? 5.486 6.617 -37.055 1.00 81.38 242 GLU A C 1
ATOM 1912 O O . GLU A 1 242 ? 5.383 7.763 -37.490 1.00 81.38 242 GLU A O 1
ATOM 1917 N N . GLY A 1 243 ? 6.523 6.250 -36.293 1.00 83.12 243 GLY A N 1
ATOM 1918 C CA . GLY A 1 243 ? 7.613 7.143 -35.898 1.00 83.12 243 GLY A CA 1
ATOM 1919 C C . GLY A 1 243 ? 7.355 7.946 -34.618 1.00 83.12 243 GLY A C 1
ATOM 1920 O O . GLY A 1 243 ? 8.168 8.806 -34.266 1.00 83.12 243 GLY A O 1
ATOM 1921 N N . ASP A 1 244 ? 6.270 7.668 -33.884 1.00 85.69 244 ASP A N 1
ATOM 1922 C CA . ASP A 1 244 ? 6.009 8.318 -32.597 1.00 85.69 244 ASP A CA 1
ATOM 1923 C C . ASP A 1 244 ? 7.036 7.857 -31.557 1.00 85.69 244 ASP A C 1
ATOM 1925 O O . ASP A 1 244 ? 7.159 6.672 -31.233 1.00 85.69 244 ASP A O 1
ATOM 1929 N N . LYS A 1 245 ? 7.764 8.826 -30.992 1.00 89.31 245 LYS A N 1
ATOM 1930 C CA . LYS A 1 245 ? 8.829 8.588 -30.016 1.00 89.31 245 LYS A CA 1
ATOM 1931 C C . LYS A 1 245 ? 8.410 9.021 -28.616 1.00 89.31 245 LYS A C 1
ATOM 1933 O O . LYS A 1 245 ? 8.212 10.206 -28.356 1.00 89.31 245 LYS A O 1
ATOM 1938 N N . THR A 1 246 ? 8.365 8.074 -27.679 1.00 90.00 246 THR A N 1
ATOM 1939 C CA . THR A 1 246 ? 8.097 8.349 -26.256 1.00 90.00 246 THR A CA 1
ATOM 1940 C C . THR A 1 246 ? 9.328 8.053 -25.413 1.00 90.00 246 THR A C 1
ATOM 1942 O O . THR A 1 246 ? 9.729 6.902 -25.250 1.00 90.00 246 THR A O 1
ATOM 1945 N N . SER A 1 247 ? 9.942 9.098 -24.854 1.00 89.88 247 SER A N 1
ATOM 1946 C CA . SER A 1 247 ? 11.131 8.953 -24.010 1.00 89.88 247 SER A CA 1
ATOM 1947 C C . SER A 1 247 ? 10.806 8.204 -22.720 1.00 89.88 247 SER A C 1
ATOM 1949 O O . SER A 1 247 ? 9.933 8.615 -21.957 1.00 89.88 247 SER A O 1
ATOM 1951 N N . VAL A 1 248 ? 11.571 7.152 -22.439 1.00 88.19 248 VAL A N 1
ATOM 1952 C CA . VAL A 1 248 ? 11.527 6.436 -21.164 1.00 88.19 248 VAL A CA 1
ATOM 1953 C C . VAL A 1 248 ? 12.547 7.084 -20.242 1.00 88.19 248 VAL A C 1
ATOM 1955 O O . VAL A 1 248 ? 12.184 7.727 -19.251 1.00 88.19 248 VAL A O 1
ATOM 1958 N N . ASN A 1 249 ? 13.833 6.933 -20.568 1.00 88.44 249 ASN A N 1
ATOM 1959 C CA . ASN A 1 249 ? 14.913 7.436 -19.737 1.00 88.44 249 ASN A CA 1
ATOM 1960 C C . ASN A 1 249 ? 16.304 7.286 -20.340 1.00 88.44 249 ASN A C 1
ATOM 1962 O O . ASN A 1 249 ? 16.447 6.672 -21.379 1.00 88.44 249 ASN A O 1
ATOM 1966 N N . GLY A 1 250 ? 17.338 7.781 -19.663 1.00 88.38 250 GLY A N 1
ATOM 1967 C CA . GLY A 1 250 ? 18.711 7.615 -20.123 1.00 88.38 250 GLY A CA 1
ATOM 1968 C C . GLY A 1 250 ? 19.753 7.808 -19.031 1.00 88.38 250 GLY A C 1
ATOM 1969 O O . GLY A 1 250 ? 19.415 8.101 -17.881 1.00 88.38 250 GLY A O 1
ATOM 1970 N N . MET A 1 251 ? 21.014 7.649 -19.418 1.00 92.00 251 MET A N 1
ATOM 1971 C CA . MET A 1 251 ? 22.192 7.884 -18.587 1.00 92.00 251 MET A CA 1
ATOM 1972 C C . MET A 1 251 ? 23.336 8.388 -19.466 1.00 92.00 251 MET A C 1
ATOM 1974 O O . MET A 1 251 ? 23.552 7.879 -20.555 1.00 92.00 251 MET A O 1
ATOM 1978 N N . ASN A 1 252 ? 24.078 9.384 -19.001 1.00 91.50 252 ASN A N 1
ATOM 1979 C CA . ASN A 1 252 ? 25.146 10.038 -19.765 1.00 91.50 252 ASN A CA 1
ATOM 1980 C C . ASN A 1 252 ? 26.444 10.163 -18.956 1.00 91.50 252 ASN A C 1
ATOM 1982 O O . ASN A 1 252 ? 27.243 11.070 -19.175 1.00 91.50 252 ASN A O 1
ATOM 1986 N N . ARG A 1 253 ? 26.614 9.291 -17.964 1.00 91.56 253 ARG A N 1
ATOM 1987 C CA . ARG A 1 253 ? 27.774 9.263 -17.079 1.00 91.56 253 ARG A CA 1
ATOM 1988 C C . ARG A 1 253 ? 28.274 7.838 -16.932 1.00 91.56 253 ARG A C 1
ATOM 1990 O O . ARG A 1 253 ? 27.510 6.895 -17.131 1.00 91.56 253 ARG A O 1
ATOM 1997 N N . GLU A 1 254 ? 29.536 7.732 -16.551 1.00 92.88 254 GLU A N 1
ATOM 1998 C CA . GLU A 1 254 ? 30.142 6.477 -16.133 1.00 92.88 254 GLU A CA 1
ATOM 1999 C C . GLU A 1 254 ? 29.470 5.959 -14.859 1.00 92.88 254 GLU A C 1
ATOM 2001 O O . GLU A 1 254 ? 29.069 6.743 -13.991 1.00 92.88 254 GLU A O 1
ATOM 2006 N N . SER A 1 255 ? 29.304 4.642 -14.785 1.00 92.94 255 SER A N 1
ATOM 2007 C CA . SER A 1 255 ? 28.699 3.990 -13.631 1.00 92.94 255 SER A CA 1
ATOM 2008 C C . SER A 1 255 ? 29.738 3.727 -12.550 1.00 92.94 255 SER A C 1
ATOM 2010 O O . SER A 1 255 ? 30.826 3.230 -12.823 1.00 92.94 255 SER A O 1
ATOM 2012 N N . GLU A 1 256 ? 29.382 4.024 -11.302 1.00 91.38 256 GLU A N 1
ATOM 2013 C CA . GLU A 1 256 ? 30.286 3.887 -10.158 1.00 91.38 256 GLU A CA 1
ATOM 2014 C C . GLU A 1 256 ? 29.921 2.681 -9.286 1.00 91.38 256 GLU A C 1
ATOM 2016 O O . GLU A 1 256 ? 28.752 2.441 -8.957 1.00 91.38 256 GLU A O 1
ATOM 2021 N N . GLU A 1 257 ? 30.939 1.938 -8.851 1.00 90.44 257 GLU A N 1
ATOM 2022 C CA . GLU A 1 257 ? 30.762 0.913 -7.829 1.00 90.44 257 GLU A CA 1
ATOM 2023 C C . GLU A 1 257 ? 30.453 1.556 -6.474 1.00 90.44 257 GLU A C 1
ATOM 2025 O O . GLU A 1 257 ? 31.109 2.493 -6.018 1.00 90.44 257 GLU A O 1
ATOM 2030 N N . SER A 1 258 ? 29.452 1.018 -5.785 1.00 87.44 258 SER A N 1
ATOM 2031 C CA . SER A 1 258 ? 29.092 1.450 -4.435 1.00 87.44 258 SER A CA 1
ATOM 2032 C C . SER A 1 258 ? 28.687 0.258 -3.582 1.00 87.44 258 SER A C 1
ATOM 2034 O O . SER A 1 258 ? 28.426 -0.828 -4.094 1.00 87.44 258 SER A O 1
ATOM 2036 N N . PHE A 1 259 ? 28.560 0.465 -2.269 1.00 83.81 259 PHE A N 1
ATOM 2037 C CA . PHE A 1 259 ? 28.061 -0.576 -1.366 1.00 83.81 259 PHE A CA 1
ATOM 2038 C C . PHE A 1 259 ? 26.700 -1.144 -1.815 1.00 83.81 259 PHE A C 1
ATOM 2040 O O . PHE A 1 259 ? 26.465 -2.342 -1.710 1.00 83.81 259 PHE A O 1
ATOM 2047 N N . SER A 1 260 ? 25.815 -0.294 -2.349 1.00 80.44 260 SER A N 1
ATOM 2048 C CA . SER A 1 260 ? 24.510 -0.700 -2.887 1.00 80.44 260 SER A CA 1
ATOM 2049 C C . SER A 1 260 ? 24.561 -1.283 -4.302 1.00 80.44 260 SER A C 1
ATOM 2051 O O . SER A 1 260 ? 23.648 -2.013 -4.673 1.00 80.44 260 SER A O 1
ATOM 2053 N N . LEU A 1 261 ? 25.588 -0.956 -5.094 1.00 87.56 261 LEU A N 1
ATOM 2054 C CA . LEU A 1 261 ? 25.751 -1.374 -6.492 1.00 87.56 261 LEU A CA 1
ATOM 2055 C C . LEU A 1 261 ? 27.170 -1.938 -6.693 1.00 87.56 261 LEU A C 1
ATOM 2057 O O . LEU A 1 261 ? 28.020 -1.284 -7.300 1.00 87.56 261 LEU A O 1
ATOM 2061 N N . PRO A 1 262 ? 27.458 -3.135 -6.154 1.00 86.88 262 PRO A N 1
ATOM 2062 C CA . PRO A 1 262 ? 28.814 -3.684 -6.086 1.00 86.88 262 PRO A CA 1
ATOM 2063 C C . PRO A 1 262 ? 29.377 -4.156 -7.435 1.00 86.88 262 PRO A C 1
ATOM 2065 O O . PRO A 1 262 ? 30.491 -4.666 -7.480 1.00 86.88 262 PRO A O 1
ATOM 2068 N N . SER A 1 263 ? 28.602 -4.061 -8.516 1.00 90.00 263 SER A N 1
ATOM 2069 C CA . SER A 1 263 ? 29.054 -4.316 -9.888 1.00 90.00 263 SER A CA 1
ATOM 2070 C C . SER A 1 263 ? 28.629 -3.191 -10.837 1.00 90.00 263 SER A C 1
ATOM 2072 O O . SER A 1 263 ? 28.504 -3.420 -12.035 1.00 90.00 263 SER A O 1
ATOM 2074 N N . ALA A 1 264 ? 28.356 -1.999 -10.288 1.00 92.31 264 ALA A N 1
ATOM 2075 C CA . ALA A 1 264 ? 28.046 -0.775 -11.026 1.00 92.31 264 ALA A CA 1
ATOM 2076 C C . ALA A 1 264 ? 26.904 -0.886 -12.064 1.00 92.31 264 ALA A C 1
ATOM 2078 O O . ALA A 1 264 ? 26.843 -0.086 -12.993 1.00 92.31 264 ALA A O 1
ATOM 2079 N N . PHE A 1 265 ? 25.976 -1.842 -11.923 1.00 93.06 265 PHE A N 1
ATOM 2080 C CA . PHE A 1 265 ? 24.740 -1.867 -12.711 1.00 93.06 265 PHE A CA 1
ATOM 2081 C C . PHE A 1 265 ? 23.689 -0.980 -12.041 1.00 93.06 265 PHE A C 1
ATOM 2083 O O . PHE A 1 265 ? 23.086 -1.373 -11.038 1.00 93.06 265 PHE A O 1
ATOM 2090 N N . GLU A 1 266 ? 23.470 0.214 -12.589 1.00 92.25 266 GLU A N 1
ATOM 2091 C CA . GLU A 1 266 ? 22.511 1.195 -12.087 1.00 92.25 266 GLU A CA 1
ATOM 2092 C C . GLU A 1 266 ? 21.074 0.861 -12.535 1.00 92.25 266 GLU A C 1
ATOM 2094 O O . GLU A 1 266 ? 20.828 0.649 -13.727 1.00 92.25 266 GLU A O 1
ATOM 2099 N N . PRO A 1 267 ? 20.090 0.852 -11.613 1.00 91.56 267 PRO A N 1
ATOM 2100 C CA . PRO A 1 267 ? 18.696 0.621 -11.962 1.00 91.56 267 PRO A CA 1
ATOM 2101 C C . PRO A 1 267 ? 18.042 1.855 -12.574 1.00 91.56 267 PRO A C 1
ATOM 2103 O O . PRO A 1 267 ? 17.865 2.892 -11.923 1.00 91.56 267 PRO A O 1
ATOM 2106 N N . ILE A 1 268 ? 17.596 1.708 -13.818 1.00 92.75 268 ILE A N 1
ATOM 2107 C CA . ILE A 1 268 ? 16.833 2.716 -14.541 1.00 92.75 268 ILE A CA 1
ATOM 2108 C C . ILE A 1 268 ? 15.391 2.240 -14.641 1.00 92.75 268 ILE A C 1
ATOM 2110 O O . ILE A 1 268 ? 15.056 1.362 -15.428 1.00 92.75 268 ILE A O 1
ATOM 2114 N N . VAL A 1 269 ? 14.524 2.853 -13.833 1.00 92.75 269 VAL A N 1
ATOM 2115 C CA . VAL A 1 269 ? 13.125 2.433 -13.708 1.00 92.75 269 VAL A CA 1
ATOM 2116 C C . VAL A 1 269 ? 12.186 3.585 -14.015 1.00 92.75 269 VAL A C 1
ATOM 2118 O O . VAL A 1 269 ? 12.315 4.700 -13.489 1.00 92.75 269 VAL A O 1
ATOM 2121 N N . ARG A 1 270 ? 11.211 3.316 -14.876 1.00 94.06 270 ARG A N 1
ATOM 2122 C CA . ARG A 1 270 ? 10.148 4.239 -15.248 1.00 94.06 270 ARG A CA 1
ATOM 2123 C C . ARG A 1 270 ? 8.802 3.570 -15.014 1.00 94.06 270 ARG A C 1
ATOM 2125 O O . ARG A 1 270 ? 8.354 2.790 -15.846 1.00 94.06 270 ARG A O 1
ATOM 2132 N N . PRO A 1 271 ? 8.149 3.875 -13.878 1.00 91.25 271 PRO A N 1
ATOM 2133 C CA . PRO A 1 271 ? 6.914 3.204 -13.477 1.00 91.25 271 PRO A CA 1
ATOM 2134 C C . PRO A 1 271 ? 5.685 3.634 -14.284 1.00 91.25 271 PRO A C 1
ATOM 2136 O O . PRO A 1 271 ? 4.647 2.977 -14.213 1.00 91.25 271 PRO A O 1
ATOM 2139 N N . LYS A 1 272 ? 5.774 4.756 -15.005 1.00 91.19 272 LYS A N 1
ATOM 2140 C CA . LYS A 1 272 ? 4.672 5.335 -15.768 1.00 91.19 272 LYS A CA 1
ATOM 2141 C C . LYS A 1 272 ? 5.165 5.776 -17.142 1.00 91.19 272 LYS A C 1
ATOM 2143 O O . LYS A 1 272 ? 5.675 6.886 -17.285 1.00 91.19 272 LYS A O 1
ATOM 2148 N N . VAL A 1 273 ? 5.004 4.902 -18.125 1.00 92.19 273 VAL A N 1
ATOM 2149 C CA . VAL A 1 273 ? 5.210 5.190 -19.545 1.00 92.19 273 VAL A CA 1
ATOM 2150 C C . VAL A 1 273 ? 3.873 5.012 -20.249 1.00 92.19 273 VAL A C 1
ATOM 2152 O O . VAL A 1 273 ? 3.291 3.932 -20.193 1.00 92.19 273 VAL A O 1
ATOM 2155 N N . LEU A 1 274 ? 3.364 6.087 -20.847 1.00 90.12 274 LEU A N 1
ATOM 2156 C CA . LEU A 1 274 ? 2.107 6.056 -21.587 1.00 90.12 274 LEU A CA 1
ATOM 2157 C C . LEU A 1 274 ? 2.368 5.484 -22.979 1.00 90.12 274 LEU A C 1
ATOM 2159 O O . LEU A 1 274 ? 3.259 5.964 -23.678 1.00 90.12 274 LEU A O 1
ATOM 2163 N N . ILE A 1 275 ? 1.595 4.478 -23.369 1.00 89.38 275 ILE A N 1
ATOM 2164 C CA . ILE A 1 275 ? 1.677 3.912 -24.712 1.00 89.38 275 ILE A CA 1
ATOM 2165 C C . ILE A 1 275 ? 0.941 4.830 -25.704 1.00 89.38 275 ILE A C 1
ATOM 2167 O O . ILE A 1 275 ? -0.206 5.193 -25.420 1.00 89.38 275 ILE A O 1
ATOM 2171 N N . PRO A 1 276 ? 1.570 5.222 -26.834 1.00 86.50 276 PRO A N 1
ATOM 2172 C CA . PRO A 1 276 ? 0.945 6.073 -27.848 1.00 86.50 276 PRO A CA 1
ATOM 2173 C C . PRO A 1 276 ? -0.379 5.519 -28.386 1.00 86.50 276 PRO A C 1
ATOM 2175 O O . PRO A 1 276 ? -0.637 4.317 -28.336 1.00 86.50 276 PRO A O 1
ATOM 2178 N N . ASP A 1 277 ? -1.210 6.400 -28.946 1.00 82.19 277 ASP A N 1
ATOM 2179 C CA . ASP A 1 277 ? -2.524 6.015 -29.477 1.00 82.19 277 ASP A CA 1
ATOM 2180 C C . ASP A 1 277 ? -2.430 5.170 -30.764 1.00 82.19 277 ASP A C 1
ATOM 2182 O O . ASP A 1 277 ? -3.359 4.430 -31.095 1.00 82.19 277 ASP A O 1
ATOM 2186 N N . ARG A 1 278 ? -1.313 5.278 -31.493 1.00 83.75 278 ARG A N 1
ATOM 2187 C CA . ARG A 1 278 ? -1.073 4.607 -32.773 1.00 83.75 278 ARG A CA 1
ATOM 2188 C C . ARG A 1 278 ? 0.166 3.728 -32.678 1.00 83.75 278 ARG A C 1
ATOM 2190 O O . ARG A 1 278 ? 1.281 4.229 -32.581 1.00 83.75 278 ARG A O 1
ATOM 2197 N N . LEU A 1 279 ? -0.049 2.414 -32.637 1.00 81.00 279 LEU A N 1
ATOM 2198 C CA . LEU A 1 279 ? 1.013 1.450 -32.332 1.00 81.00 279 LEU A CA 1
ATOM 2199 C C . LEU A 1 279 ? 1.556 0.716 -33.554 1.00 81.00 279 LEU A C 1
ATOM 2201 O O . LEU A 1 279 ? 2.749 0.454 -33.588 1.00 81.00 279 LEU A O 1
ATOM 2205 N N . GLY A 1 280 ? 0.714 0.402 -34.540 1.00 85.12 280 GLY A N 1
ATOM 2206 C CA . GLY A 1 280 ? 1.067 -0.567 -35.581 1.00 85.12 280 GLY A CA 1
ATOM 2207 C C . GLY A 1 280 ? 1.020 -2.014 -35.071 1.00 85.12 280 GLY A C 1
ATOM 2208 O O . GLY A 1 280 ? 0.378 -2.314 -34.051 1.00 85.12 280 GLY A O 1
ATOM 2209 N N . GLU A 1 281 ? 1.677 -2.933 -35.781 1.00 89.12 281 GLU A N 1
ATOM 2210 C CA . GLU A 1 281 ? 1.721 -4.355 -35.403 1.00 89.12 281 GLU A CA 1
ATOM 2211 C C . GLU A 1 281 ? 2.647 -4.617 -34.211 1.00 89.12 281 GLU A C 1
ATOM 2213 O O . GLU A 1 281 ? 2.426 -5.558 -33.438 1.00 89.12 281 GLU A O 1
ATOM 2218 N N . HIS A 1 282 ? 3.657 -3.768 -34.030 1.00 90.81 282 HIS A N 1
ATOM 2219 C CA . HIS A 1 282 ? 4.620 -3.855 -32.945 1.00 90.81 282 HIS A CA 1
ATOM 2220 C C . HIS A 1 282 ? 5.122 -2.485 -32.497 1.00 90.81 282 HIS A C 1
ATOM 2222 O O . HIS A 1 282 ? 4.951 -1.468 -33.158 1.00 90.81 282 HIS A O 1
ATOM 2228 N N . VAL A 1 283 ? 5.778 -2.487 -31.344 1.00 93.06 283 VAL A N 1
ATOM 2229 C CA . VAL A 1 283 ? 6.452 -1.333 -30.771 1.00 93.06 283 VAL A CA 1
ATOM 2230 C C . VAL A 1 283 ? 7.871 -1.729 -30.407 1.00 93.06 283 VAL A C 1
ATOM 2232 O O . VAL A 1 283 ? 8.084 -2.764 -29.773 1.00 93.06 283 VAL A O 1
ATOM 2235 N N . ASP A 1 284 ? 8.828 -0.876 -30.747 1.00 93.88 284 ASP A N 1
ATOM 2236 C CA . ASP A 1 284 ? 10.231 -1.096 -30.435 1.00 93.88 284 ASP A CA 1
ATOM 2237 C C . ASP A 1 284 ? 10.620 -0.339 -29.164 1.00 93.88 284 ASP A C 1
ATOM 2239 O O . ASP A 1 284 ? 10.478 0.883 -29.057 1.00 93.88 284 ASP A O 1
ATOM 2243 N N . LEU A 1 285 ? 11.143 -1.070 -28.180 1.00 95.44 285 LEU A N 1
ATOM 2244 C CA . LEU A 1 285 ? 11.865 -0.475 -27.061 1.00 95.44 285 LEU A CA 1
ATOM 2245 C C . LEU A 1 285 ? 13.326 -0.305 -27.478 1.00 95.44 285 LEU A C 1
ATOM 2247 O O . LEU A 1 285 ? 14.083 -1.274 -27.529 1.00 95.44 285 LEU A O 1
ATOM 2251 N N . VAL A 1 286 ? 13.706 0.929 -27.794 1.00 95.06 286 VAL A N 1
ATOM 2252 C CA . VAL A 1 286 ? 15.009 1.263 -28.369 1.00 95.06 286 VAL A CA 1
ATOM 2253 C C . VAL A 1 286 ? 15.974 1.683 -27.270 1.00 95.06 286 VAL A C 1
ATOM 2255 O O . VAL A 1 286 ? 15.686 2.604 -26.505 1.00 95.06 286 VAL A O 1
ATOM 2258 N N . PHE A 1 287 ? 17.134 1.036 -27.226 1.00 95.75 287 PHE A N 1
ATOM 2259 C CA . PHE A 1 287 ? 18.302 1.429 -26.448 1.00 95.75 287 PHE A CA 1
ATOM 2260 C C . PHE A 1 287 ? 19.333 2.023 -27.394 1.00 95.75 287 PHE A C 1
ATOM 2262 O O . PHE A 1 287 ? 20.034 1.311 -28.106 1.00 95.75 287 PHE A O 1
ATOM 2269 N N . GLU A 1 288 ? 19.393 3.344 -27.413 1.00 94.31 288 GLU A N 1
ATOM 2270 C CA . GLU A 1 288 ? 20.300 4.107 -28.250 1.00 94.31 288 GLU A CA 1
ATOM 2271 C C . GLU A 1 288 ? 21.524 4.514 -27.435 1.00 94.31 288 GLU A C 1
ATOM 2273 O O . GLU A 1 288 ? 21.412 5.292 -26.484 1.00 94.31 288 GLU A O 1
ATOM 2278 N N . PHE A 1 289 ? 22.686 4.002 -27.819 1.00 94.06 289 PHE A N 1
ATOM 2279 C CA . PHE A 1 289 ? 23.968 4.359 -27.238 1.00 94.06 289 PHE A CA 1
ATOM 2280 C C . PHE A 1 289 ? 24.772 5.193 -28.225 1.00 94.06 289 PHE A C 1
ATOM 2282 O O . PHE A 1 289 ? 24.957 4.806 -29.377 1.00 94.06 289 PHE A O 1
ATOM 2289 N N . ARG A 1 290 ? 25.212 6.365 -27.772 1.00 91.00 290 ARG A N 1
ATOM 2290 C CA . ARG A 1 290 ? 26.009 7.317 -28.550 1.00 91.00 290 ARG A CA 1
ATOM 2291 C C . ARG A 1 290 ? 27.292 7.643 -27.811 1.00 91.00 290 ARG A C 1
ATOM 2293 O O . ARG A 1 290 ? 27.255 7.758 -26.588 1.00 91.00 290 ARG A O 1
ATOM 2300 N N . GLY A 1 291 ? 28.358 7.908 -28.560 1.00 88.00 291 GLY A N 1
ATOM 2301 C CA . GLY A 1 291 ? 29.638 8.377 -28.027 1.00 88.00 291 GLY A CA 1
ATOM 2302 C C . GLY A 1 291 ? 30.578 7.239 -27.643 1.00 88.00 291 GLY A C 1
ATOM 2303 O O . GLY A 1 291 ? 30.294 6.076 -27.896 1.00 88.00 291 GLY A O 1
ATOM 2304 N N . ALA A 1 292 ? 31.720 7.565 -27.042 1.00 87.88 292 ALA A N 1
ATOM 2305 C CA . ALA A 1 292 ? 32.724 6.560 -26.703 1.00 87.88 292 ALA A CA 1
ATOM 2306 C C . ALA A 1 292 ? 32.339 5.736 -25.462 1.00 87.88 292 ALA A C 1
ATOM 2308 O O . ALA A 1 292 ? 31.786 6.272 -24.498 1.00 87.88 292 ALA A O 1
ATOM 2309 N N . GLY A 1 293 ? 32.704 4.455 -25.465 1.00 91.62 293 GLY A N 1
ATOM 2310 C CA . GLY A 1 293 ? 32.671 3.606 -24.277 1.00 91.62 293 GLY A CA 1
ATOM 2311 C C . GLY A 1 293 ? 32.038 2.245 -24.527 1.00 91.62 293 GLY A C 1
ATOM 2312 O O . GLY A 1 293 ? 31.792 1.837 -25.661 1.00 91.62 293 GLY A O 1
ATOM 2313 N N . THR A 1 294 ? 31.789 1.537 -23.432 1.00 93.88 294 THR A N 1
ATOM 2314 C CA . THR A 1 294 ? 31.050 0.275 -23.428 1.00 93.88 294 THR A CA 1
ATOM 2315 C C . THR A 1 294 ? 29.802 0.435 -22.581 1.00 93.88 294 THR A C 1
ATOM 2317 O O . THR A 1 294 ? 29.894 0.771 -21.401 1.00 93.88 294 THR A O 1
ATOM 2320 N N . LEU A 1 295 ? 28.637 0.178 -23.169 1.00 95.56 295 LEU A N 1
ATOM 2321 C CA . LEU A 1 295 ? 27.373 0.099 -22.451 1.00 95.56 295 LEU A CA 1
ATOM 2322 C C . LEU A 1 295 ? 26.969 -1.361 -22.268 1.00 95.56 295 LEU A C 1
ATOM 2324 O O . LEU A 1 295 ? 26.761 -2.074 -23.244 1.00 95.56 295 LEU A O 1
ATOM 2328 N N . ARG A 1 296 ? 26.769 -1.779 -21.021 1.00 95.88 296 ARG A N 1
ATOM 2329 C CA . ARG A 1 296 ? 26.165 -3.064 -20.671 1.00 95.88 296 ARG A CA 1
ATOM 2330 C C . ARG A 1 296 ? 24.728 -2.874 -20.209 1.00 95.88 296 ARG A C 1
ATOM 2332 O O . ARG A 1 296 ? 24.475 -2.080 -19.304 1.00 95.88 296 ARG A O 1
ATOM 2339 N N . ILE A 1 297 ? 23.795 -3.625 -20.790 1.00 95.62 297 ILE A N 1
ATOM 2340 C CA . ILE A 1 297 ? 22.377 -3.629 -20.399 1.00 95.62 297 ILE A CA 1
ATOM 2341 C C . ILE A 1 297 ? 21.966 -5.027 -19.940 1.00 95.62 297 ILE A C 1
ATOM 2343 O O . ILE A 1 297 ? 22.265 -6.020 -20.601 1.00 95.62 297 ILE A O 1
ATOM 2347 N N . ALA A 1 298 ? 21.256 -5.113 -18.817 1.00 94.19 298 ALA A N 1
ATOM 2348 C CA . ALA A 1 298 ? 20.738 -6.365 -18.271 1.00 94.19 298 ALA A CA 1
ATOM 2349 C C . ALA A 1 298 ? 19.296 -6.217 -17.755 1.00 94.19 298 ALA A C 1
ATOM 2351 O O . ALA A 1 298 ? 18.852 -5.114 -17.430 1.00 94.19 298 ALA A O 1
ATOM 2352 N N . ASP A 1 299 ? 18.589 -7.349 -17.644 1.00 93.25 299 ASP A N 1
ATOM 2353 C CA . ASP A 1 299 ? 17.267 -7.478 -17.008 1.00 93.25 299 ASP A CA 1
ATOM 2354 C C . ASP A 1 299 ? 16.236 -6.454 -17.526 1.00 93.25 299 ASP A C 1
ATOM 2356 O O . ASP A 1 299 ? 15.681 -5.653 -16.769 1.00 93.25 299 ASP A O 1
ATOM 2360 N N . ILE A 1 300 ? 15.993 -6.463 -18.842 1.00 95.06 300 ILE A N 1
ATOM 2361 C CA . ILE A 1 300 ? 15.055 -5.544 -19.505 1.00 95.06 300 ILE A CA 1
ATOM 2362 C C . ILE A 1 300 ? 13.616 -5.994 -19.233 1.00 95.06 300 ILE A C 1
ATOM 2364 O O . ILE A 1 300 ? 13.085 -6.887 -19.896 1.00 95.06 300 ILE A O 1
ATOM 2368 N N . ARG A 1 301 ? 12.959 -5.350 -18.269 1.00 94.62 301 ARG A N 1
ATOM 2369 C CA . ARG A 1 301 ? 11.583 -5.630 -17.852 1.00 94.62 301 ARG A CA 1
ATOM 2370 C C . ARG A 1 301 ? 10.599 -4.619 -18.442 1.00 94.62 301 ARG A C 1
ATOM 2372 O O . ARG A 1 301 ? 10.813 -3.412 -18.367 1.00 94.62 301 ARG A O 1
ATOM 2379 N N . PHE A 1 302 ? 9.478 -5.124 -18.946 1.00 95.38 302 PHE A N 1
ATOM 2380 C CA . PHE A 1 302 ? 8.385 -4.357 -19.533 1.00 95.38 302 PHE A CA 1
ATOM 2381 C C . PHE A 1 302 ? 7.037 -4.955 -19.101 1.00 95.38 302 PHE A C 1
ATOM 2383 O O . PHE A 1 302 ? 6.611 -6.005 -19.581 1.00 95.38 302 PHE A O 1
ATOM 2390 N N . TYR A 1 303 ? 6.356 -4.278 -18.179 1.00 94.88 303 TYR A N 1
ATOM 2391 C CA . TYR A 1 303 ? 5.103 -4.734 -17.578 1.00 94.88 303 TYR A CA 1
ATOM 2392 C C . TYR A 1 303 ? 3.956 -3.762 -17.847 1.00 94.88 303 TYR A C 1
ATOM 2394 O O . TYR A 1 303 ? 4.139 -2.549 -17.765 1.00 94.88 303 TYR A O 1
ATOM 2402 N N . ASN A 1 304 ? 2.746 -4.281 -18.067 1.00 92.81 304 ASN A N 1
ATOM 2403 C CA . ASN A 1 304 ? 1.536 -3.467 -17.927 1.00 92.81 304 ASN A CA 1
ATOM 2404 C C . ASN A 1 304 ? 1.355 -3.104 -16.445 1.00 92.81 304 ASN A C 1
ATOM 2406 O O . ASN A 1 304 ? 1.302 -3.994 -15.592 1.00 92.81 304 ASN A O 1
ATOM 2410 N N . ASN A 1 305 ? 1.296 -1.805 -16.152 1.00 90.62 305 ASN A N 1
ATOM 2411 C CA . ASN A 1 305 ? 1.217 -1.261 -14.794 1.00 90.62 305 ASN A CA 1
ATOM 2412 C C . ASN A 1 305 ? -0.102 -0.497 -14.562 1.00 90.62 305 ASN A C 1
ATOM 2414 O O . ASN A 1 305 ? -0.263 0.233 -13.579 1.00 90.62 305 ASN A O 1
ATOM 2418 N N . GLU A 1 306 ? -1.069 -0.651 -15.470 1.00 89.38 306 GLU A N 1
ATOM 2419 C CA . GLU A 1 306 ? -2.308 0.122 -15.461 1.00 89.38 306 GLU A CA 1
ATOM 2420 C C . GLU A 1 306 ? -3.169 -0.192 -14.233 1.00 89.38 306 GLU A C 1
ATOM 2422 O O . GLU A 1 306 ? -3.823 0.692 -13.679 1.00 89.38 306 GLU A O 1
ATOM 2427 N N . ALA A 1 307 ? -3.116 -1.424 -13.721 1.00 88.75 307 ALA A N 1
ATOM 2428 C CA . ALA A 1 307 ? -3.800 -1.811 -12.488 1.00 88.75 307 ALA A CA 1
ATOM 2429 C C . ALA A 1 307 ? -3.421 -0.959 -11.268 1.00 88.75 307 ALA A C 1
ATOM 2431 O O . ALA A 1 307 ? -4.249 -0.765 -10.377 1.00 88.75 307 ALA A O 1
ATOM 2432 N N . ILE A 1 308 ? -2.190 -0.449 -11.224 1.00 90.31 308 ILE A N 1
ATOM 2433 C CA . ILE A 1 308 ? -1.713 0.430 -10.152 1.00 90.31 308 ILE A CA 1
ATOM 2434 C C . ILE A 1 308 ? -2.028 1.884 -10.474 1.00 90.31 308 ILE A C 1
ATOM 2436 O O . ILE A 1 308 ? -2.472 2.635 -9.603 1.00 90.31 308 ILE A O 1
ATOM 2440 N N . GLN A 1 309 ? -1.791 2.295 -11.718 1.00 87.81 309 GLN A N 1
ATOM 2441 C CA . GLN A 1 309 ? -1.952 3.688 -12.128 1.00 87.81 309 GLN A CA 1
ATOM 2442 C C . GLN A 1 309 ? -3.423 4.127 -12.085 1.00 87.81 309 GLN A C 1
ATOM 2444 O O . GLN A 1 309 ? -3.722 5.211 -11.568 1.00 87.81 309 GLN A O 1
ATOM 2449 N N . SER A 1 310 ? -4.340 3.254 -12.508 1.00 84.94 310 SER A N 1
ATOM 2450 C CA . SER A 1 310 ? -5.786 3.500 -12.468 1.00 84.94 310 SER A CA 1
ATOM 2451 C C . SER A 1 310 ? -6.364 3.618 -11.052 1.00 84.94 310 SER A C 1
ATOM 2453 O O . SER A 1 310 ? -7.357 4.319 -10.873 1.00 84.94 310 SER A O 1
ATOM 2455 N N . LEU A 1 311 ? -5.725 3.047 -10.018 1.00 82.44 311 LEU A N 1
ATOM 2456 C CA . LEU A 1 311 ? -6.157 3.209 -8.617 1.00 82.44 311 LEU A CA 1
ATOM 2457 C C . LEU A 1 311 ? -6.182 4.690 -8.189 1.00 82.44 311 LEU A C 1
ATOM 2459 O O . LEU A 1 311 ? -6.997 5.093 -7.362 1.00 82.44 311 LEU A O 1
ATOM 2463 N N . TYR A 1 312 ? -5.277 5.498 -8.745 1.00 77.94 312 TYR A N 1
ATOM 2464 C CA . TYR A 1 312 ? -5.136 6.917 -8.413 1.00 77.94 312 TYR A CA 1
ATOM 2465 C C . TYR A 1 312 ? -5.762 7.851 -9.431 1.00 77.94 312 TYR A C 1
ATOM 2467 O O . TYR A 1 312 ? -6.269 8.905 -9.058 1.00 77.94 312 TYR A O 1
ATOM 2475 N N . GLN A 1 313 ? -5.652 7.501 -10.710 1.00 80.38 313 GLN A N 1
ATOM 2476 C CA . GLN A 1 313 ? -6.184 8.322 -11.793 1.00 80.38 313 GLN A CA 1
ATOM 2477 C C . GLN A 1 313 ? -7.705 8.152 -11.919 1.00 80.38 313 GLN A C 1
ATOM 2479 O O . GLN A 1 313 ? -8.373 9.020 -12.474 1.00 80.38 313 GLN A O 1
ATOM 2484 N N . GLY A 1 314 ? -8.251 7.075 -11.342 1.00 79.12 314 GLY A N 1
ATOM 2485 C CA . GLY A 1 314 ? -9.608 6.631 -11.604 1.00 79.12 314 GLY A CA 1
ATOM 2486 C C . GLY A 1 314 ? -9.702 5.967 -12.975 1.00 79.12 314 GLY A C 1
ATOM 2487 O O . GLY A 1 314 ? -8.761 5.987 -13.770 1.00 79.12 314 GLY A O 1
ATOM 2488 N N . ARG A 1 315 ? -10.856 5.366 -13.249 1.00 79.19 315 ARG A N 1
ATOM 2489 C CA . ARG A 1 315 ? -11.217 4.881 -14.581 1.00 79.19 315 ARG A CA 1
ATOM 2490 C C . ARG A 1 315 ? -12.482 5.584 -15.032 1.00 79.19 315 ARG A C 1
ATOM 2492 O O . ARG A 1 315 ? -13.332 5.925 -14.209 1.00 79.19 315 ARG A O 1
ATOM 2499 N N . THR A 1 316 ? -12.583 5.823 -16.332 1.00 81.44 316 THR A N 1
ATOM 2500 C CA . THR A 1 316 ? -13.796 6.395 -16.915 1.00 81.44 316 THR A CA 1
ATOM 2501 C C . THR A 1 316 ? -14.746 5.251 -17.238 1.00 81.44 316 THR A C 1
ATOM 2503 O O . THR A 1 316 ? -14.362 4.310 -17.925 1.00 81.44 316 THR A O 1
ATOM 2506 N N . GLU A 1 317 ? -15.974 5.321 -16.734 1.00 84.69 317 GLU A N 1
ATOM 2507 C CA . GLU A 1 317 ? -17.010 4.322 -17.003 1.00 84.69 317 GLU A CA 1
ATOM 2508 C C . GLU A 1 317 ? -18.042 4.867 -17.990 1.00 84.69 317 GLU A C 1
ATOM 2510 O O . GLU A 1 317 ? -18.488 6.011 -17.872 1.00 84.69 317 GLU A O 1
ATOM 2515 N N . VAL A 1 318 ? -18.467 4.023 -18.928 1.00 86.94 318 VAL A N 1
ATOM 2516 C CA . VAL A 1 318 ? -19.518 4.326 -19.906 1.00 86.94 318 VAL A CA 1
ATOM 2517 C C . VAL A 1 318 ? -20.601 3.252 -19.826 1.00 86.94 318 VAL A C 1
ATOM 2519 O O . VAL A 1 318 ? -20.325 2.096 -19.510 1.00 86.94 318 VAL A O 1
ATOM 2522 N N . ALA A 1 319 ? -21.855 3.637 -20.066 1.00 86.06 319 ALA A N 1
ATOM 2523 C CA . ALA A 1 319 ? -22.969 2.696 -20.135 1.00 86.06 319 ALA A CA 1
ATOM 2524 C C . ALA A 1 319 ? -22.714 1.635 -21.221 1.00 86.06 319 ALA A C 1
ATOM 2526 O O . ALA A 1 319 ? -22.191 1.951 -22.291 1.00 86.06 319 ALA A O 1
ATOM 2527 N N . GLU A 1 320 ? -23.075 0.380 -20.965 1.00 85.88 320 GLU A N 1
ATOM 2528 C CA . GLU A 1 320 ? -22.836 -0.732 -21.895 1.00 85.88 320 GLU A CA 1
ATOM 2529 C C . GLU A 1 320 ? -23.481 -0.465 -23.268 1.00 85.88 320 GLU A C 1
ATOM 2531 O O . GLU A 1 320 ? -22.867 -0.731 -24.304 1.00 85.88 320 GLU A O 1
ATOM 2536 N N . SER A 1 321 ? -24.655 0.181 -23.292 1.00 85.81 321 SER A N 1
ATOM 2537 C CA . SER A 1 321 ? -25.309 0.629 -24.528 1.00 85.81 321 SER A CA 1
ATOM 2538 C C . SER A 1 321 ? -24.506 1.665 -25.323 1.00 85.81 321 SER A C 1
ATOM 2540 O O . SER A 1 321 ? -24.592 1.715 -26.551 1.00 85.81 321 SER A O 1
ATOM 2542 N N . ASP A 1 322 ? -23.737 2.508 -2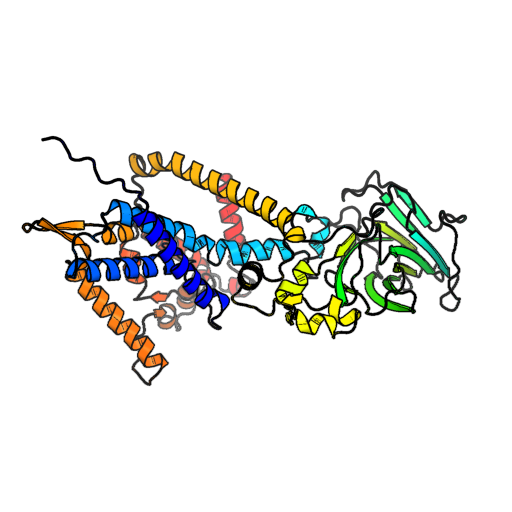4.636 1.00 86.56 322 ASP A N 1
ATOM 2543 C CA . ASP A 1 322 ? -22.978 3.608 -25.234 1.00 86.56 322 ASP A CA 1
ATOM 2544 C C . ASP A 1 322 ? -21.557 3.194 -25.625 1.00 86.56 322 ASP A C 1
ATOM 2546 O O . ASP A 1 322 ? -20.973 3.808 -26.516 1.00 86.56 322 ASP A O 1
ATOM 2550 N N . LEU A 1 323 ? -21.029 2.103 -25.058 1.00 84.75 323 LEU A N 1
ATOM 2551 C CA . LEU A 1 323 ? -19.720 1.556 -25.422 1.00 84.75 323 LEU A CA 1
ATOM 2552 C C . LEU A 1 323 ? -19.625 1.261 -26.924 1.00 84.75 323 LEU A C 1
ATOM 2554 O O . LEU A 1 323 ? -18.615 1.547 -27.561 1.00 84.75 323 LEU A O 1
ATOM 2558 N N . THR A 1 324 ? -20.695 0.721 -27.510 1.00 83.94 324 THR A N 1
ATOM 2559 C CA . THR A 1 324 ? -20.745 0.381 -28.943 1.00 83.94 324 THR A CA 1
ATOM 2560 C C . THR A 1 324 ? -20.708 1.602 -29.865 1.00 83.94 324 THR A C 1
ATOM 2562 O O . THR A 1 324 ? -20.352 1.463 -31.034 1.00 83.94 324 THR A O 1
ATOM 2565 N N . LYS A 1 325 ? -21.029 2.795 -29.346 1.00 88.62 325 LYS A N 1
ATOM 2566 C CA . LYS A 1 325 ? -21.033 4.061 -30.094 1.00 88.62 325 LYS A CA 1
ATOM 2567 C C . LYS A 1 325 ? -19.654 4.722 -30.143 1.00 88.62 325 LYS A C 1
ATOM 2569 O O . LYS A 1 325 ? -19.456 5.637 -30.938 1.00 88.62 325 LYS A O 1
ATOM 2574 N N . LEU A 1 326 ? -18.716 4.281 -29.304 1.00 83.38 326 LEU A N 1
ATOM 2575 C CA . LEU A 1 326 ? -17.387 4.876 -29.209 1.00 83.38 326 LEU A CA 1
ATOM 2576 C C . LEU A 1 326 ? -16.431 4.337 -30.292 1.00 83.38 326 LEU A C 1
ATOM 2578 O O . LEU A 1 326 ? -16.490 3.150 -30.655 1.00 83.38 326 LEU A O 1
ATOM 2582 N N . PRO A 1 327 ? -15.493 5.167 -30.786 1.00 81.31 327 PRO A N 1
ATOM 2583 C CA . PRO A 1 327 ? -14.383 4.709 -31.617 1.00 81.31 327 PRO A CA 1
ATOM 2584 C C . PRO A 1 327 ? -13.586 3.573 -30.939 1.00 81.31 327 PRO A C 1
ATOM 2586 O O . PRO A 1 327 ? -13.503 3.545 -29.710 1.00 81.31 327 PRO A O 1
ATOM 2589 N N . PRO A 1 328 ? -12.972 2.637 -31.695 1.00 75.06 328 PRO A N 1
ATOM 2590 C CA . PRO A 1 328 ? -12.206 1.519 -31.125 1.00 75.06 328 PRO A CA 1
ATOM 2591 C C . PRO A 1 328 ? -11.151 1.936 -30.087 1.00 75.06 328 PRO A C 1
ATOM 2593 O O . PRO A 1 328 ? -11.023 1.288 -29.051 1.00 75.06 328 PRO A O 1
ATOM 2596 N N . ASN A 1 329 ? -10.455 3.049 -30.329 1.00 68.31 329 ASN A N 1
ATOM 2597 C CA . ASN A 1 329 ? -9.400 3.548 -29.443 1.00 68.31 329 ASN A CA 1
ATOM 2598 C C . ASN A 1 329 ? -9.961 4.095 -28.121 1.00 68.31 329 ASN A C 1
ATOM 2600 O O . ASN A 1 329 ? -9.357 3.920 -27.069 1.00 68.31 329 ASN A O 1
ATOM 2604 N N . GLU A 1 330 ? -11.142 4.718 -28.150 1.00 75.12 330 GLU A N 1
ATOM 2605 C CA . GLU A 1 330 ? -11.810 5.203 -26.937 1.00 75.12 330 GLU A CA 1
ATOM 2606 C C . GLU A 1 330 ? -12.437 4.054 -26.145 1.00 75.12 330 GLU A C 1
ATOM 2608 O O . GLU A 1 330 ? -12.382 4.055 -24.916 1.00 75.12 330 GLU A O 1
ATOM 2613 N N . ARG A 1 331 ? -12.951 3.024 -26.833 1.00 77.44 331 ARG A N 1
ATOM 2614 C CA . ARG A 1 331 ? -13.473 1.804 -26.196 1.00 77.44 331 ARG A CA 1
ATOM 2615 C C . ARG A 1 331 ? -12.438 1.090 -25.335 1.00 77.44 331 ARG A C 1
ATOM 2617 O O . ARG A 1 331 ? -12.806 0.523 -24.316 1.00 77.44 331 ARG A O 1
ATOM 2624 N N . ALA A 1 332 ? -11.166 1.115 -25.730 1.00 69.31 332 ALA A N 1
ATOM 2625 C CA . ALA A 1 332 ? -10.088 0.484 -24.972 1.00 69.31 332 ALA A CA 1
ATOM 2626 C C . ALA A 1 332 ? -9.773 1.203 -23.644 1.00 69.31 332 ALA A C 1
ATOM 2628 O O . ALA A 1 332 ? -9.140 0.618 -22.771 1.00 69.31 332 ALA A O 1
ATOM 2629 N N . ARG A 1 333 ? -10.219 2.457 -23.482 1.00 71.25 333 ARG A N 1
ATOM 2630 C CA . ARG A 1 333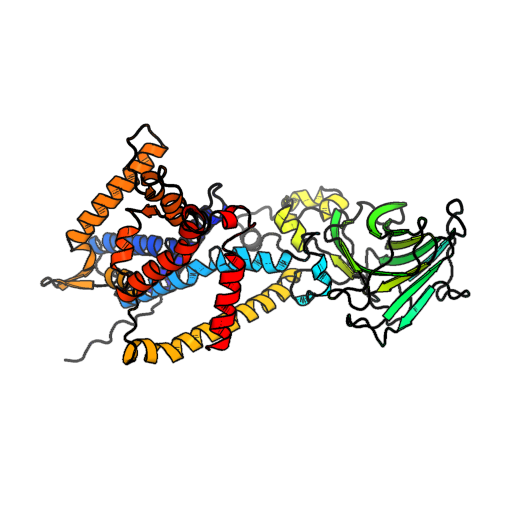 ? -9.872 3.334 -22.349 1.00 71.25 333 ARG A CA 1
ATOM 2631 C C . ARG A 1 333 ? -10.993 3.490 -21.322 1.00 71.25 333 ARG A C 1
ATOM 2633 O O . ARG A 1 333 ? -10.792 4.153 -20.303 1.00 71.25 333 ARG A O 1
ATOM 2640 N N . VAL A 1 334 ? -12.169 2.930 -21.598 1.00 79.19 334 VAL A N 1
ATOM 2641 C CA . VAL A 1 334 ? -13.353 3.060 -20.745 1.00 79.19 334 VAL A CA 1
ATOM 2642 C C . VAL A 1 334 ? -13.857 1.698 -20.296 1.00 79.19 334 VAL A C 1
ATOM 2644 O O . VAL A 1 334 ? -13.899 0.743 -21.070 1.00 79.19 334 VAL A O 1
ATOM 2647 N N . ASP A 1 335 ? -14.284 1.613 -19.042 1.00 81.56 335 ASP A N 1
ATOM 2648 C CA . ASP A 1 335 ? -14.919 0.408 -18.525 1.00 81.56 335 ASP A CA 1
ATOM 2649 C C . ASP A 1 335 ? -16.427 0.436 -18.801 1.00 81.56 335 ASP A C 1
ATOM 2651 O O . ASP A 1 335 ? -17.096 1.465 -18.666 1.00 81.56 335 ASP A O 1
ATOM 2655 N N . ALA A 1 336 ? -16.983 -0.720 -19.160 1.00 83.31 336 ALA A N 1
ATOM 2656 C CA . ALA A 1 336 ? -18.410 -0.865 -19.413 1.00 83.31 336 ALA A CA 1
ATOM 2657 C C . ALA A 1 336 ? -19.186 -1.061 -18.105 1.00 83.31 336 ALA A C 1
ATOM 2659 O O . ALA A 1 336 ? -18.962 -2.027 -17.364 1.00 83.31 336 ALA A O 1
ATOM 2660 N N . ARG A 1 337 ? -20.148 -0.176 -17.849 1.00 87.50 337 ARG A N 1
ATOM 2661 C CA . ARG A 1 337 ? -21.082 -0.279 -16.730 1.00 87.50 337 ARG A CA 1
ATOM 2662 C C . ARG A 1 337 ? -22.423 -0.844 -17.206 1.00 87.50 337 ARG A C 1
ATOM 2664 O O . ARG A 1 337 ? -23.016 -0.267 -18.116 1.00 87.50 337 ARG A O 1
ATOM 2671 N N . PRO A 1 338 ? -22.971 -1.882 -16.545 1.00 86.50 338 PRO A N 1
ATOM 2672 C CA . PRO A 1 338 ? -24.293 -2.403 -16.878 1.00 86.50 338 PRO A CA 1
ATOM 2673 C C . PRO A 1 338 ? -25.380 -1.328 -16.756 1.00 86.50 338 PRO A C 1
ATOM 2675 O O . PRO A 1 338 ? -25.473 -0.654 -15.725 1.00 86.50 338 PRO A O 1
ATOM 2678 N N . ASP A 1 339 ? -26.250 -1.228 -17.762 1.00 85.00 339 ASP A N 1
ATOM 2679 C CA . ASP A 1 339 ? -27.320 -0.218 -17.807 1.00 85.00 339 ASP A CA 1
ATOM 2680 C C . ASP A 1 339 ? -28.307 -0.386 -16.636 1.00 85.00 339 ASP A C 1
ATOM 2682 O O . ASP A 1 339 ? -28.688 0.565 -15.948 1.00 85.00 339 ASP A O 1
ATOM 2686 N N . ALA A 1 340 ? -28.670 -1.636 -16.333 1.00 86.50 340 ALA A N 1
ATOM 2687 C CA . ALA A 1 340 ? -29.547 -1.981 -15.220 1.00 86.50 340 ALA A CA 1
ATOM 2688 C C . ALA A 1 340 ? -28.764 -2.088 -13.899 1.00 86.50 340 ALA A C 1
ATOM 2690 O O . ALA A 1 340 ? -28.435 -3.180 -13.427 1.00 86.50 340 ALA A O 1
ATOM 2691 N N . THR A 1 341 ? -28.501 -0.950 -13.260 1.00 78.38 341 THR A N 1
ATOM 2692 C CA . THR A 1 341 ? -27.651 -0.874 -12.056 1.00 78.38 341 THR A CA 1
ATOM 2693 C C . THR A 1 341 ? -28.193 -1.593 -10.807 1.00 78.38 341 THR A C 1
ATOM 2695 O O . THR A 1 341 ? -27.416 -1.925 -9.913 1.00 78.38 341 THR A O 1
ATOM 2698 N N . LEU A 1 342 ? -29.504 -1.857 -10.736 1.00 81.19 342 LEU A N 1
ATOM 2699 C CA . LEU A 1 342 ? -30.159 -2.609 -9.649 1.00 81.19 342 LEU A CA 1
ATOM 2700 C C . LEU A 1 342 ? -30.363 -4.102 -9.968 1.00 81.19 342 LEU A C 1
ATOM 2702 O O . LEU A 1 342 ? -30.872 -4.844 -9.132 1.00 81.19 342 LEU A O 1
ATOM 2706 N N . SER A 1 343 ? -29.971 -4.558 -11.161 1.00 86.94 343 SER A N 1
ATOM 2707 C CA . SER A 1 343 ? -29.985 -5.984 -11.503 1.00 86.94 343 SER A CA 1
ATOM 2708 C C . SER A 1 343 ? -28.873 -6.741 -10.765 1.00 86.94 343 SER A C 1
ATOM 2710 O O . SER A 1 343 ? -27.914 -6.135 -10.290 1.00 86.94 343 SER A O 1
ATOM 2712 N N . GLY A 1 344 ? -28.935 -8.078 -10.727 1.00 87.25 344 GLY A N 1
ATOM 2713 C CA . GLY A 1 344 ? -27.852 -8.893 -10.157 1.00 87.25 344 GLY A CA 1
ATOM 2714 C C . GLY A 1 344 ? -26.479 -8.608 -10.789 1.00 87.25 344 GLY A C 1
ATOM 2715 O O . GLY A 1 344 ? -25.476 -8.573 -10.080 1.00 87.25 344 GLY A O 1
ATOM 2716 N N . ARG A 1 345 ? -26.435 -8.310 -12.099 1.00 83.81 345 ARG A N 1
ATOM 2717 C CA . ARG A 1 345 ? -25.204 -7.904 -12.805 1.00 83.81 345 ARG A CA 1
ATOM 2718 C C . ARG A 1 345 ? -24.748 -6.505 -12.390 1.00 83.81 345 ARG A C 1
ATOM 2720 O O . ARG A 1 345 ? -23.561 -6.309 -12.153 1.00 83.81 345 ARG A O 1
ATOM 2727 N N . GLY A 1 346 ? -25.678 -5.561 -12.240 1.00 85.56 346 GLY A N 1
ATOM 2728 C CA . GLY A 1 346 ? -25.388 -4.212 -11.745 1.00 85.56 346 GLY A CA 1
ATOM 2729 C C . GLY A 1 346 ? -24.869 -4.206 -10.305 1.00 85.56 346 GLY A C 1
ATOM 2730 O O . GLY A 1 346 ? -23.886 -3.533 -10.002 1.00 85.56 346 GLY A O 1
ATOM 2731 N N . LEU A 1 347 ? -25.461 -5.020 -9.426 1.00 84.50 347 LEU A N 1
ATOM 2732 C CA . LEU A 1 347 ? -25.000 -5.182 -8.049 1.00 84.50 347 LEU A CA 1
ATOM 2733 C C . LEU A 1 347 ? -23.615 -5.840 -7.992 1.00 84.50 347 LEU A C 1
ATOM 2735 O O . LEU A 1 347 ? -22.746 -5.361 -7.268 1.00 84.50 347 LEU A O 1
ATOM 2739 N N . ALA A 1 348 ? -23.385 -6.892 -8.784 1.00 84.06 348 ALA A N 1
ATOM 2740 C CA . ALA A 1 348 ? -22.073 -7.525 -8.890 1.00 84.06 348 ALA A CA 1
ATOM 2741 C C . ALA A 1 348 ? -21.006 -6.547 -9.407 1.00 84.06 348 ALA A C 1
ATOM 2743 O O . ALA A 1 348 ? -19.905 -6.505 -8.863 1.00 84.06 348 ALA A O 1
ATOM 2744 N N . HIS A 1 349 ? -21.342 -5.722 -10.403 1.00 84.31 349 HIS A N 1
ATOM 2745 C CA . HIS A 1 349 ? -20.458 -4.676 -10.911 1.00 84.31 349 HIS A CA 1
ATOM 2746 C C . HIS A 1 349 ? -20.148 -3.618 -9.841 1.00 84.31 349 HIS A C 1
ATOM 2748 O O . HIS A 1 349 ? -18.987 -3.282 -9.661 1.00 84.31 349 HIS A O 1
ATOM 2754 N N . ARG A 1 350 ? -21.131 -3.170 -9.045 1.00 82.75 350 ARG A N 1
ATOM 2755 C CA . ARG A 1 350 ? -20.885 -2.242 -7.920 1.00 82.75 350 ARG A CA 1
ATOM 2756 C C . ARG A 1 350 ? -20.011 -2.836 -6.816 1.00 82.75 350 ARG A C 1
ATOM 2758 O O . ARG A 1 350 ? -19.232 -2.113 -6.210 1.00 82.75 350 ARG A O 1
ATOM 2765 N N . LEU A 1 351 ? -20.166 -4.128 -6.525 1.00 78.56 351 LEU A N 1
ATOM 2766 C CA . LEU A 1 351 ? -19.381 -4.805 -5.490 1.00 78.56 351 LEU A CA 1
ATOM 2767 C C . LEU A 1 351 ? -17.944 -5.085 -5.941 1.00 78.56 351 LEU A C 1
ATOM 2769 O O . LEU A 1 351 ? -17.024 -4.984 -5.135 1.00 78.56 351 LEU A O 1
ATOM 2773 N N . LYS A 1 352 ? -17.750 -5.456 -7.211 1.00 78.44 352 LYS A N 1
ATOM 2774 C CA . LYS A 1 352 ? -16.431 -5.767 -7.776 1.00 78.44 352 LYS A CA 1
ATOM 2775 C C . LYS A 1 352 ? -15.666 -4.511 -8.210 1.00 78.44 352 LYS A C 1
ATOM 2777 O O . LYS A 1 352 ? -14.444 -4.472 -8.081 1.00 78.44 352 LYS A O 1
ATOM 2782 N N . GLY A 1 353 ? -16.377 -3.518 -8.742 1.00 76.75 353 GLY A N 1
ATOM 2783 C CA . GLY A 1 353 ? -15.807 -2.397 -9.487 1.00 76.75 353 GLY A CA 1
ATOM 2784 C C . GLY A 1 353 ? -15.043 -2.849 -10.737 1.00 76.75 353 GLY A C 1
ATOM 2785 O O . GLY A 1 353 ? -15.102 -4.015 -11.145 1.00 76.75 353 GLY A O 1
ATOM 2786 N N . SER A 1 354 ? -14.265 -1.935 -11.311 1.00 75.31 354 SER A N 1
ATOM 2787 C CA . SER A 1 354 ? -13.340 -2.190 -12.423 1.00 75.31 354 SER A CA 1
ATOM 2788 C C . SER A 1 354 ? -11.938 -2.635 -11.980 1.00 75.31 354 SER A C 1
ATOM 2790 O O . SER A 1 354 ? -10.939 -2.429 -12.667 1.00 75.31 354 SER A O 1
ATOM 2792 N N . ILE A 1 355 ? -11.836 -3.278 -10.814 1.00 82.75 355 ILE A N 1
ATOM 2793 C CA . ILE A 1 355 ? -10.548 -3.713 -10.266 1.00 82.75 355 ILE A CA 1
ATOM 2794 C C . ILE A 1 355 ? -10.046 -4.946 -11.045 1.00 82.75 355 ILE A C 1
ATOM 2796 O O . ILE A 1 355 ? -10.756 -5.962 -11.097 1.00 82.75 355 ILE A O 1
ATOM 2800 N N . PRO A 1 356 ? -8.818 -4.928 -11.605 1.00 86.06 356 PRO A N 1
ATOM 2801 C CA . PRO A 1 356 ? -8.247 -6.060 -12.337 1.00 86.06 356 PRO A CA 1
ATOM 2802 C C . PRO A 1 356 ? -7.787 -7.166 -11.374 1.00 86.06 356 PRO A C 1
ATOM 2804 O O . PRO A 1 356 ? -6.598 -7.371 -11.133 1.00 86.06 356 PRO A O 1
ATOM 2807 N N . LEU A 1 357 ? -8.749 -7.903 -10.808 1.00 87.62 357 LEU A N 1
ATOM 2808 C CA . LEU A 1 357 ? -8.512 -8.906 -9.762 1.00 87.62 357 LEU A CA 1
ATOM 2809 C C . LEU A 1 357 ? -7.482 -9.974 -10.147 1.00 87.62 357 LEU A C 1
ATOM 2811 O O . LEU A 1 357 ? -6.800 -10.480 -9.266 1.00 87.62 357 LEU A O 1
ATOM 2815 N N . SER A 1 358 ? -7.345 -10.316 -11.431 1.00 87.88 358 SER A N 1
ATOM 2816 C CA . SER A 1 358 ? -6.352 -11.295 -11.892 1.00 87.88 358 SER A CA 1
ATOM 2817 C C . SER A 1 358 ? -4.917 -10.843 -11.622 1.00 87.88 358 SER A C 1
ATOM 2819 O O . SER A 1 358 ? -4.113 -11.648 -11.163 1.00 87.88 358 SER A O 1
ATOM 2821 N N . GLN A 1 359 ? -4.613 -9.561 -11.845 1.00 90.62 359 GLN A N 1
ATOM 2822 C CA . GLN A 1 359 ? -3.292 -8.989 -11.570 1.00 90.62 359 GLN A CA 1
ATOM 2823 C C . GLN A 1 359 ? -3.065 -8.817 -10.060 1.00 90.62 359 GLN A C 1
ATOM 2825 O O . GLN A 1 359 ? -1.953 -8.979 -9.570 1.00 90.62 359 GLN A O 1
ATOM 2830 N N . TRP A 1 360 ? -4.127 -8.543 -9.297 1.00 90.69 360 TRP A N 1
ATOM 2831 C CA . TRP A 1 360 ? -4.054 -8.349 -7.844 1.00 90.69 360 TRP A CA 1
ATOM 2832 C C . TRP A 1 360 ? -4.089 -9.639 -7.021 1.00 90.69 360 TRP A C 1
ATOM 2834 O O . TRP A 1 360 ? -3.671 -9.626 -5.866 1.00 90.69 360 TRP A O 1
ATOM 2844 N N . ALA A 1 361 ? -4.572 -10.752 -7.573 1.00 91.31 361 ALA A N 1
ATOM 2845 C CA . ALA A 1 361 ? -4.789 -11.979 -6.812 1.00 91.31 361 ALA A CA 1
ATOM 2846 C C . ALA A 1 361 ? -3.491 -12.528 -6.209 1.00 91.31 361 ALA A C 1
ATOM 2848 O O . ALA A 1 361 ? -3.437 -12.807 -5.013 1.00 91.31 361 ALA A O 1
ATOM 2849 N N . GLN A 1 362 ? -2.437 -12.651 -7.018 1.00 93.00 362 GLN A N 1
ATOM 2850 C CA . GLN A 1 362 ? -1.149 -13.179 -6.569 1.00 93.00 362 GLN A CA 1
ATOM 2851 C C . GLN A 1 362 ? -0.514 -12.345 -5.442 1.00 93.00 362 GLN A C 1
ATOM 2853 O O . GLN A 1 362 ? -0.246 -12.923 -4.381 1.00 93.00 362 GLN A O 1
ATOM 2858 N N . PRO A 1 363 ? -0.305 -11.022 -5.597 1.00 92.56 363 PRO A N 1
ATOM 2859 C CA . PRO A 1 363 ? 0.265 -10.218 -4.524 1.00 92.56 363 PRO A CA 1
ATOM 2860 C C . PRO A 1 363 ? -0.651 -10.191 -3.300 1.00 92.56 363 PRO A C 1
ATOM 2862 O O . PRO A 1 363 ? -0.161 -10.334 -2.183 1.00 92.56 363 PRO A O 1
ATOM 2865 N N . ALA A 1 364 ? -1.975 -10.100 -3.477 1.00 89.19 364 ALA A N 1
ATOM 2866 C CA . ALA A 1 364 ? -2.913 -10.114 -2.358 1.00 89.19 364 ALA A CA 1
ATOM 2867 C C . ALA A 1 364 ? -2.812 -11.407 -1.537 1.00 89.19 364 ALA A C 1
ATOM 2869 O O . ALA A 1 364 ? -2.791 -11.336 -0.310 1.00 89.19 364 ALA A O 1
ATOM 2870 N N . VAL A 1 365 ? -2.709 -12.575 -2.180 1.00 91.88 365 VAL A N 1
ATOM 2871 C CA . VAL A 1 365 ? -2.566 -13.865 -1.486 1.00 91.88 365 VAL A CA 1
ATOM 2872 C C . VAL A 1 365 ? -1.239 -13.944 -0.740 1.00 91.88 365 VAL A C 1
ATOM 2874 O O . VAL A 1 365 ? -1.236 -14.277 0.444 1.00 91.88 365 VAL A O 1
ATOM 2877 N N . LEU A 1 366 ? -0.121 -13.613 -1.392 1.00 92.56 366 LEU A N 1
ATOM 2878 C CA . LEU A 1 366 ? 1.200 -13.694 -0.764 1.00 92.56 366 LEU A CA 1
ATOM 2879 C C . LEU A 1 366 ? 1.302 -12.760 0.437 1.00 92.56 366 LEU A C 1
ATOM 2881 O O . LEU A 1 366 ? 1.646 -13.191 1.539 1.00 92.56 366 LEU A O 1
ATOM 2885 N N . TRP A 1 367 ? 0.909 -11.506 0.259 1.00 89.81 367 TRP A N 1
ATOM 2886 C CA . TRP A 1 367 ? 0.930 -10.539 1.338 1.00 89.81 367 TRP A CA 1
ATOM 2887 C C . TRP A 1 367 ? -0.053 -10.897 2.467 1.00 89.81 367 TRP A C 1
ATOM 2889 O O . TRP A 1 367 ? 0.299 -10.784 3.643 1.00 89.81 367 TRP A O 1
ATOM 2899 N N . SER A 1 368 ? -1.255 -11.393 2.145 1.00 87.12 368 SER A N 1
ATOM 2900 C CA . SER A 1 368 ? -2.230 -11.817 3.164 1.00 87.12 368 SER A CA 1
ATOM 2901 C C . SER A 1 368 ? -1.748 -13.046 3.927 1.00 87.12 368 SER A C 1
ATOM 2903 O O . SER A 1 368 ? -1.974 -13.138 5.130 1.00 87.12 368 SER A O 1
ATOM 2905 N N . SER A 1 369 ? -1.047 -13.969 3.261 1.00 91.75 369 SER A N 1
ATOM 2906 C CA . SER A 1 369 ? -0.457 -15.139 3.912 1.00 91.75 369 SER A CA 1
ATOM 2907 C C . SER A 1 369 ? 0.615 -14.738 4.927 1.00 91.75 369 SER A C 1
ATOM 2909 O O . SER A 1 369 ? 0.611 -15.243 6.047 1.00 91.75 369 SER A O 1
ATOM 2911 N N . MET A 1 370 ? 1.463 -13.760 4.591 1.00 88.31 370 MET A N 1
ATOM 2912 C CA . MET A 1 370 ? 2.481 -13.246 5.505 1.00 88.31 370 MET A CA 1
ATOM 2913 C C . MET A 1 370 ? 1.849 -12.578 6.733 1.00 88.31 370 MET A C 1
ATOM 2915 O O . MET A 1 370 ? 2.271 -12.833 7.860 1.00 88.31 370 MET A O 1
ATOM 2919 N N . ILE A 1 371 ? 0.795 -11.776 6.535 1.00 85.25 371 ILE A N 1
ATOM 2920 C CA . ILE A 1 371 ? 0.030 -11.185 7.644 1.00 85.25 371 ILE A CA 1
ATOM 2921 C C . ILE A 1 371 ? -0.629 -12.262 8.495 1.00 85.25 371 ILE A C 1
ATOM 2923 O O . ILE A 1 371 ? -0.594 -12.170 9.719 1.00 85.25 371 ILE A O 1
ATOM 2927 N N . LEU A 1 372 ? -1.235 -13.269 7.870 1.00 88.50 372 LEU A N 1
ATOM 2928 C CA . LEU A 1 372 ? -1.890 -14.352 8.589 1.00 88.50 372 LEU A CA 1
ATOM 2929 C C . LEU A 1 372 ? -0.886 -15.101 9.466 1.00 88.50 372 LEU A C 1
ATOM 2931 O O . LEU A 1 372 ? -1.168 -15.329 10.637 1.00 88.50 372 LEU A O 1
ATOM 2935 N N . VAL A 1 373 ? 0.295 -15.430 8.938 1.00 94.19 373 VAL A N 1
ATOM 2936 C CA . VAL A 1 373 ? 1.366 -16.068 9.714 1.00 94.19 373 VAL A CA 1
ATOM 2937 C C . VAL A 1 373 ? 1.804 -15.172 10.869 1.00 94.19 373 VAL A C 1
ATOM 2939 O O . VAL A 1 373 ? 1.848 -15.639 12.003 1.00 94.19 373 VAL A O 1
ATOM 2942 N N . LEU A 1 374 ? 2.052 -13.882 10.622 1.00 89.19 374 LEU A N 1
ATOM 2943 C CA . LEU A 1 374 ? 2.415 -12.935 11.679 1.00 89.19 374 LEU A CA 1
ATOM 2944 C C . LEU A 1 374 ? 1.333 -12.862 12.767 1.00 89.19 374 LEU A C 1
ATOM 2946 O O . LEU A 1 374 ? 1.640 -12.916 13.956 1.00 89.19 374 LEU A O 1
ATOM 2950 N N . PHE A 1 375 ? 0.064 -12.789 12.370 1.00 86.94 375 PHE A N 1
ATOM 2951 C CA . PHE A 1 375 ? -1.069 -12.787 13.289 1.00 86.94 375 PHE A CA 1
ATOM 2952 C C . PHE A 1 375 ? -1.139 -14.080 14.106 1.00 86.94 375 PHE A C 1
ATOM 2954 O O . PHE A 1 375 ? -1.332 -14.020 15.317 1.00 86.94 375 PHE A O 1
ATOM 2961 N N . LEU A 1 376 ? -0.957 -15.242 13.473 1.00 92.50 376 LEU A N 1
ATOM 2962 C CA . LEU A 1 376 ? -0.956 -16.538 14.149 1.00 92.50 376 LEU A CA 1
ATOM 2963 C C . LEU A 1 376 ? 0.204 -16.664 15.136 1.00 92.50 376 LEU A C 1
ATOM 2965 O O . LEU A 1 376 ? -0.011 -17.160 16.237 1.00 92.50 376 LEU A O 1
ATOM 2969 N N . VAL A 1 377 ? 1.397 -16.177 14.785 1.00 94.25 377 VAL A N 1
ATOM 2970 C CA . VAL A 1 377 ? 2.555 -16.142 15.689 1.00 94.25 377 VAL A CA 1
ATOM 2971 C C . VAL A 1 377 ? 2.261 -15.248 16.889 1.00 94.25 377 VAL A C 1
ATOM 2973 O O . VAL A 1 377 ? 2.391 -15.698 18.022 1.00 94.25 377 VAL A O 1
ATOM 2976 N N . LEU A 1 378 ? 1.788 -14.017 16.668 1.00 90.62 378 LEU A N 1
ATOM 2977 C CA . LEU A 1 378 ? 1.427 -13.104 17.758 1.00 90.62 378 LEU A CA 1
ATOM 2978 C C . LEU A 1 378 ? 0.325 -13.692 18.649 1.00 90.62 378 LEU A C 1
ATOM 2980 O O . LEU A 1 378 ? 0.409 -13.607 19.872 1.00 90.62 378 LEU A O 1
ATOM 2984 N N . MET A 1 379 ? -0.685 -14.329 18.053 1.00 89.75 379 MET A N 1
ATOM 2985 C CA . MET A 1 379 ? -1.751 -15.008 18.785 1.00 89.75 379 MET A CA 1
ATOM 2986 C C . MET A 1 379 ? -1.212 -16.193 19.595 1.00 89.75 379 MET A C 1
ATOM 2988 O O . MET A 1 379 ? -1.564 -16.339 20.762 1.00 89.75 379 MET A O 1
ATOM 2992 N N . ALA A 1 380 ? -0.342 -17.022 19.016 1.00 93.62 380 ALA A N 1
ATOM 2993 C CA . ALA A 1 380 ? 0.278 -18.148 19.708 1.00 93.62 380 ALA A CA 1
ATOM 2994 C C . ALA A 1 380 ? 1.125 -17.671 20.894 1.00 93.62 380 ALA A C 1
ATOM 2996 O O . ALA A 1 380 ? 0.969 -18.192 21.998 1.00 93.62 380 ALA A O 1
ATOM 2997 N N . THR A 1 381 ? 1.935 -16.625 20.706 1.00 92.62 381 THR A N 1
ATOM 2998 C CA . THR A 1 381 ? 2.701 -15.988 21.784 1.00 92.62 381 THR A CA 1
ATOM 2999 C C . THR A 1 381 ? 1.778 -15.486 22.889 1.00 92.62 381 THR A C 1
ATOM 3001 O O . THR A 1 381 ? 2.012 -15.782 24.058 1.00 92.62 381 THR A O 1
ATOM 3004 N N . MET A 1 382 ? 0.683 -14.803 22.540 1.00 88.94 382 MET A N 1
ATOM 3005 C CA . MET A 1 382 ? -0.318 -14.348 23.510 1.00 88.94 382 MET A CA 1
ATOM 3006 C C . MET A 1 382 ? -0.955 -15.518 24.267 1.00 88.94 382 MET A C 1
ATOM 3008 O O . MET A 1 382 ? -1.153 -15.416 25.470 1.00 88.94 382 MET A O 1
ATOM 3012 N N . VAL A 1 383 ? -1.256 -16.642 23.609 1.00 91.44 383 VAL A N 1
ATOM 3013 C CA . VAL A 1 383 ? -1.837 -17.832 24.257 1.00 91.44 383 VAL A CA 1
ATOM 3014 C C . VAL A 1 383 ? -0.848 -18.495 25.217 1.00 91.44 383 VAL A C 1
ATOM 3016 O O . VAL A 1 383 ? -1.242 -18.846 26.331 1.00 91.44 383 VAL A O 1
ATOM 3019 N N . ILE A 1 384 ? 0.419 -18.636 24.817 1.00 91.81 384 ILE A N 1
ATOM 3020 C CA . ILE A 1 384 ? 1.492 -19.189 25.659 1.00 91.81 384 ILE A CA 1
ATOM 3021 C C . ILE A 1 384 ? 1.712 -18.285 26.877 1.00 91.81 384 ILE A C 1
ATOM 3023 O O . ILE A 1 384 ? 1.720 -18.755 28.016 1.00 91.81 384 ILE A O 1
ATOM 3027 N N . MET A 1 385 ? 1.825 -16.975 26.646 1.00 91.62 385 MET A N 1
ATOM 3028 C CA . MET A 1 385 ? 2.139 -16.004 27.691 1.00 91.62 385 MET A CA 1
ATOM 3029 C C . MET A 1 385 ? 0.944 -15.630 28.556 1.00 91.62 385 MET A C 1
ATOM 3031 O O . MET A 1 385 ? 1.132 -15.219 29.697 1.00 91.62 385 MET A O 1
ATOM 3035 N N . ARG A 1 386 ? -0.289 -15.856 28.088 1.00 90.25 386 ARG A N 1
ATOM 3036 C CA . ARG A 1 386 ? -1.517 -15.568 28.841 1.00 90.25 386 ARG A CA 1
ATOM 3037 C C . ARG A 1 386 ? -1.467 -16.139 30.251 1.00 90.25 386 ARG A C 1
ATOM 3039 O O . ARG A 1 386 ? -1.876 -15.452 31.181 1.00 90.25 386 ARG A O 1
ATOM 3046 N N . ARG A 1 387 ? -1.034 -17.396 30.409 1.00 87.44 387 ARG A N 1
ATOM 3047 C CA . ARG A 1 387 ? -1.018 -18.054 31.723 1.00 87.44 387 ARG A CA 1
ATOM 3048 C C . ARG A 1 387 ? 0.029 -17.427 32.640 1.00 87.44 387 ARG A C 1
ATOM 3050 O O . ARG A 1 387 ? -0.293 -17.095 33.773 1.00 87.44 387 ARG A O 1
ATOM 3057 N N . GLN A 1 388 ? 1.233 -17.208 32.119 1.00 89.19 388 GLN A N 1
ATOM 3058 C CA . GLN A 1 388 ? 2.322 -16.544 32.832 1.00 89.19 388 GLN A CA 1
ATOM 3059 C C . GLN A 1 388 ? 1.913 -15.136 33.293 1.00 89.19 388 GLN A C 1
ATOM 3061 O O . GLN A 1 388 ? 2.000 -14.827 34.479 1.00 89.19 388 GLN A O 1
ATOM 3066 N N . TRP A 1 389 ? 1.383 -14.319 32.381 1.00 88.25 389 TRP A N 1
ATOM 3067 C CA . TRP A 1 389 ? 0.951 -12.958 32.686 1.00 88.25 389 TRP A CA 1
ATOM 3068 C C . TRP A 1 389 ? -0.213 -12.918 33.672 1.00 88.25 389 TRP A C 1
ATOM 3070 O O . TRP A 1 389 ? -0.202 -12.116 34.598 1.00 88.25 389 TRP A O 1
ATOM 3080 N N . ALA A 1 390 ? -1.218 -13.782 33.505 1.00 85.75 390 ALA A N 1
ATOM 3081 C CA . ALA A 1 390 ? -2.409 -13.751 34.348 1.00 85.75 390 ALA A CA 1
ATOM 3082 C C . ALA A 1 390 ? -2.182 -14.343 35.749 1.00 85.75 390 ALA A C 1
ATOM 3084 O O . ALA A 1 390 ? -2.708 -13.804 36.721 1.00 85.75 390 ALA A O 1
ATOM 3085 N N . GLU A 1 391 ? -1.452 -15.457 35.863 1.00 88.31 391 GLU A N 1
ATOM 3086 C CA . GLU A 1 391 ? -1.308 -16.196 37.126 1.00 88.31 391 GLU A CA 1
ATOM 3087 C C . GLU A 1 391 ? -0.077 -15.747 37.925 1.00 88.31 391 GLU A C 1
ATOM 3089 O O . GLU A 1 391 ? -0.196 -15.498 39.127 1.00 88.31 391 GLU A O 1
ATOM 3094 N N . ASN A 1 392 ? 1.082 -15.611 37.269 1.00 87.06 392 ASN A N 1
ATOM 3095 C CA . ASN A 1 392 ? 2.359 -15.364 37.946 1.00 87.06 392 ASN A CA 1
ATOM 3096 C C . ASN A 1 392 ? 2.664 -13.871 38.071 1.00 87.06 392 ASN A C 1
ATOM 3098 O O . ASN A 1 392 ? 2.958 -13.395 39.164 1.00 87.06 392 ASN A O 1
ATOM 3102 N N . GLU A 1 393 ? 2.552 -13.126 36.972 1.00 84.12 393 GLU A N 1
ATOM 3103 C CA . GLU A 1 393 ? 2.842 -11.682 36.956 1.00 84.12 393 GLU A CA 1
ATOM 3104 C C . GLU A 1 393 ? 1.630 -10.835 37.350 1.00 84.12 393 GLU A C 1
ATOM 3106 O O . GLU A 1 393 ? 1.765 -9.642 37.597 1.00 84.12 393 GLU A O 1
ATOM 3111 N N . ARG A 1 394 ? 0.441 -11.453 37.430 1.00 80.50 394 ARG A N 1
ATOM 3112 C CA . ARG A 1 394 ? -0.839 -10.796 37.746 1.00 80.50 394 ARG A CA 1
ATOM 3113 C C . ARG A 1 394 ? -1.055 -9.519 36.937 1.00 80.50 394 ARG A C 1
ATOM 3115 O O . ARG A 1 394 ? -1.658 -8.566 37.431 1.00 80.50 394 ARG A O 1
ATOM 3122 N N . PHE A 1 395 ? -0.582 -9.536 35.693 1.00 77.50 395 PHE A N 1
ATOM 3123 C CA . PHE A 1 395 ? -0.622 -8.407 34.788 1.00 77.50 395 PHE A CA 1
ATOM 3124 C C . PHE A 1 395 ? -2.056 -7.899 34.704 1.00 77.50 395 PHE A C 1
ATOM 3126 O O . PHE A 1 395 ? -2.985 -8.630 34.330 1.00 77.50 395 PHE A O 1
ATOM 3133 N N . SER A 1 396 ? -2.250 -6.646 35.105 1.00 72.81 396 SER A N 1
ATOM 3134 C CA . SER A 1 396 ? -3.549 -6.020 34.985 1.00 72.81 396 SER A CA 1
ATOM 3135 C C . SER A 1 396 ? -3.880 -5.924 33.490 1.00 72.81 396 SER A C 1
ATOM 3137 O O . SER A 1 396 ? -3.037 -5.583 32.665 1.00 72.81 396 SER A O 1
ATOM 3139 N N . PHE A 1 397 ? -5.120 -6.226 33.094 1.00 78.81 397 PHE A N 1
ATOM 3140 C CA . PHE A 1 397 ? -5.579 -6.005 31.716 1.00 78.81 397 PHE A CA 1
ATOM 3141 C C . PHE A 1 397 ? -6.472 -4.748 31.658 1.00 78.81 397 PHE A C 1
ATOM 3143 O O . PHE A 1 397 ? -7.690 -4.901 31.501 1.00 78.81 397 PHE A O 1
ATOM 3150 N N . PRO A 1 398 ? -5.930 -3.509 31.781 1.00 73.62 398 PRO A N 1
ATOM 3151 C CA . PRO A 1 398 ? -6.712 -2.268 31.797 1.00 73.62 398 PRO A CA 1
ATOM 3152 C C . PRO A 1 398 ? -7.732 -2.168 30.667 1.00 73.62 398 PRO A C 1
ATOM 3154 O O . PRO A 1 398 ? -8.878 -1.766 30.866 1.00 73.62 398 PRO A O 1
ATOM 3157 N N . MET A 1 399 ? -7.342 -2.635 29.482 1.00 76.44 399 MET A N 1
ATOM 3158 C CA . MET A 1 399 ? -8.161 -2.591 28.271 1.00 76.44 399 MET A CA 1
ATOM 3159 C C . MET A 1 399 ? -9.413 -3.470 28.354 1.00 76.44 399 MET A C 1
ATOM 3161 O O . MET A 1 399 ? -10.370 -3.241 27.620 1.00 76.44 399 MET A O 1
ATOM 3165 N N . LEU A 1 400 ? -9.432 -4.455 29.258 1.00 79.19 400 LEU A N 1
ATOM 3166 C CA . LEU A 1 400 ? -10.594 -5.301 29.527 1.00 79.19 400 LEU A CA 1
ATOM 3167 C C . LEU A 1 400 ? -11.511 -4.726 30.612 1.00 79.19 400 LEU A C 1
ATOM 3169 O O . LEU A 1 400 ? -12.663 -5.152 30.689 1.00 79.19 400 LEU A O 1
ATOM 3173 N N . ILE A 1 401 ? -11.057 -3.760 31.420 1.00 81.94 401 ILE A N 1
ATOM 3174 C CA . ILE A 1 401 ? -11.848 -3.182 32.521 1.00 81.94 401 ILE A CA 1
ATOM 3175 C C . ILE A 1 401 ? -13.105 -2.510 31.971 1.00 81.94 401 ILE A C 1
ATOM 3177 O O . ILE A 1 401 ? -14.222 -2.840 32.377 1.00 81.94 401 ILE A O 1
ATOM 3181 N N . PHE A 1 402 ? -12.931 -1.602 31.010 1.00 80.81 402 PHE A N 1
ATOM 3182 C CA . PHE A 1 402 ? -14.042 -0.855 30.432 1.00 80.81 402 PHE A CA 1
ATOM 3183 C C . PHE A 1 402 ? -15.073 -1.772 29.740 1.00 80.81 402 PHE A C 1
ATOM 3185 O O . PHE A 1 402 ? -16.242 -1.735 30.140 1.00 80.81 402 PHE A O 1
ATOM 3192 N N . PRO A 1 403 ? -14.693 -2.675 28.812 1.00 81.81 403 PRO A N 1
ATOM 3193 C CA . PRO A 1 403 ? -15.643 -3.601 28.194 1.00 81.81 403 PRO A CA 1
ATOM 3194 C C . PRO A 1 403 ? -16.321 -4.527 29.200 1.00 81.81 403 PRO A C 1
ATOM 3196 O O . PRO A 1 403 ? -17.525 -4.759 29.115 1.00 81.81 403 PRO A O 1
ATOM 3199 N N . ARG A 1 404 ? -15.578 -5.027 30.196 1.00 85.69 404 ARG A N 1
ATOM 3200 C CA . ARG A 1 404 ? -16.149 -5.871 31.249 1.00 85.69 404 ARG A CA 1
ATOM 3201 C C . ARG A 1 404 ? -17.219 -5.124 32.039 1.00 85.69 404 ARG A C 1
ATOM 3203 O O . ARG A 1 404 ? -18.263 -5.716 32.291 1.00 85.69 404 ARG A O 1
ATOM 3210 N N . SER A 1 405 ? -16.986 -3.855 32.376 1.00 85.50 405 SER A N 1
ATOM 3211 C CA . SER A 1 405 ? -17.962 -3.025 33.094 1.00 85.50 405 SER A CA 1
ATOM 3212 C C . SER A 1 405 ? -19.221 -2.727 32.269 1.00 85.50 405 SER A C 1
ATOM 3214 O O . SER A 1 405 ? -20.323 -2.731 32.812 1.00 85.50 405 SER A O 1
ATOM 3216 N N . LEU A 1 406 ? -19.086 -2.542 30.950 1.00 84.50 406 LEU A N 1
ATOM 3217 C CA . LEU A 1 406 ? -20.220 -2.362 30.034 1.00 84.50 406 LEU A CA 1
ATOM 3218 C C . LEU A 1 406 ? -21.079 -3.626 29.912 1.00 84.50 406 LEU A C 1
ATOM 3220 O O . LEU A 1 406 ? -22.294 -3.550 29.746 1.00 84.50 406 LEU A O 1
ATOM 3224 N N . LEU A 1 407 ? -20.436 -4.791 29.977 1.00 85.44 407 LEU A N 1
ATOM 3225 C CA . LEU A 1 407 ? -21.057 -6.107 29.827 1.00 85.44 407 LEU A CA 1
ATOM 3226 C C . LEU A 1 407 ? -21.604 -6.679 31.141 1.00 85.44 407 LEU A C 1
ATOM 3228 O O . LEU A 1 407 ? -22.226 -7.745 31.136 1.00 85.44 407 LEU A O 1
ATOM 3232 N N . GLU A 1 408 ? -21.334 -6.027 32.269 1.00 85.38 408 GLU A N 1
ATOM 3233 C CA . GLU A 1 408 ? -21.740 -6.499 33.586 1.00 85.38 408 GLU A CA 1
ATOM 3234 C C . GLU A 1 408 ? -23.252 -6.343 33.768 1.00 85.38 408 GLU A C 1
ATOM 3236 O O . GLU A 1 408 ? -23.804 -5.246 33.677 1.00 85.38 408 GLU A O 1
ATOM 3241 N N . GLN A 1 409 ? -23.929 -7.468 34.000 1.00 82.56 409 GLN A N 1
ATOM 3242 C CA . GLN A 1 409 ? -25.374 -7.545 34.186 1.00 82.56 409 GLN A CA 1
ATOM 3243 C C . GLN A 1 409 ? -25.668 -8.013 35.621 1.00 82.56 409 GLN A C 1
ATOM 3245 O O . GLN A 1 409 ? -25.192 -9.071 36.026 1.00 82.56 409 GLN A O 1
ATOM 3250 N N . GLU A 1 410 ? -26.467 -7.251 36.368 1.00 79.69 410 GLU A N 1
ATOM 3251 C CA . GLU A 1 410 ? -26.909 -7.554 37.738 1.00 79.69 410 GLU A CA 1
ATOM 3252 C C . GLU A 1 410 ? -28.406 -7.841 37.768 1.00 79.69 410 GLU A C 1
ATOM 3254 O O . GLU A 1 410 ? -29.179 -7.079 37.187 1.00 79.69 410 GLU A O 1
ATOM 3259 N N . THR A 1 411 ? -28.820 -8.912 38.452 1.00 74.62 411 THR A N 1
ATOM 3260 C CA . THR A 1 411 ? -30.235 -9.272 38.631 1.00 74.62 411 THR A CA 1
ATOM 3261 C C . THR A 1 411 ? -30.774 -8.622 39.899 1.00 74.62 411 THR A C 1
ATOM 3263 O O . THR A 1 411 ? -30.326 -8.955 40.991 1.00 74.62 411 THR A O 1
ATOM 3266 N N . ASP A 1 412 ? -31.725 -7.696 39.756 1.00 71.94 412 ASP A N 1
ATOM 3267 C CA . ASP A 1 412 ? -32.443 -7.094 40.885 1.00 71.94 412 ASP A CA 1
ATOM 3268 C C . ASP A 1 412 ? -33.332 -8.122 41.604 1.00 71.94 412 ASP A C 1
ATOM 3270 O O . ASP A 1 412 ? -33.693 -9.157 41.038 1.00 71.94 412 ASP A O 1
ATOM 3274 N N . ALA A 1 413 ? -33.762 -7.778 42.823 1.00 64.12 413 ALA A N 1
ATOM 3275 C CA . ALA A 1 413 ? -34.697 -8.567 43.634 1.00 64.12 413 ALA A CA 1
ATOM 3276 C C . ALA A 1 413 ? -36.031 -8.883 42.918 1.00 64.12 413 ALA A C 1
ATOM 3278 O O . ALA A 1 413 ? -36.638 -9.916 43.173 1.00 64.12 413 ALA A O 1
ATOM 3279 N N . ASP A 1 414 ? -36.435 -8.048 41.953 1.00 65.94 414 ASP A N 1
ATOM 3280 C CA . ASP A 1 414 ? -37.590 -8.257 41.062 1.00 65.94 414 ASP A CA 1
ATOM 3281 C C . ASP A 1 414 ? -37.356 -9.308 39.949 1.00 65.94 414 ASP A C 1
ATOM 3283 O O . ASP A 1 414 ? -38.193 -9.472 39.056 1.00 65.94 414 ASP A O 1
ATOM 3287 N N . GLY A 1 415 ? -36.177 -9.936 39.890 1.00 66.50 415 GLY A N 1
ATOM 3288 C CA . GLY A 1 415 ? -35.763 -10.819 38.791 1.00 66.50 415 GLY A CA 1
ATOM 3289 C C . GLY A 1 415 ? -35.393 -10.083 37.493 1.00 66.50 415 GLY A C 1
ATOM 3290 O O . GLY A 1 415 ? -35.160 -10.712 36.460 1.00 66.50 415 GLY A O 1
ATOM 3291 N N . LYS A 1 416 ? -35.327 -8.744 37.514 1.00 66.19 416 LYS A N 1
ATOM 3292 C CA . LYS A 1 416 ? -34.922 -7.916 36.366 1.00 66.19 416 LYS A CA 1
ATOM 3293 C C . LYS A 1 416 ? -33.407 -7.821 36.330 1.00 66.19 416 LYS A C 1
ATOM 3295 O O . LYS A 1 416 ? -32.823 -7.160 37.181 1.00 66.19 416 LYS A O 1
ATOM 3300 N N . THR A 1 417 ? -32.755 -8.416 35.339 1.00 68.56 417 THR A N 1
ATOM 3301 C CA . THR A 1 417 ? -31.329 -8.140 35.157 1.00 68.56 417 THR A CA 1
ATOM 3302 C C . THR A 1 417 ? -31.124 -6.911 34.287 1.00 68.56 417 THR A C 1
ATOM 3304 O O . THR A 1 417 ? -31.677 -6.826 33.194 1.00 68.56 417 THR A O 1
ATOM 3307 N N . ARG A 1 418 ? -30.300 -5.983 34.758 1.00 75.12 418 ARG A N 1
ATOM 3308 C CA . ARG A 1 418 ? -29.949 -4.744 34.062 1.00 75.12 418 ARG A CA 1
ATOM 3309 C C . ARG A 1 418 ? -28.437 -4.595 34.028 1.00 75.12 418 ARG A C 1
ATOM 3311 O O . ARG A 1 418 ? -27.729 -5.226 34.807 1.00 75.12 418 ARG A O 1
ATOM 3318 N N . PHE A 1 419 ? -27.936 -3.751 33.138 1.00 82.31 419 PHE A N 1
ATOM 3319 C CA . PHE A 1 419 ? -26.514 -3.421 33.120 1.00 82.31 419 PHE A CA 1
ATOM 3320 C C . PHE A 1 419 ? -26.132 -2.648 34.388 1.00 82.31 419 PHE A C 1
ATOM 3322 O O . PHE A 1 419 ? -26.720 -1.605 34.685 1.00 82.31 419 PHE A O 1
ATOM 3329 N N . ALA A 1 420 ? -25.149 -3.158 35.128 1.00 83.81 420 ALA A N 1
ATOM 3330 C CA . ALA A 1 420 ? -24.747 -2.622 36.427 1.00 83.81 420 ALA A CA 1
ATOM 3331 C C . ALA A 1 420 ? -24.206 -1.188 36.309 1.00 83.81 420 ALA A C 1
ATOM 3333 O O . ALA A 1 420 ? -24.521 -0.317 37.122 1.00 83.81 420 ALA A O 1
ATOM 3334 N N . LEU A 1 421 ? -23.438 -0.912 35.250 1.00 85.00 421 LEU A N 1
ATOM 3335 C CA . LEU A 1 421 ? -22.817 0.391 35.021 1.00 85.00 421 LEU A CA 1
ATOM 3336 C C . LEU A 1 421 ? -23.850 1.522 34.894 1.00 85.00 421 LEU A C 1
ATOM 3338 O O . LEU A 1 421 ? -23.695 2.559 35.538 1.00 85.00 421 LEU A O 1
ATOM 3342 N N . PHE A 1 422 ? -24.937 1.301 34.147 1.00 83.31 422 PHE A N 1
ATOM 3343 C CA . PHE A 1 422 ? -25.988 2.306 33.937 1.00 83.31 422 PHE A CA 1
ATOM 3344 C C . PHE A 1 422 ? -26.856 2.559 35.183 1.00 83.31 422 PHE A C 1
ATOM 3346 O O . PHE A 1 422 ? -27.683 3.467 35.174 1.00 83.31 422 PHE A O 1
ATOM 3353 N N . ARG A 1 423 ? -26.675 1.808 36.280 1.00 83.44 423 ARG A N 1
ATOM 3354 C CA . ARG A 1 423 ? -27.307 2.112 37.579 1.00 83.44 423 ARG A CA 1
ATOM 3355 C C . ARG A 1 423 ? -26.490 3.091 38.418 1.00 83.44 423 ARG A C 1
ATOM 3357 O O . ARG A 1 423 ? -27.033 3.737 39.315 1.00 83.44 423 ARG A O 1
ATOM 3364 N N . LYS A 1 424 ? -25.181 3.188 38.174 1.00 88.62 424 LYS A N 1
ATOM 3365 C CA . LYS A 1 424 ? -24.276 3.971 39.019 1.00 88.62 424 LYS A CA 1
ATOM 3366 C C . LYS A 1 424 ? -24.465 5.461 38.740 1.00 88.62 424 LYS A C 1
ATOM 3368 O O . LYS A 1 424 ? -24.218 5.927 37.632 1.00 88.62 424 LYS A O 1
ATOM 3373 N N . ARG A 1 425 ? -24.829 6.241 39.769 1.00 91.06 425 ARG A N 1
ATOM 3374 C CA . ARG A 1 425 ? -24.953 7.712 39.665 1.00 91.06 425 ARG A CA 1
ATOM 3375 C C . ARG A 1 425 ? -23.661 8.365 39.163 1.00 91.06 425 ARG A C 1
ATOM 3377 O O . ARG A 1 425 ? -23.729 9.267 38.341 1.00 91.06 425 ARG A O 1
ATOM 3384 N N . ALA A 1 426 ? -22.510 7.840 39.590 1.00 89.69 426 ALA A N 1
ATOM 3385 C CA . ALA A 1 426 ? -21.189 8.295 39.155 1.00 89.69 426 ALA A CA 1
ATOM 3386 C C . ALA A 1 426 ? -20.983 8.215 37.627 1.00 89.69 426 ALA A C 1
ATOM 3388 O O . ALA A 1 426 ? -20.337 9.081 37.038 1.00 89.69 426 ALA A O 1
ATOM 3389 N N . MET A 1 427 ? -21.556 7.200 36.967 1.00 88.69 427 MET A N 1
ATOM 3390 C CA . MET A 1 427 ? -21.489 7.078 35.509 1.00 88.69 427 MET A CA 1
ATOM 3391 C C . MET A 1 427 ? -22.284 8.200 34.837 1.00 88.69 427 MET A C 1
ATOM 3393 O O . MET A 1 427 ? -21.761 8.863 33.945 1.00 88.69 427 MET A O 1
ATOM 3397 N N . TRP A 1 428 ? -23.505 8.473 35.302 1.00 92.12 428 TRP A N 1
ATOM 3398 C CA . TRP A 1 428 ? -24.341 9.544 34.751 1.00 92.12 428 TRP A CA 1
ATOM 3399 C C . TRP A 1 428 ? -23.791 10.941 35.026 1.00 92.12 428 TRP A C 1
ATOM 3401 O O . TRP A 1 428 ? -23.891 11.801 34.155 1.00 92.12 428 TRP A O 1
ATOM 3411 N N . THR A 1 429 ? -23.157 11.172 36.179 1.00 92.50 429 THR A N 1
ATOM 3412 C CA . THR A 1 429 ? -22.466 12.443 36.441 1.00 92.50 429 THR A CA 1
ATOM 3413 C C . THR A 1 429 ? -21.293 12.640 35.485 1.00 92.50 429 THR A C 1
ATOM 3415 O O . THR A 1 429 ? -21.171 13.708 34.892 1.00 92.50 429 THR A O 1
ATOM 3418 N N . GLY A 1 430 ? -20.468 11.607 35.271 1.00 89.25 430 GLY A N 1
ATOM 3419 C CA . GLY A 1 430 ? -19.357 11.670 34.317 1.00 89.25 430 GLY A CA 1
ATOM 3420 C C . GLY A 1 430 ? -19.832 11.871 32.875 1.00 89.25 430 GLY A C 1
ATOM 3421 O O . GLY A 1 430 ? -19.319 12.737 32.169 1.00 89.25 430 GLY A O 1
ATOM 3422 N N . PHE A 1 431 ? -20.865 11.130 32.462 1.00 88.69 431 PHE A N 1
ATOM 3423 C CA . PHE A 1 431 ? -21.501 11.279 31.152 1.00 88.69 431 PHE A CA 1
ATOM 3424 C C . PHE A 1 431 ? -22.071 12.687 30.953 1.00 88.69 431 PHE A C 1
ATOM 3426 O O . PHE A 1 431 ? -21.813 13.302 29.926 1.00 88.69 431 PHE A O 1
ATOM 3433 N N . GLY A 1 432 ? -22.779 13.231 31.947 1.00 93.06 432 GLY A N 1
ATOM 3434 C CA . GLY A 1 432 ? -23.323 14.587 31.897 1.00 93.06 432 GLY A CA 1
ATOM 3435 C C . GLY A 1 432 ? -22.236 15.648 31.722 1.00 93.06 432 GLY A C 1
ATOM 3436 O O . GLY A 1 432 ? -22.353 16.498 30.842 1.00 93.06 432 GLY A O 1
ATOM 3437 N N . ILE A 1 433 ? -21.146 15.560 32.493 1.00 90.19 433 ILE A N 1
ATOM 3438 C CA . ILE A 1 433 ? -19.994 16.468 32.363 1.00 90.19 433 ILE A CA 1
ATOM 3439 C C . ILE A 1 433 ? -19.388 16.371 30.956 1.00 90.19 433 ILE A C 1
ATOM 3441 O O . ILE A 1 433 ? -19.194 17.393 30.298 1.00 90.19 433 ILE A O 1
ATOM 3445 N N . ALA A 1 434 ? -19.136 15.154 30.465 1.00 88.38 434 ALA A N 1
ATOM 3446 C CA . ALA A 1 434 ? -18.589 14.941 29.127 1.00 88.38 434 ALA A CA 1
ATOM 3447 C C . ALA A 1 434 ? -19.521 15.487 28.032 1.00 88.38 434 ALA A C 1
ATOM 3449 O O . ALA A 1 434 ? -19.058 16.174 27.123 1.00 88.38 434 ALA A O 1
ATOM 3450 N N . CYS A 1 435 ? -20.831 15.250 28.144 1.00 89.44 435 CYS A N 1
ATOM 3451 C CA . CYS A 1 435 ? -21.833 15.789 27.230 1.00 89.44 435 CYS A CA 1
ATOM 3452 C C . CYS A 1 435 ? -21.829 17.315 27.216 1.00 89.44 435 CYS A C 1
ATOM 3454 O O . CYS A 1 435 ? -21.825 17.883 26.133 1.00 89.44 435 CYS A O 1
ATOM 3456 N N . VAL A 1 436 ? -21.782 17.984 28.371 1.00 90.44 436 VAL A N 1
ATOM 3457 C CA . VAL A 1 436 ? -21.732 19.455 28.436 1.00 90.44 436 VAL A CA 1
ATOM 3458 C C . VAL A 1 436 ? -20.482 19.995 27.742 1.00 90.44 436 VAL A C 1
ATOM 3460 O O . VAL A 1 436 ? -20.575 20.931 26.949 1.00 90.44 436 VAL A O 1
ATOM 3463 N N . ILE A 1 437 ? -19.322 19.380 27.987 1.00 88.25 437 ILE A N 1
ATOM 3464 C CA . ILE A 1 437 ? -18.056 19.793 27.373 1.00 88.25 437 ILE A CA 1
ATOM 3465 C C . ILE A 1 437 ? -18.106 19.598 25.851 1.00 88.25 437 ILE A C 1
ATOM 3467 O O . ILE A 1 437 ? -17.855 20.541 25.097 1.00 88.25 437 ILE A O 1
ATOM 3471 N N . ILE A 1 438 ? -18.460 18.395 25.385 1.00 86.62 438 ILE A N 1
ATOM 3472 C CA . ILE A 1 438 ? -18.505 18.049 23.954 1.00 86.62 438 ILE A CA 1
ATOM 3473 C C . ILE A 1 438 ? -19.576 18.869 23.231 1.00 86.62 438 ILE A C 1
ATOM 3475 O O . ILE A 1 438 ? -19.319 19.400 22.152 1.00 86.62 438 ILE A O 1
ATOM 3479 N N . PHE A 1 439 ? -20.755 19.021 23.831 1.00 88.62 439 PHE A N 1
ATOM 3480 C CA . PHE A 1 439 ? -21.824 19.850 23.289 1.00 88.62 439 PHE A CA 1
ATOM 3481 C C . PHE A 1 439 ? -21.392 21.312 23.200 1.00 88.62 439 PHE A C 1
ATOM 3483 O O . PHE A 1 439 ? -21.607 21.934 22.169 1.00 88.62 439 PHE A O 1
ATOM 3490 N N . GLY A 1 440 ? -20.701 21.849 24.208 1.00 89.25 440 GLY A N 1
ATOM 3491 C CA . GLY A 1 440 ? -20.119 23.190 24.142 1.00 89.25 440 GLY A CA 1
ATOM 3492 C C . GLY A 1 440 ? -19.123 23.352 22.989 1.00 89.25 440 GLY A C 1
ATOM 3493 O O . GLY A 1 440 ? -19.168 24.350 22.269 1.00 89.25 440 GLY A O 1
ATOM 3494 N N . HIS A 1 441 ? -18.267 22.352 22.749 1.00 85.31 441 HIS A N 1
ATOM 3495 C CA . HIS A 1 441 ? -17.375 22.333 21.584 1.00 85.31 441 HIS A CA 1
ATOM 3496 C C . HIS A 1 441 ? -18.145 22.301 20.256 1.00 85.31 441 HIS A C 1
ATOM 3498 O O . HIS A 1 441 ? -17.809 23.059 19.345 1.00 85.31 441 HIS A O 1
ATOM 3504 N N . ALA A 1 442 ? -19.184 21.469 20.150 1.00 86.06 442 ALA A N 1
ATOM 3505 C CA . ALA A 1 442 ? -20.029 21.384 18.962 1.00 86.06 442 ALA A CA 1
ATOM 3506 C C . ALA A 1 442 ? -20.787 22.697 18.717 1.00 86.06 442 ALA A C 1
ATOM 3508 O O . ALA A 1 442 ? -20.769 23.234 17.614 1.00 86.06 442 ALA A O 1
ATOM 3509 N N . MET A 1 443 ? -21.382 23.271 19.763 1.00 88.69 443 MET A N 1
ATOM 3510 C CA . MET A 1 443 ? -22.076 24.554 19.703 1.00 88.69 443 MET A CA 1
ATOM 3511 C C . MET A 1 443 ? -21.141 25.666 19.262 1.00 88.69 443 MET A C 1
ATOM 3513 O O . MET A 1 443 ? -21.532 26.498 18.456 1.00 88.69 443 MET A O 1
ATOM 3517 N N . ARG A 1 444 ? -19.889 25.654 19.721 1.00 85.50 444 ARG A N 1
ATOM 3518 C CA . ARG A 1 444 ? -18.879 26.613 19.281 1.00 85.50 444 ARG A CA 1
ATOM 3519 C C . ARG A 1 444 ? -18.477 26.452 17.813 1.00 85.50 444 ARG A C 1
ATOM 3521 O O . ARG A 1 444 ? -18.077 27.424 17.182 1.00 85.50 444 ARG A O 1
ATOM 3528 N N . HIS A 1 445 ? -18.532 25.236 17.278 1.00 84.44 445 HIS A N 1
ATOM 3529 C CA . HIS A 1 445 ? -18.230 25.004 15.868 1.00 84.44 445 HIS A CA 1
ATOM 3530 C C . HIS A 1 445 ? -19.258 25.687 14.954 1.00 84.44 445 HIS A C 1
ATOM 3532 O O . HIS A 1 445 ? -18.881 26.246 13.929 1.00 84.44 445 HIS A O 1
ATOM 3538 N N . TYR A 1 446 ? -20.533 25.693 15.356 1.00 88.25 446 TYR A N 1
ATOM 3539 C CA . TYR A 1 446 ? -21.628 26.266 14.566 1.00 88.25 446 TYR A CA 1
ATOM 3540 C C . TYR A 1 446 ? -22.032 27.692 14.989 1.00 88.25 446 TYR A C 1
ATOM 3542 O O . TYR A 1 446 ? -22.580 28.441 14.186 1.00 88.25 446 TYR A O 1
ATOM 3550 N N . PHE A 1 447 ? -21.757 28.095 16.233 1.00 89.75 447 PHE A N 1
ATOM 3551 C CA . PHE A 1 447 ? -22.194 29.360 16.835 1.00 89.75 447 PHE A CA 1
ATOM 3552 C C . PHE A 1 447 ? -21.086 29.993 17.691 1.00 89.75 447 PHE A C 1
ATOM 3554 O O . PHE A 1 447 ? -20.109 29.352 18.067 1.00 89.75 447 PHE A O 1
ATOM 3561 N N . LYS A 1 448 ? -21.240 31.265 18.078 1.00 84.44 448 LYS A N 1
ATOM 3562 C CA . LYS A 1 448 ? -20.296 31.967 18.972 1.00 84.44 448 LYS A CA 1
ATOM 3563 C C . LYS A 1 448 ? -20.494 31.568 20.446 1.00 84.44 448 LYS A C 1
ATOM 3565 O O . LYS A 1 448 ? -20.884 32.390 21.268 1.00 84.44 448 LYS A O 1
ATOM 3570 N N . PHE A 1 449 ? -20.249 30.302 20.777 1.00 86.44 449 PHE A N 1
ATOM 3571 C CA . PHE A 1 449 ? -20.339 29.770 22.145 1.00 86.44 449 PHE A CA 1
ATOM 3572 C C . PHE A 1 449 ? -18.977 29.843 22.883 1.00 86.44 449 PHE A C 1
ATOM 3574 O O . PHE A 1 449 ? -17.935 29.717 22.225 1.00 86.44 449 PHE A O 1
ATOM 3581 N N . PRO A 1 450 ? -18.933 30.037 24.223 1.00 81.62 450 PRO A N 1
ATOM 3582 C CA . PRO A 1 450 ? -17.686 30.078 24.998 1.00 81.62 450 PRO A CA 1
ATOM 3583 C C . PRO A 1 450 ? -16.806 28.830 24.825 1.00 81.62 450 PRO A C 1
ATOM 3585 O O . PRO A 1 450 ? -17.295 27.706 24.728 1.00 81.62 450 PRO A O 1
ATOM 3588 N N . MET A 1 451 ? -15.481 29.016 24.796 1.00 71.88 451 MET A N 1
ATOM 3589 C CA . MET A 1 451 ? -14.528 27.910 24.652 1.00 71.88 451 MET A CA 1
ATOM 3590 C C . MET A 1 451 ? -14.279 27.223 25.999 1.00 71.88 451 MET A C 1
ATOM 3592 O O . MET A 1 451 ? -13.637 27.800 26.875 1.00 71.88 451 MET A O 1
ATOM 3596 N N . PHE A 1 452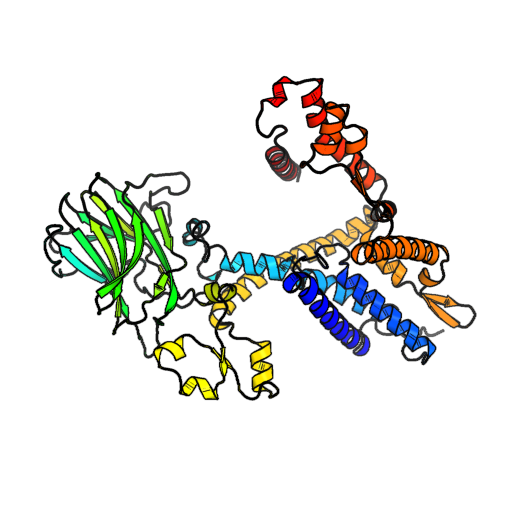 ? -14.652 25.948 26.113 1.00 79.00 452 PHE A N 1
ATOM 3597 C CA . PHE A 1 452 ? -14.083 25.070 27.133 1.00 79.00 452 PHE A CA 1
ATOM 3598 C C . PHE A 1 452 ? -12.681 24.638 26.691 1.00 79.00 452 PHE A C 1
ATOM 3600 O O . PHE A 1 452 ? -12.521 23.902 25.717 1.00 79.00 452 PHE A O 1
ATOM 3607 N N . LYS A 1 453 ? -11.638 25.135 27.363 1.00 78.88 453 LYS A N 1
ATOM 3608 C CA . LYS A 1 453 ? -10.268 24.664 27.123 1.00 78.88 453 LYS A CA 1
ATOM 3609 C C . LYS A 1 453 ? -10.101 23.295 27.772 1.00 78.88 453 LYS A C 1
ATOM 3611 O O . LYS A 1 453 ? -9.985 23.190 28.986 1.00 78.88 453 LYS A O 1
ATOM 3616 N N . THR A 1 454 ? -10.101 22.254 26.951 1.00 83.19 454 THR A N 1
ATOM 3617 C CA . THR A 1 454 ? -9.925 20.863 27.389 1.00 83.19 454 THR A CA 1
ATOM 3618 C C . THR A 1 454 ? -8.476 20.402 27.366 1.00 83.19 454 THR A C 1
ATOM 3620 O O . THR A 1 454 ? -8.165 19.417 28.019 1.00 83.19 454 THR A O 1
ATOM 3623 N N . ASN A 1 455 ? -7.588 21.114 26.670 1.00 85.62 455 ASN A N 1
ATOM 3624 C CA . ASN A 1 455 ? -6.154 20.837 26.644 1.00 85.62 455 ASN A CA 1
ATOM 3625 C C . ASN A 1 455 ? -5.396 21.999 27.288 1.00 85.62 455 ASN A C 1
ATOM 3627 O O . ASN A 1 455 ? -5.543 23.149 26.866 1.00 85.62 455 ASN A O 1
ATOM 3631 N N . ILE A 1 456 ? -4.603 21.683 28.307 1.00 88.00 456 ILE A N 1
ATOM 3632 C CA . ILE A 1 456 ? -3.775 22.627 29.052 1.00 88.00 456 ILE A CA 1
ATOM 3633 C C . ILE A 1 456 ? -2.318 22.374 28.660 1.00 88.00 456 ILE A C 1
ATOM 3635 O O . ILE A 1 456 ? -1.758 21.339 29.015 1.00 88.00 456 ILE A O 1
ATOM 3639 N N . ASP A 1 457 ? -1.721 23.310 27.923 1.00 88.62 457 ASP A N 1
ATOM 3640 C CA . ASP A 1 457 ? -0.304 23.273 27.545 1.00 88.62 457 ASP A CA 1
ATOM 3641 C C . ASP A 1 457 ? 0.556 23.755 28.719 1.00 88.62 457 ASP A C 1
ATOM 3643 O O . ASP A 1 457 ? 0.593 24.953 29.015 1.00 88.62 457 ASP A O 1
ATOM 3647 N N . ILE A 1 458 ? 1.253 22.834 29.387 1.00 87.88 458 ILE A N 1
ATOM 3648 C CA . ILE A 1 458 ? 2.101 23.156 30.541 1.00 87.88 458 ILE A CA 1
ATOM 3649 C C . ILE A 1 458 ? 3.301 24.018 30.127 1.00 87.88 458 ILE A C 1
ATOM 3651 O O . ILE A 1 458 ? 3.686 24.924 30.869 1.00 87.88 458 ILE A O 1
ATOM 3655 N N . ALA A 1 459 ? 3.843 23.824 28.919 1.00 87.81 459 ALA A N 1
ATOM 3656 C CA . ALA A 1 459 ? 4.974 24.607 28.424 1.00 87.81 459 ALA A CA 1
ATOM 3657 C C . ALA A 1 459 ? 4.614 26.096 28.275 1.00 87.81 459 ALA A C 1
ATOM 3659 O O . ALA A 1 459 ? 5.474 26.966 28.416 1.00 87.81 459 ALA A O 1
ATOM 3660 N N . SER A 1 460 ? 3.335 26.414 28.042 1.00 87.81 460 SER A N 1
ATOM 3661 C CA . SER A 1 460 ? 2.873 27.801 27.931 1.00 87.81 460 SER A CA 1
ATOM 3662 C C . SER A 1 460 ? 3.047 28.617 29.219 1.00 87.81 460 SER A C 1
ATOM 3664 O O . SER A 1 460 ? 3.276 29.822 29.128 1.00 87.81 460 SER A O 1
ATOM 3666 N N . TYR A 1 461 ? 3.025 27.967 30.388 1.00 90.12 461 TYR A N 1
ATOM 3667 C CA . TYR A 1 461 ? 3.177 28.610 31.701 1.00 90.12 461 TYR A CA 1
ATOM 3668 C C . TYR A 1 461 ? 4.635 28.857 32.102 1.00 90.12 461 TYR A C 1
ATOM 3670 O O . TYR A 1 461 ? 4.893 29.591 33.049 1.00 90.12 461 TYR A O 1
ATOM 3678 N N . VAL A 1 462 ? 5.593 28.250 31.397 1.00 91.06 462 VAL A N 1
ATOM 3679 C CA . VAL A 1 462 ? 7.034 28.376 31.677 1.00 91.06 462 VAL A CA 1
ATOM 3680 C C . VAL A 1 462 ? 7.796 29.009 30.515 1.00 91.06 462 VAL A C 1
ATOM 3682 O O . VAL A 1 462 ? 9.011 28.864 30.417 1.00 91.06 462 VAL A O 1
ATOM 3685 N N . ARG A 1 463 ? 7.092 29.725 29.630 1.00 87.06 463 ARG A N 1
ATOM 3686 C CA . ARG A 1 463 ? 7.681 30.377 28.450 1.00 87.06 463 ARG A CA 1
ATOM 3687 C C . ARG A 1 463 ? 8.822 31.332 28.806 1.00 87.06 463 ARG A C 1
ATOM 3689 O O . ARG A 1 463 ? 9.788 31.415 28.058 1.00 87.06 463 ARG A O 1
ATOM 3696 N N . ASP A 1 464 ? 8.728 31.987 29.959 1.00 92.38 464 ASP A N 1
ATOM 3697 C CA . ASP A 1 464 ? 9.731 32.944 30.437 1.00 92.38 464 ASP A CA 1
ATOM 3698 C C . ASP A 1 464 ? 11.025 32.269 30.927 1.00 92.38 464 ASP A C 1
ATOM 3700 O O . ASP A 1 464 ? 12.008 32.944 31.220 1.00 92.38 464 ASP A O 1
ATOM 3704 N N . ARG A 1 465 ? 11.047 30.931 31.023 1.00 92.12 465 ARG A N 1
ATOM 3705 C CA . ARG A 1 465 ? 12.206 30.138 31.450 1.00 92.12 465 ARG A CA 1
AT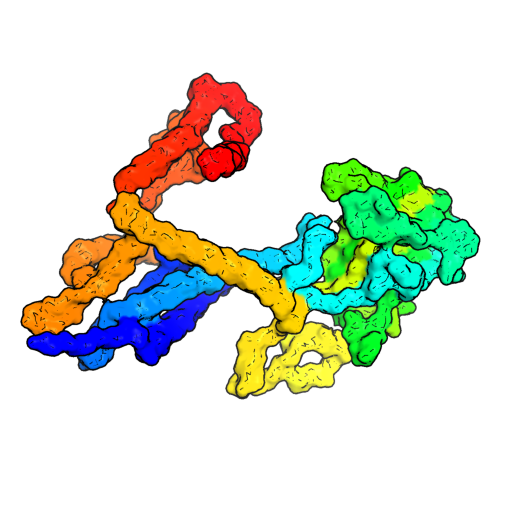OM 3706 C C . ARG A 1 465 ? 12.627 29.183 30.325 1.00 92.12 465 ARG A C 1
ATOM 3708 O O . ARG A 1 465 ? 12.073 28.084 30.243 1.00 92.12 465 ARG A O 1
ATOM 3715 N N . PRO A 1 466 ? 13.618 29.551 29.486 1.00 88.88 466 PRO A N 1
ATOM 3716 C CA . PRO A 1 466 ? 14.014 28.784 28.297 1.00 88.88 466 PRO A CA 1
ATOM 3717 C C . PRO A 1 466 ? 14.311 27.304 28.566 1.00 88.88 466 PRO A C 1
ATOM 3719 O O . PRO A 1 466 ? 13.940 26.442 27.769 1.00 88.88 466 PRO A O 1
ATOM 3722 N N . ALA A 1 467 ? 14.908 27.002 29.719 1.00 90.06 467 ALA A N 1
ATOM 3723 C CA . ALA A 1 467 ? 15.242 25.648 30.144 1.00 90.06 467 ALA A CA 1
ATOM 3724 C C . ALA A 1 467 ? 14.024 24.763 30.387 1.00 90.06 467 ALA A C 1
ATOM 3726 O O . ALA A 1 467 ? 13.909 23.676 29.824 1.00 90.06 467 ALA A O 1
ATOM 3727 N N . LEU A 1 468 ? 13.086 25.244 31.207 1.00 90.44 468 LEU A N 1
ATOM 3728 C CA . LEU A 1 468 ? 11.846 24.529 31.500 1.00 90.44 468 LEU A CA 1
ATOM 3729 C C . LEU A 1 468 ? 10.955 24.471 30.262 1.00 90.44 468 LEU A C 1
ATOM 3731 O O . LEU A 1 468 ? 10.323 23.451 30.003 1.00 90.44 468 LEU A O 1
ATOM 3735 N N . TYR A 1 469 ? 10.948 25.533 29.463 1.00 90.31 469 TYR A N 1
ATOM 3736 C CA . TYR A 1 469 ? 10.251 25.542 28.189 1.00 90.31 469 TYR A CA 1
ATOM 3737 C C . TYR A 1 469 ? 10.755 24.435 27.255 1.00 90.31 469 TYR A C 1
ATOM 3739 O O . TYR A 1 469 ? 9.959 23.656 26.731 1.00 90.31 469 TYR A O 1
ATOM 3747 N N . SER A 1 470 ? 12.074 24.316 27.095 1.00 88.12 470 SER A N 1
ATOM 3748 C CA . SER A 1 470 ? 12.690 23.270 26.274 1.00 88.12 470 SER A CA 1
ATOM 3749 C C . SER A 1 470 ? 12.556 21.886 26.897 1.00 88.12 470 SER A C 1
ATOM 3751 O O . SER A 1 470 ? 12.420 20.917 26.166 1.00 88.12 470 SER A O 1
ATOM 3753 N N . PHE A 1 471 ? 12.500 21.770 28.222 1.00 90.50 471 PHE A N 1
ATOM 3754 C CA . PHE A 1 471 ? 12.188 20.515 28.904 1.00 90.50 471 PHE A CA 1
ATOM 3755 C C . PHE A 1 471 ? 10.779 20.008 28.551 1.00 90.50 471 PHE A C 1
ATOM 3757 O O . PHE A 1 471 ? 10.625 18.891 28.070 1.00 90.50 471 PHE A O 1
ATOM 3764 N N . PHE A 1 472 ? 9.744 20.842 28.709 1.00 89.31 472 PHE A N 1
ATOM 3765 C CA . PHE A 1 472 ? 8.351 20.440 28.455 1.00 89.31 472 PHE A CA 1
ATOM 3766 C C . PHE A 1 472 ? 7.962 20.389 26.970 1.00 89.31 472 PHE A C 1
ATOM 3768 O O . PHE A 1 472 ? 6.875 19.906 26.649 1.00 89.31 472 PHE A O 1
ATOM 3775 N N . ARG A 1 473 ? 8.810 20.901 26.069 1.00 85.00 473 ARG A N 1
ATOM 3776 C CA . ARG A 1 473 ? 8.554 20.947 24.617 1.00 85.00 473 ARG A CA 1
ATOM 3777 C C . ARG A 1 473 ? 9.554 20.143 23.785 1.00 85.00 473 ARG A C 1
ATOM 3779 O O . ARG A 1 473 ? 9.289 19.864 22.621 1.00 85.00 473 ARG A O 1
ATOM 3786 N N . GLY A 1 474 ? 10.709 19.809 24.349 1.00 74.50 474 GLY A N 1
ATOM 3787 C CA . GLY A 1 474 ? 11.839 19.236 23.625 1.00 74.50 474 GLY A CA 1
ATOM 3788 C C . GLY A 1 474 ? 11.583 17.815 23.148 1.00 74.50 474 GLY A C 1
ATOM 3789 O O . GLY A 1 474 ? 11.922 17.481 22.013 1.00 74.50 474 GLY A O 1
ATOM 3790 N N . PHE A 1 475 ? 10.905 16.999 23.957 1.00 71.94 475 PHE A N 1
ATOM 3791 C CA . PHE A 1 475 ? 10.563 15.630 23.586 1.00 71.94 475 PHE A CA 1
ATOM 3792 C C . PHE A 1 475 ? 9.614 15.619 22.371 1.00 71.94 475 PHE A C 1
ATOM 3794 O O . PHE A 1 475 ? 8.431 15.942 22.471 1.00 71.94 475 PHE A O 1
ATOM 3801 N N . TYR A 1 476 ? 10.161 15.292 21.194 1.00 66.06 476 TYR A N 1
ATOM 3802 C CA . TYR A 1 476 ? 9.474 15.288 19.893 1.00 66.06 476 TYR A CA 1
ATOM 3803 C C . TYR A 1 476 ? 8.889 16.623 19.406 1.00 66.06 476 TYR A C 1
ATOM 3805 O O . TYR A 1 476 ? 8.108 16.644 18.456 1.00 66.06 476 TYR A O 1
ATOM 3813 N N . GLY A 1 477 ? 9.249 17.752 20.022 1.00 66.81 477 GLY A N 1
ATOM 3814 C CA . GLY A 1 477 ? 8.657 19.048 19.674 1.00 66.81 477 GLY A CA 1
ATOM 3815 C C . GLY A 1 477 ? 7.179 19.181 20.073 1.00 66.81 477 GLY A C 1
ATOM 3816 O O . GLY A 1 477 ? 6.536 20.175 19.718 1.00 66.81 477 GLY A O 1
ATOM 3817 N N . HIS A 1 478 ? 6.630 18.200 20.799 1.00 69.50 478 HIS A N 1
ATOM 3818 C CA . HIS A 1 478 ? 5.249 18.205 21.262 1.00 69.50 478 HIS A CA 1
ATOM 3819 C C . HIS A 1 478 ? 5.173 18.780 22.682 1.00 69.50 478 HIS A C 1
ATOM 3821 O O . HIS A 1 478 ? 5.906 18.334 23.561 1.00 69.50 478 HIS A O 1
ATOM 3827 N N . PRO A 1 479 ? 4.292 19.765 22.937 1.00 71.25 479 PRO A N 1
ATOM 3828 C CA . PRO A 1 479 ? 4.119 20.294 24.281 1.00 71.25 479 PRO A CA 1
ATOM 3829 C C . PRO A 1 479 ? 3.521 19.235 25.210 1.00 71.25 479 PRO A C 1
ATOM 3831 O O . PRO A 1 479 ? 2.605 18.502 24.820 1.00 71.25 479 PRO A O 1
ATOM 3834 N N . PHE A 1 480 ? 3.999 19.196 26.455 1.00 82.88 480 PHE A N 1
ATOM 3835 C CA . PHE A 1 480 ? 3.352 18.444 27.525 1.00 82.88 480 PHE A CA 1
ATOM 3836 C C . PHE A 1 480 ? 1.949 19.018 27.776 1.00 82.88 480 PHE A C 1
ATOM 3838 O O . PHE A 1 480 ? 1.776 20.047 28.435 1.00 82.88 480 PHE A O 1
ATOM 3845 N N . ASN A 1 481 ? 0.941 18.348 27.220 1.00 83.75 481 ASN A N 1
ATOM 3846 C CA . ASN A 1 481 ? -0.454 18.751 27.305 1.00 83.75 481 ASN A CA 1
ATOM 3847 C C . ASN A 1 481 ? -1.209 17.873 28.300 1.00 83.75 481 ASN A C 1
ATOM 3849 O O . ASN A 1 481 ? -1.279 16.656 28.137 1.00 83.75 481 ASN A O 1
ATOM 3853 N N . VAL A 1 482 ? -1.874 18.499 29.268 1.00 85.50 482 VAL A N 1
ATOM 3854 C CA . VAL A 1 482 ? -2.868 17.821 30.104 1.00 85.50 482 VAL A CA 1
ATOM 3855 C C . VAL A 1 482 ? -4.226 17.955 29.430 1.00 85.50 482 VAL A C 1
ATOM 3857 O O . VAL A 1 482 ? -4.807 19.040 29.382 1.00 85.50 482 VAL A O 1
ATOM 3860 N N . SER A 1 483 ? -4.733 16.851 28.884 1.00 86.38 483 SER A N 1
ATOM 3861 C CA . SER A 1 483 ? -6.076 16.806 28.309 1.00 86.38 483 SER A CA 1
ATOM 3862 C C . SER A 1 483 ? -7.090 16.369 29.358 1.00 86.38 483 SER A C 1
ATOM 3864 O O . SER A 1 483 ? -7.067 15.223 29.796 1.00 86.38 483 SER A O 1
ATOM 3866 N N . LEU A 1 484 ? -8.022 17.246 29.726 1.00 83.38 484 LEU A N 1
ATOM 3867 C CA . LEU A 1 484 ? -9.109 16.956 30.668 1.00 83.38 484 LEU A CA 1
ATOM 3868 C C . LEU A 1 484 ? -10.031 15.826 30.186 1.00 83.38 484 LEU A C 1
ATOM 3870 O O . LEU A 1 484 ? -10.691 15.189 31.000 1.00 83.38 484 LEU A O 1
ATOM 3874 N N . LEU A 1 485 ? -10.072 15.568 28.875 1.00 81.31 485 LEU A N 1
ATOM 3875 C CA . LEU A 1 485 ? -10.850 14.470 28.294 1.00 81.31 485 LEU A CA 1
ATOM 3876 C C . LEU A 1 485 ? -10.118 13.123 28.370 1.00 81.31 485 LEU A C 1
ATOM 3878 O O . LEU A 1 485 ? -10.771 12.086 28.448 1.00 81.31 485 LEU A O 1
ATOM 3882 N N . VAL A 1 486 ? -8.781 13.130 28.361 1.00 79.25 486 VAL A N 1
ATOM 3883 C CA . VAL A 1 486 ? -7.947 11.913 28.390 1.00 79.25 486 VAL A CA 1
ATOM 3884 C C . VAL A 1 486 ? -7.486 11.578 29.806 1.00 79.25 486 VAL A C 1
ATOM 3886 O O . VAL A 1 486 ? -7.329 10.408 30.132 1.00 79.25 486 VAL A O 1
ATOM 3889 N N . LEU A 1 487 ? -7.326 12.577 30.677 1.00 83.44 487 LEU A N 1
ATOM 3890 C CA . LEU A 1 487 ? -6.909 12.413 32.070 1.00 83.44 487 LEU A CA 1
ATOM 3891 C C . LEU A 1 487 ? -7.715 11.337 32.830 1.00 83.44 487 LEU A C 1
ATOM 3893 O O . LEU A 1 487 ? -7.090 10.548 33.534 1.00 83.44 487 LEU A O 1
ATOM 3897 N N . PRO A 1 488 ? -9.051 11.206 32.662 1.00 81.75 488 PRO A N 1
ATOM 3898 C CA . PRO A 1 488 ? -9.815 10.118 33.274 1.00 81.75 488 PRO A CA 1
ATOM 3899 C C . PRO A 1 488 ? -9.319 8.712 32.906 1.00 81.75 488 PRO A C 1
ATOM 3901 O O . PRO A 1 488 ? -9.438 7.793 33.710 1.00 81.75 488 PRO A O 1
ATOM 3904 N N . ILE A 1 489 ? -8.744 8.532 31.712 1.00 76.31 489 ILE A N 1
ATOM 3905 C CA . ILE A 1 489 ? -8.197 7.247 31.258 1.00 76.31 489 ILE A CA 1
ATOM 3906 C C . ILE A 1 489 ? -6.952 6.874 32.072 1.00 76.31 489 ILE A C 1
ATOM 3908 O O . ILE A 1 489 ? -6.757 5.701 32.380 1.00 76.31 489 ILE A O 1
ATOM 3912 N N . ALA A 1 490 ? -6.152 7.862 32.489 1.00 77.56 490 ALA A N 1
ATOM 3913 C CA . ALA A 1 490 ? -4.958 7.630 33.298 1.00 77.56 490 ALA A CA 1
ATOM 3914 C C . ALA A 1 490 ? -5.273 6.988 34.662 1.00 77.56 490 ALA A C 1
ATOM 3916 O O . ALA A 1 490 ? -4.430 6.280 35.198 1.00 77.56 490 ALA A O 1
ATOM 3917 N N . PHE A 1 491 ? -6.496 7.144 35.190 1.00 79.25 491 PHE A N 1
ATOM 3918 C CA . PHE A 1 491 ? -6.926 6.467 36.423 1.00 79.25 491 PHE A CA 1
ATOM 3919 C C . PHE A 1 491 ? -7.103 4.950 36.269 1.00 79.25 491 PHE A C 1
ATOM 3921 O O . PHE A 1 491 ? -7.190 4.248 37.273 1.00 79.25 491 PHE A O 1
ATOM 3928 N N . PHE A 1 492 ? -7.171 4.434 35.037 1.00 76.94 492 PHE A N 1
ATOM 3929 C CA . PHE A 1 492 ? -7.199 2.992 34.771 1.00 76.94 492 PHE A CA 1
ATOM 3930 C C . PHE A 1 492 ? -5.803 2.401 34.535 1.00 76.94 492 PHE A C 1
ATOM 3932 O O . PHE A 1 492 ? -5.685 1.187 34.374 1.00 76.94 492 PHE A O 1
ATOM 3939 N N . ILE A 1 493 ? -4.763 3.238 34.482 1.00 78.75 493 ILE A N 1
ATOM 3940 C CA . ILE A 1 493 ? -3.378 2.807 34.301 1.00 78.75 493 ILE A CA 1
ATOM 3941 C C . ILE A 1 493 ? -2.802 2.437 35.669 1.00 78.75 493 ILE A C 1
ATOM 3943 O O . ILE A 1 493 ? -3.005 3.143 36.656 1.00 78.75 493 ILE A O 1
ATOM 3947 N N . GLU A 1 494 ? -2.083 1.319 35.725 1.00 82.25 494 GLU A N 1
ATOM 3948 C CA . GLU A 1 494 ? -1.394 0.872 36.932 1.00 82.25 494 GLU A CA 1
ATOM 3949 C C . GLU A 1 494 ? -0.341 1.893 37.383 1.00 82.25 494 GLU A C 1
ATOM 3951 O O . GLU A 1 494 ? 0.363 2.481 36.559 1.00 82.25 494 GLU A O 1
ATOM 3956 N N . LEU A 1 495 ? -0.238 2.119 38.698 1.00 85.62 495 LEU A N 1
ATOM 3957 C CA . LEU A 1 495 ? 0.600 3.182 39.259 1.00 85.62 495 LEU A CA 1
ATOM 3958 C C . LEU A 1 495 ? 2.077 3.016 38.879 1.00 85.62 495 LEU A C 1
ATOM 3960 O O . LEU A 1 495 ? 2.749 4.007 38.606 1.00 85.62 495 LEU A O 1
ATOM 3964 N N . GLU A 1 496 ? 2.560 1.775 38.818 1.00 86.38 496 GLU A N 1
ATOM 3965 C CA . GLU A 1 496 ? 3.931 1.457 38.412 1.00 86.38 496 GLU A CA 1
ATOM 3966 C C . GLU A 1 496 ? 4.186 1.859 36.957 1.00 86.38 496 GLU A C 1
ATOM 3968 O O . GLU A 1 496 ? 5.151 2.566 36.675 1.00 86.38 496 GLU A O 1
ATOM 3973 N N . LEU A 1 497 ? 3.269 1.512 36.048 1.00 83.31 497 LEU A N 1
ATOM 3974 C CA . LEU A 1 497 ? 3.356 1.887 34.637 1.00 83.31 497 LEU A CA 1
ATOM 3975 C C . LEU A 1 497 ? 3.284 3.407 34.454 1.00 83.31 497 LEU A C 1
ATOM 3977 O O . LEU A 1 497 ? 4.065 3.976 33.690 1.00 83.31 497 LEU A O 1
ATOM 3981 N N . LEU A 1 498 ? 2.378 4.081 35.169 1.00 84.75 498 LEU A N 1
ATOM 3982 C CA . LEU A 1 498 ? 2.291 5.542 35.156 1.00 84.75 498 LEU A CA 1
ATOM 3983 C C . LEU A 1 498 ? 3.593 6.178 35.670 1.00 84.75 498 LEU A C 1
ATOM 3985 O O . LEU A 1 498 ? 4.079 7.145 35.081 1.00 84.75 498 LEU A O 1
ATOM 3989 N N . GLY A 1 499 ? 4.179 5.605 36.724 1.00 89.56 499 GLY A N 1
ATOM 3990 C CA . GLY A 1 499 ? 5.477 5.994 37.265 1.00 89.56 499 GLY A CA 1
ATOM 3991 C C . GLY A 1 499 ? 6.606 5.832 36.249 1.00 89.56 499 GLY A C 1
ATOM 3992 O O . GLY A 1 499 ? 7.375 6.770 36.052 1.00 89.56 499 GLY A O 1
ATOM 3993 N N . SER A 1 500 ? 6.674 4.696 35.546 1.00 89.19 500 SER A N 1
ATOM 3994 C CA . SER A 1 500 ? 7.658 4.461 34.483 1.00 89.19 500 SER A CA 1
ATOM 3995 C C . SER A 1 500 ? 7.499 5.442 33.323 1.00 89.19 500 SER A C 1
ATOM 3997 O O . SER A 1 500 ? 8.488 6.029 32.895 1.00 89.19 500 SER A O 1
ATOM 3999 N N . ILE A 1 501 ? 6.272 5.677 32.843 1.00 86.31 501 ILE A N 1
ATOM 4000 C CA . ILE A 1 501 ? 5.999 6.644 31.765 1.00 86.31 501 ILE A CA 1
ATOM 4001 C C . ILE A 1 501 ? 6.486 8.037 32.169 1.00 86.31 501 ILE A C 1
ATOM 4003 O O . ILE A 1 501 ? 7.156 8.713 31.386 1.00 86.31 501 ILE A O 1
ATOM 4007 N N . LEU A 1 502 ? 6.173 8.455 33.397 1.00 86.31 502 LEU A N 1
ATOM 4008 C CA . LEU A 1 502 ? 6.580 9.752 33.912 1.00 86.31 502 LEU A CA 1
ATOM 4009 C C . LEU A 1 502 ? 8.107 9.838 34.040 1.00 86.31 502 LEU A C 1
ATOM 4011 O O . LEU A 1 502 ? 8.703 10.784 33.534 1.00 86.31 502 LEU A O 1
ATOM 4015 N N . LEU A 1 503 ? 8.751 8.839 34.649 1.00 90.62 503 LEU A N 1
ATOM 4016 C CA . LEU A 1 503 ? 10.206 8.783 34.794 1.00 90.62 503 LEU A CA 1
ATOM 4017 C C . LEU A 1 503 ? 10.914 8.828 33.435 1.00 90.62 503 LEU A C 1
ATOM 4019 O O . LEU A 1 503 ? 11.822 9.635 33.252 1.00 90.62 503 LEU A O 1
ATOM 4023 N N . CYS A 1 504 ? 10.484 8.012 32.470 1.00 88.00 504 CYS A N 1
ATOM 4024 C CA . CYS A 1 504 ? 11.032 8.014 31.115 1.00 88.00 504 CYS A CA 1
ATOM 4025 C C . CYS A 1 504 ? 10.855 9.377 30.445 1.00 88.00 504 CYS A C 1
ATOM 4027 O O . CYS A 1 504 ? 11.803 9.886 29.852 1.00 88.00 504 CYS A O 1
ATOM 4029 N N . PHE A 1 505 ? 9.684 10.007 30.591 1.00 86.88 505 PHE A N 1
ATOM 4030 C CA . PHE A 1 505 ? 9.478 11.373 30.117 1.00 86.88 505 PHE A CA 1
ATOM 4031 C C . PHE A 1 505 ? 10.488 12.343 30.746 1.00 86.88 505 PHE A C 1
ATOM 4033 O O . PHE A 1 5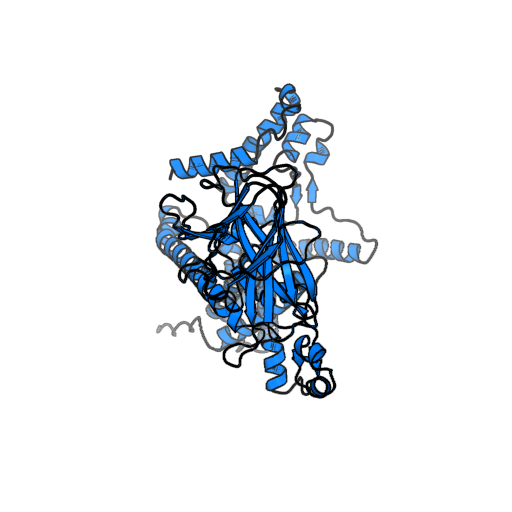05 ? 11.117 13.107 30.014 1.00 86.88 505 PHE A O 1
ATOM 4040 N N . PHE A 1 506 ? 10.702 12.294 32.067 1.00 89.06 506 PHE A N 1
ATOM 4041 C CA . PHE A 1 506 ? 11.685 13.145 32.748 1.00 89.06 506 PHE A CA 1
ATOM 4042 C C . PHE A 1 506 ? 13.111 12.905 32.238 1.00 89.06 506 PHE A C 1
ATOM 4044 O O . PHE A 1 506 ? 13.803 13.865 31.898 1.00 89.06 506 PHE A O 1
ATOM 4051 N N . VAL A 1 507 ? 13.537 11.644 32.135 1.00 88.50 507 VAL A N 1
ATOM 4052 C CA . VAL A 1 507 ? 14.881 11.265 31.671 1.00 88.50 507 VAL A CA 1
ATOM 4053 C C . VAL A 1 507 ? 15.109 11.704 30.225 1.00 88.50 507 VAL A C 1
ATOM 4055 O O . VAL A 1 507 ? 16.123 12.333 29.936 1.00 88.50 507 VAL A O 1
ATOM 4058 N N . CYS A 1 508 ? 14.161 11.449 29.322 1.00 86.69 508 CYS A N 1
ATOM 4059 C CA . CYS A 1 508 ? 14.274 11.851 27.919 1.00 86.69 508 CYS A CA 1
ATOM 4060 C C . CYS A 1 508 ? 14.152 13.369 27.713 1.00 86.69 508 CYS A C 1
ATOM 4062 O O . CYS A 1 508 ? 14.658 13.895 26.722 1.00 86.69 508 CYS A O 1
ATOM 4064 N N . SER A 1 509 ? 13.500 14.083 28.635 1.00 88.25 509 SER A N 1
ATOM 4065 C CA . SER A 1 509 ? 13.356 15.543 28.581 1.00 88.25 509 SER A CA 1
ATOM 4066 C C . SER A 1 509 ? 14.562 16.280 29.179 1.00 88.25 509 SER A C 1
ATOM 4068 O O . SER A 1 509 ? 14.843 17.422 28.809 1.00 88.25 509 SER A O 1
ATOM 4070 N N . LEU A 1 510 ? 15.321 15.630 30.066 1.00 90.25 510 LEU A N 1
ATOM 4071 C CA . LEU A 1 510 ? 16.464 16.225 30.760 1.00 90.25 510 LEU A CA 1
ATOM 4072 C C . LEU A 1 510 ? 17.562 16.769 29.819 1.00 90.25 510 LEU A C 1
ATOM 4074 O O . LEU A 1 510 ? 18.016 17.888 30.063 1.00 90.25 510 LEU A O 1
ATOM 4078 N N . PRO A 1 511 ? 17.965 16.096 28.719 1.00 89.88 511 PRO A N 1
ATOM 4079 C CA . PRO A 1 511 ? 18.946 16.644 27.780 1.00 89.88 511 PRO A CA 1
ATOM 4080 C C . PRO A 1 511 ? 18.548 18.004 27.197 1.00 89.88 511 PRO A C 1
ATOM 4082 O O . PRO A 1 511 ? 19.413 18.848 26.966 1.00 89.88 511 PRO A O 1
ATOM 4085 N N . PHE A 1 512 ? 17.250 18.248 26.994 1.00 88.75 512 PHE A N 1
ATOM 4086 C CA . PHE A 1 512 ? 16.756 19.531 26.490 1.00 88.75 512 PHE A CA 1
ATOM 4087 C C . PHE A 1 512 ? 16.880 20.643 27.530 1.00 88.75 512 PHE A C 1
ATOM 4089 O O . PHE A 1 512 ? 17.242 21.761 27.180 1.00 88.75 512 PHE A O 1
ATOM 4096 N N . TYR A 1 513 ? 16.644 20.332 28.805 1.00 90.62 513 TYR A N 1
ATOM 4097 C CA . TYR A 1 513 ? 16.915 21.264 29.898 1.00 90.62 513 TYR A CA 1
ATOM 4098 C C . TYR A 1 513 ? 18.413 21.580 29.999 1.00 90.62 513 TYR A C 1
ATOM 4100 O O . TYR A 1 513 ? 18.813 22.742 30.046 1.00 90.62 513 TYR A O 1
ATOM 4108 N N . LEU A 1 514 ? 19.253 20.540 29.984 1.00 90.31 514 LEU A N 1
ATOM 4109 C CA . LEU A 1 514 ? 20.703 20.678 30.119 1.00 90.31 514 LEU A CA 1
ATOM 4110 C C . LEU A 1 514 ? 21.320 21.476 28.965 1.00 90.31 514 LEU A C 1
ATOM 4112 O O . LEU A 1 514 ? 22.210 22.284 29.211 1.00 90.31 514 LEU A O 1
ATOM 4116 N N . ARG A 1 515 ? 20.820 21.312 27.733 1.00 88.56 515 ARG A N 1
ATOM 4117 C CA . ARG A 1 515 ? 21.207 22.123 26.563 1.00 88.56 515 ARG A CA 1
ATOM 4118 C C . ARG A 1 515 ? 20.959 23.619 26.772 1.00 88.56 515 ARG A C 1
ATOM 4120 O O . ARG A 1 515 ? 21.688 24.444 26.225 1.00 88.56 515 ARG A O 1
ATOM 4127 N N . GLU A 1 516 ? 19.909 23.982 27.500 1.00 88.12 516 GLU A N 1
ATOM 4128 C CA . GLU A 1 516 ? 19.526 25.381 27.687 1.00 88.12 516 GLU A CA 1
ATOM 4129 C C . GLU A 1 516 ? 20.300 26.082 28.805 1.00 88.12 516 GLU A C 1
ATOM 4131 O O . GLU A 1 516 ? 20.663 27.241 28.618 1.00 88.12 516 GLU A O 1
ATOM 4136 N N . GLU A 1 517 ? 20.572 25.389 29.916 1.00 88.06 517 GLU A N 1
ATOM 4137 C CA . GLU A 1 517 ? 21.177 25.977 31.130 1.00 88.06 517 GLU A CA 1
ATOM 4138 C C . GLU A 1 517 ? 22.647 25.611 31.335 1.00 88.06 517 GLU A C 1
ATOM 4140 O O . GLU A 1 517 ? 23.457 26.464 31.683 1.00 88.06 517 GLU A O 1
ATOM 4145 N N . VAL A 1 518 ? 23.007 24.338 31.147 1.00 87.44 518 VAL A N 1
ATOM 4146 C CA . VAL A 1 518 ? 24.297 23.798 31.614 1.00 87.44 518 VAL A CA 1
ATOM 4147 C C . VAL A 1 518 ? 25.308 23.713 30.475 1.00 87.44 518 VAL A C 1
ATOM 4149 O O . VAL A 1 518 ? 26.438 24.175 30.595 1.00 87.44 518 VAL A O 1
ATOM 4152 N N . PHE A 1 519 ? 24.893 23.156 29.340 1.00 88.00 519 PHE A N 1
ATOM 4153 C CA . PHE A 1 519 ? 25.730 22.925 28.167 1.00 88.00 519 PHE A CA 1
ATOM 4154 C C . PHE A 1 519 ? 25.217 23.747 26.988 1.00 88.00 519 PHE A C 1
ATOM 4156 O O . PHE A 1 519 ? 24.789 23.219 25.964 1.00 88.00 519 PHE A O 1
ATOM 4163 N N . THR A 1 520 ? 25.256 25.071 27.131 1.00 84.69 520 THR A N 1
ATOM 4164 C CA . THR A 1 520 ? 24.743 26.014 26.122 1.00 84.69 520 THR A CA 1
ATOM 4165 C C . THR A 1 520 ? 25.426 25.877 24.760 1.00 84.69 520 THR A C 1
ATOM 4167 O O . THR A 1 520 ? 24.802 26.143 23.732 1.00 84.69 520 THR A O 1
ATOM 4170 N N . SER A 1 521 ? 26.669 25.384 24.720 1.00 86.56 521 SER A N 1
ATOM 4171 C CA . SER A 1 521 ? 27.380 25.043 23.482 1.00 86.56 521 SER A CA 1
ATOM 4172 C C . SER A 1 521 ? 26.686 23.941 22.675 1.00 86.56 521 SER A C 1
ATOM 4174 O O . SER A 1 521 ? 26.807 23.920 21.455 1.00 86.56 521 SER A O 1
ATOM 4176 N N . TRP A 1 522 ? 25.884 23.073 23.302 1.00 85.12 522 TRP A N 1
ATOM 4177 C CA . TRP A 1 522 ? 25.113 22.041 22.602 1.00 85.12 522 TRP A CA 1
ATOM 4178 C C . TRP A 1 522 ? 23.977 22.618 21.752 1.00 85.12 522 TRP A C 1
ATOM 4180 O O . TRP A 1 522 ? 23.388 21.905 20.942 1.00 85.12 522 TRP A O 1
ATOM 4190 N N . LYS A 1 523 ? 23.681 23.921 21.866 1.00 82.31 523 LYS A N 1
ATOM 4191 C CA . LYS A 1 523 ? 22.699 24.593 21.007 1.00 82.31 523 LYS A CA 1
ATOM 4192 C C . LYS A 1 523 ? 23.097 24.627 19.538 1.00 82.31 523 LYS A C 1
ATOM 4194 O O . LYS A 1 523 ? 22.192 24.621 18.705 1.00 82.31 523 LYS A O 1
ATOM 4199 N N . SER A 1 524 ? 24.395 24.653 19.235 1.00 86.00 524 SER A N 1
ATOM 4200 C CA . SER A 1 524 ? 24.914 24.655 17.862 1.00 86.00 524 SER A CA 1
ATOM 4201 C C . SER A 1 524 ? 24.948 23.262 17.231 1.00 86.00 524 SER A C 1
ATOM 4203 O O . SER A 1 524 ? 25.088 23.144 16.014 1.00 86.00 524 SER A O 1
ATOM 4205 N N . ILE A 1 525 ? 24.797 22.206 18.036 1.00 86.12 525 ILE A N 1
ATOM 4206 C CA . ILE A 1 525 ? 24.788 20.830 17.555 1.00 86.12 525 ILE A CA 1
ATOM 4207 C C . ILE A 1 525 ? 23.444 20.567 16.878 1.00 86.12 525 ILE A C 1
ATOM 4209 O O . ILE A 1 525 ? 22.379 20.588 17.504 1.00 86.12 525 ILE A O 1
ATOM 4213 N N . LYS A 1 526 ? 23.503 20.323 15.570 1.00 82.50 526 LYS A N 1
ATOM 4214 C CA . LYS A 1 526 ? 22.334 19.964 14.774 1.00 82.50 526 LYS A CA 1
ATOM 4215 C C . LYS A 1 526 ? 21.740 18.651 15.295 1.00 82.50 526 LYS A C 1
ATOM 4217 O O . LYS A 1 526 ? 22.474 17.723 15.611 1.00 82.50 526 LYS A O 1
ATOM 4222 N N . ASP A 1 527 ? 20.415 18.602 15.391 1.00 81.75 527 ASP A N 1
ATOM 4223 C CA . ASP A 1 527 ? 19.628 17.427 15.790 1.00 81.75 527 ASP A CA 1
ATOM 4224 C C . ASP A 1 527 ? 19.816 16.932 17.238 1.00 81.75 527 ASP A C 1
ATOM 4226 O O . ASP A 1 527 ? 19.135 15.990 17.638 1.00 81.75 527 ASP A O 1
ATOM 4230 N N . PHE A 1 528 ? 20.634 17.595 18.070 1.00 82.50 528 PHE A N 1
ATOM 4231 C CA . PHE A 1 528 ? 20.747 17.282 19.501 1.00 82.50 528 PHE A CA 1
ATOM 4232 C C . PHE A 1 528 ? 19.369 17.365 20.197 1.00 82.50 528 PHE A C 1
ATOM 4234 O O . PHE A 1 528 ? 18.675 18.380 20.041 1.00 82.50 528 PHE A O 1
ATOM 4241 N N . PRO A 1 529 ? 18.962 16.358 21.001 1.00 84.88 529 PRO A N 1
ATOM 4242 C CA . PRO A 1 529 ? 19.768 15.284 21.593 1.00 84.88 529 PRO A CA 1
ATOM 4243 C C . PRO A 1 529 ? 19.797 13.968 20.795 1.00 84.88 529 PRO A C 1
ATOM 4245 O O . PRO A 1 529 ? 20.011 12.916 21.385 1.00 84.88 529 PRO A O 1
ATOM 4248 N N . PHE A 1 530 ? 19.604 14.001 19.476 1.00 86.88 530 PHE A N 1
ATOM 4249 C CA . PHE A 1 530 ? 19.696 12.832 18.592 1.00 86.88 530 PHE A CA 1
ATOM 4250 C C . PHE A 1 530 ? 18.610 11.789 18.884 1.00 86.88 530 PHE A C 1
ATOM 4252 O O . PHE A 1 530 ? 18.874 10.626 19.178 1.00 86.88 530 PHE A O 1
ATOM 4259 N N . VAL A 1 531 ? 17.344 12.220 18.853 1.00 80.81 531 VAL A N 1
ATOM 4260 C CA . VAL A 1 531 ? 16.188 11.376 19.219 1.00 80.81 531 VAL A CA 1
ATOM 4261 C C . VAL A 1 531 ? 16.128 10.090 18.380 1.00 80.81 531 VAL A C 1
ATOM 4263 O O . VAL A 1 531 ? 15.778 9.030 18.894 1.00 80.81 531 VAL A O 1
ATOM 4266 N N . ARG A 1 532 ? 16.499 10.150 17.094 1.00 83.12 532 ARG A N 1
ATOM 4267 C CA . ARG A 1 532 ? 16.475 8.982 16.195 1.00 83.12 532 ARG A CA 1
ATOM 4268 C C . ARG A 1 532 ? 17.550 7.962 16.565 1.00 83.12 532 ARG A C 1
ATOM 4270 O O . ARG A 1 532 ? 17.305 6.757 16.542 1.00 83.12 532 ARG A O 1
ATOM 4277 N N . GLU A 1 533 ? 18.724 8.449 16.924 1.00 87.19 533 GLU A N 1
ATOM 4278 C CA . GLU A 1 533 ? 19.876 7.665 17.340 1.00 87.19 533 GLU A CA 1
ATOM 4279 C C . GLU A 1 533 ? 19.619 7.047 18.717 1.00 87.19 533 GLU A C 1
ATOM 4281 O O . GLU A 1 533 ? 19.851 5.855 18.888 1.00 87.19 533 GLU A O 1
ATOM 4286 N N . GLN A 1 534 ? 19.036 7.803 19.657 1.00 84.94 534 GLN A N 1
ATOM 4287 C CA . GLN A 1 534 ? 18.577 7.278 20.949 1.00 84.94 534 GLN A CA 1
ATOM 4288 C C . GLN A 1 534 ? 17.571 6.137 20.768 1.00 84.94 534 GLN A C 1
ATOM 4290 O O . GLN A 1 534 ? 17.686 5.103 21.419 1.00 84.94 534 GLN A O 1
ATOM 4295 N N . HIS A 1 535 ? 16.612 6.293 19.852 1.00 83.31 535 HIS A N 1
ATOM 4296 C CA . HIS A 1 535 ? 15.639 5.249 19.535 1.00 83.31 535 HIS A CA 1
ATOM 4297 C C . HIS A 1 535 ? 16.302 4.001 18.955 1.00 83.31 535 HIS A C 1
ATOM 4299 O O . HIS A 1 535 ? 16.007 2.886 19.378 1.00 83.31 535 HIS A O 1
ATOM 4305 N N . THR A 1 536 ? 17.225 4.183 18.011 1.00 87.75 536 THR A N 1
ATOM 4306 C CA . THR A 1 536 ? 17.974 3.074 17.402 1.00 87.75 536 THR A CA 1
ATOM 4307 C C . THR A 1 536 ? 18.818 2.349 18.452 1.00 87.75 536 THR A C 1
ATOM 4309 O O . THR A 1 536 ? 18.753 1.127 18.553 1.00 87.75 536 THR A O 1
ATOM 4312 N N . GLY A 1 537 ? 19.533 3.099 19.294 1.00 87.69 537 GLY A N 1
ATOM 4313 C CA . GLY A 1 537 ? 20.314 2.563 20.405 1.00 87.69 537 GLY A CA 1
ATOM 4314 C C . GLY A 1 537 ? 19.455 1.820 21.429 1.00 87.69 537 GLY A C 1
ATOM 4315 O O . GLY A 1 537 ? 19.864 0.764 21.897 1.00 87.69 537 GLY A O 1
ATOM 4316 N N . ALA A 1 538 ? 18.243 2.303 21.722 1.00 84.06 538 ALA A N 1
ATOM 4317 C CA . ALA A 1 538 ? 17.303 1.610 22.601 1.00 84.06 538 ALA A CA 1
ATOM 4318 C C . ALA A 1 538 ? 16.864 0.253 22.025 1.00 84.06 538 ALA A C 1
ATOM 4320 O O . ALA A 1 538 ? 16.864 -0.738 22.753 1.00 84.06 538 ALA A O 1
ATOM 4321 N N . TYR A 1 539 ? 16.551 0.178 20.725 1.00 83.06 539 TYR A N 1
ATOM 4322 C CA . TYR A 1 539 ? 16.239 -1.098 20.066 1.00 83.06 539 TYR A CA 1
ATOM 4323 C C . TYR A 1 539 ? 17.432 -2.058 20.061 1.00 83.06 539 TYR A C 1
ATOM 4325 O O . TYR A 1 539 ? 17.252 -3.246 20.314 1.00 83.06 539 TYR A O 1
ATOM 4333 N N . MET A 1 540 ? 18.645 -1.554 19.814 1.00 87.75 540 MET A N 1
ATOM 4334 C CA . MET A 1 540 ? 19.863 -2.369 19.867 1.00 87.75 540 MET A CA 1
ATOM 4335 C C . MET A 1 540 ? 20.141 -2.880 21.282 1.00 87.75 540 MET A C 1
ATOM 4337 O O . MET A 1 540 ? 20.455 -4.051 21.450 1.00 87.75 540 MET A O 1
ATOM 4341 N N . ALA A 1 541 ? 19.988 -2.034 22.303 1.00 86.50 541 ALA A N 1
ATOM 4342 C CA . ALA A 1 541 ? 20.160 -2.430 23.697 1.00 86.50 541 ALA A CA 1
ATOM 4343 C C . ALA A 1 541 ? 19.146 -3.507 24.102 1.00 86.50 541 ALA A C 1
ATOM 4345 O O . ALA A 1 541 ? 19.532 -4.507 24.699 1.00 86.50 541 ALA A O 1
ATOM 4346 N N . LEU A 1 542 ? 17.875 -3.345 23.718 1.00 78.69 542 LEU A N 1
ATOM 4347 C CA . LEU A 1 542 ? 16.852 -4.377 23.892 1.00 78.69 542 LEU A CA 1
ATOM 4348 C C . LEU A 1 542 ? 17.276 -5.690 23.233 1.00 78.69 542 LEU A C 1
ATOM 4350 O O . LEU A 1 542 ? 17.275 -6.703 23.913 1.00 78.69 542 LEU A O 1
ATOM 4354 N N . ALA A 1 543 ? 17.718 -5.656 21.974 1.00 83.25 543 ALA A N 1
ATOM 4355 C CA . ALA A 1 543 ? 18.150 -6.847 21.242 1.00 83.25 543 ALA A CA 1
ATOM 4356 C C . ALA A 1 543 ? 19.394 -7.542 21.829 1.00 83.25 543 ALA A C 1
ATOM 4358 O O . ALA A 1 543 ? 19.622 -8.707 21.533 1.00 83.25 543 ALA A O 1
ATOM 4359 N N . VAL A 1 544 ? 20.219 -6.837 22.611 1.00 89.69 544 VAL A N 1
ATOM 4360 C CA . VAL A 1 544 ? 21.372 -7.422 23.322 1.00 89.69 544 VAL A CA 1
ATOM 4361 C C . VAL A 1 544 ? 20.959 -8.013 24.672 1.00 89.69 544 VAL A C 1
ATOM 4363 O O . VAL A 1 544 ? 21.574 -8.967 25.140 1.00 89.69 544 VAL A O 1
ATOM 4366 N N . ILE A 1 545 ? 19.956 -7.419 25.322 1.00 84.19 545 ILE A N 1
ATOM 4367 C CA . ILE A 1 545 ? 19.466 -7.845 26.639 1.00 84.19 545 ILE A CA 1
ATOM 4368 C C . ILE A 1 545 ? 18.492 -9.030 26.519 1.00 84.19 545 ILE A C 1
ATOM 4370 O O . ILE A 1 545 ? 18.420 -9.841 27.443 1.00 84.19 545 ILE A O 1
ATOM 4374 N N . THR A 1 546 ? 17.741 -9.117 25.417 1.00 53.06 546 THR A N 1
ATOM 4375 C CA . THR A 1 546 ? 16.844 -10.237 25.075 1.00 53.06 546 THR A CA 1
ATOM 4376 C C . THR A 1 546 ? 17.576 -11.323 24.315 1.00 53.06 546 THR A C 1
ATOM 4378 O O . THR A 1 546 ? 17.341 -12.510 24.629 1.00 53.06 546 THR A O 1
#

pLDDT: mean 85.48, std 8.26, range [35.81, 96.19]

Radius of gyration: 32.68 Å; chains: 1; bounding box: 76×62×85 Å

Secondary structure (DSSP, 8-state):
--PPPPPPSS-HHHHHHHHHHHHHHHHHHHIIIII-SS---SSSSSS-HHHHHHHHHHHHHHHHHHHH-GGGPPPHHHHHHHHHHHHHHHHHHSIIIIIHHHHHHHHHHH-TTTGGGGGGS-GGGS----BS-TTTT-TTTTTTEEEEEESSTTSPPEEE-SS-TT-SEEEEE-SS-SS---EEEEEEE-TT-EEEEEEEEESEETTEE---TT-EEEEEEEEEEES--TT-EEEEEEEETT--EEEEEEE-S-----SS-TT--EEEEEEEEEPPS---SEEEEEEEEESSEEEEEEEEEEEE-HHHHHHHH--EEEEHHHHTTS-HHHHTTEEEEPS-TTSHHHHHHHHHTT--HHHHHHHHHHHHHHHHHHHHHHHHHHHHHHHIIIIIS----HHHHHHHHHT-EEE-TTS-EEESGGG-HHHHHHHHHHHHHHHHHHHHHHS-PPP---EEEGGGGGTT-HHHHHHHHHGGG---EEETTTHHHHTTS-HHHHHHHHHHHHHHHHHHHHHHHT-GGGGGSTTTTTHHHHHHHHHHHHHHH-

Sequence (546 aa):
MSQSPLPKSFNARSFAIGLISLALLAAWSHWHCVLVVNRTSLNDNSPPVGAVGVFLGVLLIVCLYEMLNRKLRLPRGELIVIYAMLVMAAPWMGHGIWYRFIGLIYTIPRDTRQARLFHHYSDKLWPHGPQLNRNKDFKDGFEGYELTIAPSKEEEGVDAPLPDPDNRIVVEKLTTNKQDLTSCVAMHTTDIEMLQLRARIPTVRDGKTQLVPGENYLISYLANIEGAKGSTNLSCYILTEEGDKTSVNGMNRESEESFSLPSAFEPIVRPKVLIPDRLGEHVDLVFEFRGAGTLRIADIRFYNNEAIQSLYQGRTEVAESDLTKLPPNERARVDARPDATLSGRGLAHRLKGSIPLSQWAQPAVLWSSMILVLFLVLMATMVIMRRQWAENERFSFPMLIFPRSLLEQETDADGKTRFALFRKRAMWTGFGIACVIIFGHAMRHYFKFPMFKTNIDIASYVRDRPALYSFFRGFYGHPFNVSLLVLPIAFFIELELLGSILLCFFVCSLPFYLREEVFTSWKSIKDFPFVREQHTGAYMALAVIT